Protein AF-0000000082974893 (afdb_homodimer)

Radius of gyration: 24.15 Å; Cα contacts (8 Å, |Δi|>4): 1216; chains: 2; bounding box: 50×74×49 Å

pLDDT: mean 97.21, std 4.59, range [51.81, 99.0]

Secondary structure (DSSP, 8-state):
------SEEEESS-SSHHHHHHHHHHHTSSS--SEEEEEES-TTSGGGHHHHHHHHH-TTEEEEE--TT-HHHHHHHHHHHHHHHTT----EEEE------TT--TTT--HHHHHHHHIIIIIHHHHHHHHHHHHHHHHHHH----S--TTT-EEEEE--GGG-STTGGGGTTS--HHHHHHHHHHHHHHHHHHHHHGGGT-EEEEEE--SBSSTTT-TT-SB-HHHHHHHHHHHHHH--GGGTT-EEETTS-B---/------SEEEESS-SSHHHHHHHHHHHTSSS--SEEEEEES-TTSGGGHHHHHHHHH-TTEEEEE--TT-HHHHHHHHHHHHHHHTT----EEEE------TT--TTT--HHHHHHHHIIIIIHHHHHHHHHHHHHHHHHHH----S--TTT-EEEEE--GGG-STTGGGGTTS--HHHHHHHHHHHHHHHHHHHHHGGGT-EEEEEE--SBSSTTT-TT-SB-HHHHHHHHHHHHHH--GGGTT-EEETTS-B---

Nearest PDB structures (foldseek):
  3wxb-assembly1_A  TM=9.703E-01  e=7.082E-37  Gallus gallus
  1yo6-assembly2_D  TM=9.487E-01  e=5.572E-21  Caenorhabditis elegans
  1yo6-assembly1_A  TM=9.545E-01  e=9.168E-21  Caenorhabditis elegans
  1yo6-assembly3_E  TM=9.460E-01  e=1.418E-20  Caenorhabditis elegans
  1yo6-assembly1_B  TM=9.560E-01  e=2.811E-20  Caenorhabditis elegans

Solvent-accessible surface area (backbone atoms only — not comparable to full-atom values): 24898 Å² total; per-residue (Å²): 109,84,48,53,68,24,46,24,37,38,36,33,38,21,47,48,57,62,32,28,48,45,53,52,51,44,67,65,23,81,54,43,42,66,33,36,38,41,16,22,72,48,62,87,39,82,70,13,48,68,48,50,55,48,34,76,75,31,88,42,40,42,82,39,61,33,44,66,68,35,69,68,37,48,56,52,41,47,53,54,50,51,61,73,45,67,84,54,40,37,8,27,40,36,39,49,45,65,67,78,55,80,75,22,30,82,89,64,53,48,65,66,55,36,48,54,31,26,38,34,41,27,44,9,51,52,52,52,50,55,71,45,38,67,35,27,42,43,16,23,68,69,38,86,68,80,73,33,24,36,52,31,3,24,41,37,39,58,49,45,66,64,24,12,55,70,50,36,82,82,56,48,94,58,58,21,42,36,41,27,22,17,30,19,15,27,53,34,46,31,35,53,45,16,69,62,37,40,81,56,32,30,29,16,30,29,34,13,56,66,54,28,45,29,89,89,47,32,84,83,30,86,30,50,47,67,59,25,42,54,29,40,48,52,37,50,64,67,44,34,67,90,46,45,41,38,40,24,36,22,82,57,48,78,49,70,62,109,85,48,52,69,24,46,23,37,38,35,32,37,23,45,48,58,64,32,29,48,45,52,52,51,43,66,65,24,81,54,43,43,68,32,36,37,38,16,22,70,49,61,87,39,81,68,13,47,68,48,49,54,49,34,75,75,31,88,42,41,43,83,40,60,34,44,67,68,35,71,68,38,48,55,52,41,47,51,54,50,52,60,72,45,67,84,56,39,37,9,28,41,37,39,50,44,65,66,79,54,82,73,21,31,83,88,64,53,48,68,66,57,37,48,55,31,25,36,34,40,26,44,10,51,50,50,51,50,53,71,44,36,67,35,28,41,43,17,22,66,70,37,86,68,81,73,33,24,38,51,30,2,22,41,36,39,58,50,45,67,64,24,12,54,71,51,35,81,81,54,48,94,59,59,21,43,36,43,28,23,17,30,19,16,29,53,33,46,30,34,52,44,16,70,61,37,40,79,55,33,29,28,17,31,28,34,14,54,66,54,28,45,28,91,88,46,30,84,82,31,87,31,50,47,68,58,25,43,54,28,39,49,52,34,51,63,67,44,32,66,92,46,45,41,39,40,24,36,22,83,56,45,78,48,70,62

Structure (mmCIF, N/CA/C/O backbone):
data_AF-0000000082974893-model_v1
#
loop_
_entity.id
_entity.type
_entity.pdbx_description
1 polymer C-factor-like
#
loop_
_atom_site.group_PDB
_atom_site.id
_atom_site.type_symbol
_atom_site.label_atom_id
_atom_site.label_alt_id
_atom_site.label_comp_id
_atom_site.label_asym_id
_atom_site.label_entity_id
_atom_site.label_seq_id
_atom_site.pdbx_PDB_ins_code
_atom_site.Cartn_x
_atom_site.Cartn_y
_atom_site.Cartn_z
_atom_site.occupancy
_atom_site.B_iso_or_equiv
_atom_site.auth_seq_id
_atom_site.auth_comp_id
_atom_site.auth_asym_id
_atom_site.auth_atom_id
_atom_site.pdbx_PDB_model_num
ATOM 1 N N . MET A 1 1 ? -9.859 24.359 22.297 1 51.94 1 MET A N 1
ATOM 2 C CA . MET A 1 1 ? -9.695 23.125 21.531 1 51.94 1 MET A CA 1
ATOM 3 C C . MET A 1 1 ? -8.227 22.891 21.188 1 51.94 1 MET A C 1
ATOM 5 O O . MET A 1 1 ? -7.453 23.828 21.078 1 51.94 1 MET A O 1
ATOM 9 N N . ALA A 1 2 ? -7.848 21.641 21.281 1 57.81 2 ALA A N 1
ATOM 10 C CA . ALA A 1 2 ? -6.445 21.312 21.031 1 57.81 2 ALA A CA 1
ATOM 11 C C . ALA A 1 2 ? -5.969 21.891 19.703 1 57.81 2 ALA A C 1
ATOM 13 O O . ALA A 1 2 ? -6.723 21.938 18.734 1 57.81 2 ALA A O 1
ATOM 14 N N . ALA A 1 3 ? -4.852 22.766 19.719 1 75.31 3 ALA A N 1
ATOM 15 C CA . ALA A 1 3 ? -4.363 23.469 18.531 1 75.31 3 ALA A CA 1
ATOM 16 C C . ALA A 1 3 ? -3.094 22.812 18 1 75.31 3 ALA A C 1
ATOM 18 O O . ALA A 1 3 ? -2.102 22.672 18.719 1 75.31 3 ALA A O 1
ATOM 19 N N . VAL A 1 4 ? -3.316 22.219 16.766 1 80.62 4 VAL A N 1
ATOM 20 C CA . VAL A 1 4 ? -2.113 21.766 16.078 1 80.62 4 VAL A CA 1
ATOM 21 C C . VAL A 1 4 ? -1.11 22.906 15.969 1 80.62 4 VAL A C 1
ATOM 23 O O . VAL A 1 4 ? -1.487 24.047 15.695 1 80.62 4 VAL A O 1
ATOM 26 N N . ARG A 1 5 ? 0.124 22.859 16.359 1 87.5 5 ARG A N 1
ATOM 27 C CA . ARG A 1 5 ? 1.107 23.938 16.438 1 87.5 5 ARG A CA 1
ATOM 28 C C . ARG A 1 5 ? 1.844 24.078 15.102 1 87.5 5 ARG A C 1
ATOM 30 O O . ARG A 1 5 ? 2.816 24.828 15.008 1 87.5 5 ARG A O 1
ATOM 37 N N . ALA A 1 6 ? 1.36 23.422 14.086 1 95.44 6 ALA A N 1
ATOM 38 C CA . ALA A 1 6 ? 1.935 23.594 12.758 1 95.44 6 ALA A CA 1
ATOM 39 C C . ALA A 1 6 ? 1.509 24.938 12.148 1 95.44 6 ALA A C 1
ATOM 41 O O . ALA A 1 6 ? 0.315 25.203 11.992 1 95.44 6 ALA A O 1
ATOM 42 N N . ARG A 1 7 ? 2.404 25.75 11.758 1 96.88 7 ARG A N 1
ATOM 43 C CA . ARG A 1 7 ? 2.131 27.078 11.234 1 96.88 7 ARG A CA 1
ATOM 44 C C . ARG A 1 7 ? 1.592 27.016 9.812 1 96.88 7 ARG A C 1
ATOM 46 O O . ARG A 1 7 ? 0.768 27.844 9.414 1 96.88 7 ARG A O 1
ATOM 53 N N . THR A 1 8 ? 2.096 26.109 9.047 1 98.56 8 THR A N 1
ATOM 54 C CA . THR A 1 8 ? 1.694 25.938 7.648 1 98.56 8 THR A CA 1
ATOM 55 C C . THR A 1 8 ? 1.271 24.5 7.375 1 98.56 8 THR A C 1
ATOM 57 O O . THR A 1 8 ? 1.98 23.562 7.734 1 98.56 8 THR A O 1
ATOM 60 N N . VAL A 1 9 ? 0.034 24.328 6.816 1 98.81 9 VAL A N 1
ATOM 61 C CA . VAL A 1 9 ? -0.568 23.016 6.613 1 98.81 9 VAL A CA 1
ATOM 62 C C . VAL A 1 9 ? -1.068 22.891 5.176 1 98.81 9 VAL A C 1
ATOM 64 O O . VAL A 1 9 ? -1.682 23.812 4.645 1 98.81 9 VAL A O 1
ATOM 67 N N . LEU A 1 10 ? -0.714 21.859 4.48 1 98.94 10 LEU A N 1
ATOM 68 C CA . LEU A 1 10 ? -1.28 21.5 3.186 1 98.94 10 LEU A CA 1
ATOM 69 C C . LEU A 1 10 ? -2.059 20.188 3.281 1 98.94 10 LEU A C 1
ATOM 71 O O . LEU A 1 10 ? -1.549 19.203 3.809 1 98.94 10 LEU A O 1
ATOM 75 N N . LEU A 1 11 ? -3.299 20.203 2.855 1 98.69 11 LEU A N 1
ATOM 76 C CA . LEU A 1 11 ? -4.188 19.047 2.91 1 98.69 11 LEU A CA 1
ATOM 77 C C . LEU A 1 11 ? -4.691 18.672 1.517 1 98.69 11 LEU A C 1
ATOM 79 O O . LEU A 1 11 ? -5.09 19.547 0.748 1 98.69 11 LEU A O 1
ATOM 83 N N . THR A 1 12 ? -4.645 17.375 1.202 1 98.94 12 THR A N 1
ATOM 84 C CA . THR A 1 12 ? -5.227 16.922 -0.057 1 98.94 12 THR A CA 1
ATOM 85 C C . THR A 1 12 ? -6.629 16.359 0.166 1 98.94 12 THR A C 1
ATOM 87 O O . THR A 1 12 ? -6.906 15.773 1.21 1 98.94 12 THR A O 1
ATOM 90 N N . GLY A 1 13 ? -7.504 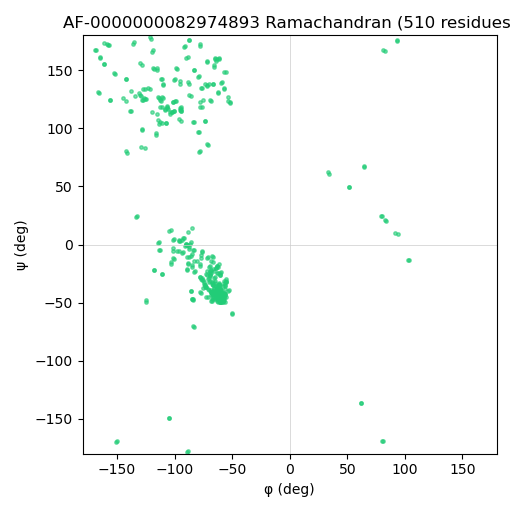16.469 -0.863 1 98.44 13 GLY A N 1
ATOM 91 C CA . GLY A 1 13 ? -8.859 15.977 -0.732 1 98.44 13 GLY A CA 1
ATOM 92 C C . GLY A 1 13 ? -9.672 16.719 0.313 1 98.44 13 GLY A C 1
ATOM 93 O O . GLY A 1 13 ? -10.172 16.109 1.265 1 98.44 13 GLY A O 1
ATOM 94 N N . SER A 1 14 ? -9.992 18.047 0.069 1 98.5 14 SER A N 1
ATOM 95 C CA . SER A 1 14 ? -10.477 18.891 1.149 1 98.5 14 SER A CA 1
ATOM 96 C C . SER A 1 14 ? -11.914 19.328 0.907 1 98.5 14 SER A C 1
ATOM 98 O O . SER A 1 14 ? -12.484 20.078 1.705 1 98.5 14 SER A O 1
ATOM 100 N N . ASN A 1 15 ? -12.508 18.906 -0.149 1 97.25 15 ASN A N 1
ATOM 101 C CA . ASN A 1 15 ? -13.766 19.516 -0.55 1 97.25 15 ASN A CA 1
ATOM 102 C C . ASN A 1 15 ? -14.961 18.844 0.123 1 97.25 15 ASN A C 1
ATOM 104 O O . ASN A 1 15 ? -16.078 19.359 0.057 1 97.25 15 ASN A O 1
ATOM 108 N N . ARG A 1 16 ? -14.789 17.719 0.776 1 96.19 16 ARG A N 1
ATOM 109 C CA . ARG A 1 16 ? -15.867 17.062 1.511 1 96.19 16 ARG A CA 1
ATOM 110 C C . ARG A 1 16 ? -15.297 16.125 2.582 1 96.19 16 ARG A C 1
ATOM 112 O O . ARG A 1 16 ? -14.078 15.977 2.699 1 96.19 16 ARG A O 1
ATOM 119 N N . GLY A 1 17 ? -16.188 15.641 3.387 1 97.44 17 GLY A N 1
ATOM 120 C CA . GLY A 1 17 ? -15.844 14.586 4.324 1 97.44 17 GLY A CA 1
ATOM 121 C C . GLY A 1 17 ? -14.781 15 5.332 1 97.44 17 GLY A C 1
ATOM 122 O O . GLY A 1 17 ? -14.875 16.062 5.934 1 97.44 17 GLY A O 1
ATOM 123 N N . ILE A 1 18 ? -13.867 14.117 5.535 1 98.5 18 ILE A N 1
ATOM 124 C CA . ILE A 1 18 ? -12.836 14.266 6.551 1 98.5 18 ILE A CA 1
ATOM 125 C C . ILE A 1 18 ? -11.953 15.469 6.219 1 98.5 18 ILE A C 1
ATOM 127 O O . ILE A 1 18 ? -11.633 16.281 7.098 1 98.5 18 ILE A O 1
ATOM 131 N N . GLY A 1 19 ? -11.594 15.625 4.922 1 98.69 19 GLY A N 1
ATOM 132 C CA . GLY A 1 19 ? -10.75 16.734 4.512 1 98.69 19 GLY A CA 1
ATOM 133 C C . GLY A 1 19 ? -11.359 18.094 4.801 1 98.69 19 GLY A C 1
ATOM 134 O O . GLY A 1 19 ? -10.695 18.984 5.328 1 98.69 19 GLY A O 1
ATOM 135 N N . LEU A 1 20 ? -12.594 18.203 4.43 1 98.69 20 LEU A N 1
ATOM 136 C CA . LEU A 1 20 ? -13.297 19.469 4.676 1 98.69 20 LEU A CA 1
ATOM 137 C C . LEU A 1 20 ? -13.391 19.75 6.172 1 98.69 20 LEU A C 1
ATOM 139 O O . LEU A 1 20 ? -13.172 20.875 6.609 1 98.69 20 LEU A O 1
ATOM 143 N N . GLU A 1 21 ? -13.695 18.75 6.926 1 98.62 21 GLU A N 1
ATOM 144 C CA . GLU A 1 21 ? -13.812 18.922 8.367 1 98.62 21 GLU A CA 1
ATOM 145 C C . GLU A 1 21 ? -12.469 19.266 9 1 98.62 21 GLU A C 1
ATOM 147 O O . GLU A 1 21 ? -12.406 20.062 9.945 1 98.62 21 GLU A O 1
ATOM 152 N N . LEU A 1 22 ? -11.344 18.672 8.539 1 98.56 22 LEU A N 1
ATOM 153 C CA . LEU A 1 22 ? -10.008 19.062 8.992 1 98.56 22 LEU A CA 1
ATOM 154 C C . LEU A 1 22 ? -9.773 20.547 8.781 1 98.56 22 LEU A C 1
ATOM 156 O O . LEU A 1 22 ? -9.297 21.234 9.688 1 98.56 22 LEU A O 1
ATOM 160 N N . VAL A 1 23 ? -10.148 21.047 7.594 1 98.62 23 VAL A N 1
ATOM 161 C CA . VAL A 1 23 ? -10 22.469 7.293 1 98.62 23 VAL A CA 1
ATOM 162 C C . VAL A 1 23 ? -10.797 23.297 8.305 1 98.62 23 VAL A C 1
ATOM 164 O O . VAL A 1 23 ? -10.266 24.234 8.898 1 98.62 23 VAL A O 1
ATOM 167 N N . LYS A 1 24 ? -12.031 22.906 8.555 1 98.38 24 LYS A N 1
ATOM 168 C CA . LYS A 1 24 ? -12.914 23.641 9.453 1 98.38 24 LYS A CA 1
ATOM 169 C C . LYS A 1 24 ? -12.328 23.703 10.859 1 98.38 24 LYS A C 1
ATOM 171 O O . LYS A 1 24 ? -12.273 24.781 11.461 1 98.38 24 LYS A O 1
ATOM 176 N N . GLN A 1 25 ? -11.906 22.609 11.289 1 97.81 25 GLN A N 1
ATOM 177 C CA . GLN A 1 25 ? -11.438 22.578 12.672 1 97.81 25 GLN A CA 1
ATOM 178 C C . GLN A 1 25 ? -10.078 23.25 12.812 1 97.81 25 GLN A C 1
ATOM 180 O O . GLN A 1 25 ? -9.773 23.844 13.844 1 97.81 25 GLN A O 1
ATOM 185 N N . LEU A 1 26 ? -9.219 23.172 11.844 1 97.88 26 LEU A N 1
ATOM 186 C CA . LEU A 1 26 ? -7.961 23.906 11.859 1 97.88 26 LEU A CA 1
ATOM 187 C C . LEU A 1 26 ? -8.219 25.406 11.906 1 97.88 26 LEU A C 1
ATOM 189 O O . LEU A 1 26 ? -7.559 26.141 12.664 1 97.88 26 LEU A O 1
ATOM 193 N N . LEU A 1 27 ? -9.188 25.906 11.094 1 97.62 27 LEU A N 1
ATOM 194 C CA . LEU A 1 27 ? -9.539 27.312 11.062 1 97.62 27 LEU A CA 1
ATOM 195 C C . LEU A 1 27 ? -10.125 27.766 12.391 1 97.62 27 LEU A C 1
ATOM 197 O O . LEU A 1 27 ? -9.93 28.906 12.812 1 97.62 27 LEU A O 1
ATOM 201 N N . GLY A 1 28 ? -10.812 26.797 13.039 1 96 28 GLY A N 1
ATOM 202 C CA . GLY A 1 28 ? -11.516 27.125 14.266 1 96 28 GLY A CA 1
ATOM 203 C C . GLY A 1 28 ? -10.672 26.938 15.508 1 96 28 GLY A C 1
ATOM 204 O O . GLY A 1 28 ? -11.141 27.172 16.625 1 96 28 GLY A O 1
ATOM 205 N N . ALA A 1 29 ? -9.484 26.531 15.344 1 95.06 29 ALA A N 1
ATOM 206 C CA . ALA A 1 29 ? -8.594 26.312 16.484 1 95.06 29 ALA A CA 1
ATOM 207 C C . ALA A 1 29 ? -8.289 27.641 17.203 1 95.06 29 ALA A C 1
ATOM 209 O O . ALA A 1 29 ? -8.438 28.703 16.609 1 95.06 29 ALA A O 1
ATOM 210 N N . SER A 1 30 ? -7.848 27.562 18.469 1 92.25 30 SER A N 1
ATOM 211 C CA . SER A 1 30 ? -7.504 28.75 19.25 1 92.25 30 SER A CA 1
ATOM 212 C C . SER A 1 30 ? -6.324 29.484 18.625 1 92.25 30 SER A C 1
ATOM 214 O O . SER A 1 30 ? -6.242 30.719 18.719 1 92.25 30 SER A O 1
ATOM 216 N N . ARG A 1 31 ? -5.434 28.781 18.094 1 92.94 31 ARG A N 1
ATOM 217 C CA . ARG A 1 31 ? -4.316 29.312 17.328 1 92.94 31 ARG A CA 1
ATOM 218 C C . ARG A 1 31 ? -4.234 28.672 15.945 1 92.94 31 ARG A C 1
ATOM 220 O O . ARG A 1 31 ? -3.473 27.719 15.742 1 92.94 31 ARG A O 1
ATOM 227 N N . PRO A 1 32 ? -4.984 29.172 15.031 1 95.69 32 PRO A N 1
ATOM 228 C CA . PRO A 1 32 ? -5.008 28.547 13.703 1 95.69 32 PRO A CA 1
ATOM 229 C C . PRO A 1 32 ? -3.672 28.672 12.977 1 95.69 32 PRO A C 1
ATOM 231 O O . PRO A 1 32 ? -2.889 29.578 13.258 1 95.69 32 PRO A O 1
ATOM 234 N N . PRO A 1 33 ? -3.383 27.734 12.086 1 97.5 33 PRO A N 1
ATOM 235 C CA . PRO A 1 33 ? -2.186 27.875 11.258 1 97.5 33 PRO A CA 1
ATOM 236 C C . PRO A 1 33 ? -2.156 29.203 10.484 1 97.5 33 PRO A C 1
ATOM 238 O O . PRO A 1 33 ? -3.209 29.719 10.109 1 97.5 33 PRO A O 1
ATOM 241 N N . ALA A 1 34 ? -0.95 29.672 10.289 1 97.56 34 ALA A N 1
ATOM 242 C CA . ALA A 1 34 ? -0.776 30.906 9.516 1 97.56 34 ALA A CA 1
ATOM 243 C C . ALA A 1 34 ? -1.265 30.719 8.078 1 97.56 34 ALA A C 1
ATOM 245 O O . ALA A 1 34 ? -1.816 31.641 7.484 1 97.56 34 ALA A O 1
ATOM 246 N N . TRP A 1 35 ? -1.031 29.562 7.496 1 98.5 35 TRP A N 1
ATOM 247 C CA . TRP A 1 35 ? -1.513 29.203 6.164 1 98.5 35 TRP A CA 1
ATOM 248 C C . TRP A 1 35 ? -2.109 27.797 6.152 1 98.5 35 TRP A C 1
ATOM 250 O O . TRP A 1 35 ? -1.533 26.875 6.723 1 98.5 35 TRP A O 1
ATOM 260 N N . ILE A 1 36 ? -3.289 27.656 5.668 1 98.75 36 ILE A N 1
ATOM 261 C CA . ILE A 1 36 ? -3.908 26.375 5.348 1 98.75 36 ILE A CA 1
ATOM 262 C C . ILE A 1 36 ? -4.137 26.281 3.842 1 98.75 36 ILE A C 1
ATOM 264 O O . ILE A 1 36 ? -4.871 27.078 3.262 1 98.75 36 ILE A O 1
ATOM 268 N N . PHE A 1 37 ? -3.408 25.375 3.178 1 98.94 37 PHE A N 1
ATOM 269 C CA . PHE A 1 37 ? -3.623 25.078 1.768 1 98.94 37 PHE A CA 1
ATOM 270 C C . PHE A 1 37 ? -4.555 23.891 1.605 1 98.94 37 PHE A C 1
ATOM 272 O O . PHE A 1 37 ? -4.184 22.75 1.919 1 98.94 37 PHE A O 1
ATOM 279 N N . ALA A 1 38 ? -5.762 24.156 1.199 1 98.88 38 ALA A N 1
ATOM 280 C CA . ALA A 1 38 ? -6.766 23.125 0.956 1 98.88 38 ALA A CA 1
ATOM 281 C C . ALA A 1 38 ? -6.855 22.781 -0.529 1 98.88 38 ALA A C 1
ATOM 283 O O . ALA A 1 38 ? -7.082 23.656 -1.362 1 98.88 38 ALA A O 1
ATOM 284 N N . THR A 1 39 ? -6.672 21.5 -0.863 1 98.88 39 THR A N 1
ATOM 285 C CA . THR A 1 39 ? -6.648 21.141 -2.279 1 98.88 39 THR A CA 1
ATOM 286 C C . THR A 1 39 ? -7.812 20.234 -2.633 1 98.88 39 THR A C 1
ATOM 288 O O . THR A 1 39 ? -8.336 19.516 -1.771 1 98.88 39 THR A O 1
ATOM 291 N N . CYS A 1 40 ? -8.234 20.266 -3.787 1 98.38 40 CYS A N 1
ATOM 292 C CA . CYS A 1 40 ? -9.18 19.328 -4.383 1 98.38 40 CYS A CA 1
ATOM 293 C C . CYS A 1 40 ? -9.117 19.391 -5.906 1 98.38 40 CYS A C 1
ATOM 295 O O . CYS A 1 40 ? -8.469 20.266 -6.473 1 98.38 40 CYS A O 1
ATOM 297 N N . ARG A 1 41 ? -9.805 18.531 -6.578 1 97.94 41 ARG A N 1
ATOM 298 C CA . ARG A 1 41 ? -9.68 18.391 -8.023 1 97.94 41 ARG A CA 1
ATOM 299 C C . ARG A 1 41 ? -10.398 19.516 -8.758 1 97.94 41 ARG A C 1
ATOM 301 O O . ARG A 1 41 ? -9.969 19.922 -9.836 1 97.94 41 ARG A O 1
ATOM 308 N N . ASP A 1 42 ? -11.367 19.984 -8.148 1 97.81 42 ASP A N 1
ATOM 309 C CA . ASP A 1 42 ? -12.195 21 -8.789 1 97.81 42 ASP A CA 1
ATOM 310 C C . ASP A 1 42 ? -12.656 22.047 -7.785 1 97.81 42 ASP A C 1
ATOM 312 O O . ASP A 1 42 ? -13.82 22.062 -7.379 1 97.81 42 ASP A O 1
ATOM 316 N N . PRO A 1 43 ? -11.852 22.984 -7.457 1 97.69 43 PRO A N 1
ATOM 317 C CA . PRO A 1 43 ? -12.203 23.969 -6.441 1 97.69 43 PRO A CA 1
ATOM 318 C C . PRO A 1 43 ? -13.352 24.875 -6.879 1 97.69 43 PRO A C 1
ATOM 320 O O . PRO A 1 43 ? -13.984 25.531 -6.039 1 97.69 43 PRO A O 1
ATOM 323 N N . GLU A 1 44 ? -13.586 24.984 -8.164 1 97 44 GLU A N 1
ATOM 324 C CA . GLU A 1 44 ? -14.641 25.859 -8.664 1 97 44 GLU A CA 1
ATOM 325 C C . GLU A 1 44 ? -15.953 25.094 -8.828 1 97 44 GLU A C 1
ATOM 327 O O . GLU A 1 44 ? -17 25.703 -9.125 1 97 44 GLU A O 1
ATOM 332 N N . GLY A 1 45 ? -15.969 23.797 -8.656 1 96.69 45 GLY A N 1
ATOM 333 C CA . GLY A 1 45 ? -17.141 22.969 -8.867 1 96.69 45 GLY A CA 1
ATOM 334 C C . GLY A 1 45 ? -18.141 23.031 -7.723 1 96.69 45 GLY A C 1
ATOM 335 O O . GLY A 1 45 ? -17.828 23.562 -6.656 1 96.69 45 GLY A O 1
ATOM 336 N N . PRO A 1 46 ? -19.281 22.438 -7.895 1 96.31 46 PRO A N 1
ATOM 337 C CA . PRO A 1 46 ? -20.344 22.516 -6.895 1 96.31 46 PRO A CA 1
ATOM 338 C C . PRO A 1 46 ? -19.984 21.828 -5.586 1 96.31 46 PRO A C 1
ATOM 340 O O . PRO A 1 46 ? -20.406 22.25 -4.512 1 96.31 46 PRO A O 1
ATOM 343 N N . ARG A 1 47 ? -19.188 20.875 -5.629 1 95 47 ARG A N 1
ATOM 344 C CA . ARG A 1 47 ? -18.859 20.125 -4.43 1 95 47 ARG A CA 1
ATOM 345 C C . ARG A 1 47 ? -17.875 20.891 -3.549 1 95 47 ARG A C 1
ATOM 347 O O . ARG A 1 47 ? -17.656 20.531 -2.396 1 95 47 ARG A O 1
ATOM 354 N N . ALA A 1 48 ? -17.344 21.969 -4.062 1 97.94 48 ALA A N 1
ATOM 355 C CA . ALA A 1 48 ? -16.359 22.734 -3.314 1 97.94 48 ALA A CA 1
ATOM 356 C C . ALA A 1 48 ? -16.953 24.016 -2.762 1 97.94 48 ALA A C 1
ATOM 358 O O . ALA A 1 48 ? -16.234 24.906 -2.291 1 97.94 48 ALA A O 1
ATOM 359 N N . GLN A 1 49 ? -18.25 24.156 -2.801 1 98.25 49 GLN A N 1
ATOM 360 C CA . GLN A 1 49 ? -18.906 25.391 -2.404 1 98.25 49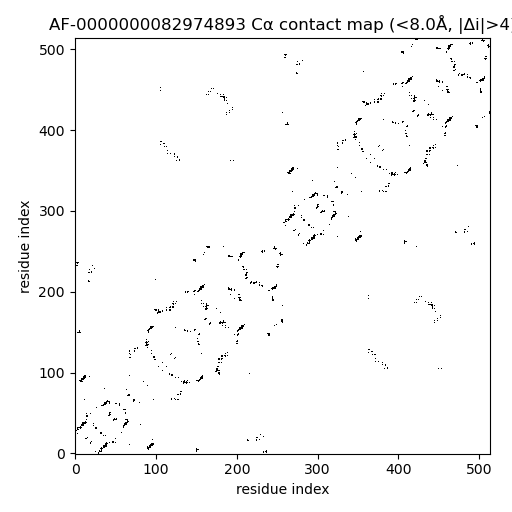 GLN A CA 1
ATOM 361 C C . GLN A 1 49 ? -18.594 25.75 -0.952 1 98.25 49 GLN A C 1
ATOM 363 O O . GLN A 1 49 ? -18.266 26.891 -0.641 1 98.25 49 GLN A O 1
ATOM 368 N N . GLU A 1 50 ? -18.734 24.766 -0.103 1 97.94 50 GLU A N 1
ATOM 369 C CA . GLU A 1 50 ? -18.484 25.031 1.308 1 97.94 50 GLU A CA 1
ATOM 370 C C . GLU A 1 50 ? -17.031 25.469 1.53 1 97.94 50 GLU A C 1
ATOM 372 O O . GLU A 1 50 ? -16.766 26.344 2.361 1 97.94 50 GLU A O 1
ATOM 377 N N . LEU A 1 51 ? -16.188 24.875 0.861 1 98.19 51 LEU A N 1
ATOM 378 C CA . LEU A 1 51 ? -14.766 25.219 0.952 1 98.19 51 LEU A CA 1
ATOM 379 C C . LEU A 1 51 ? -14.539 26.656 0.476 1 98.19 51 LEU A C 1
ATOM 381 O O . LEU A 1 51 ? -13.789 27.406 1.102 1 98.19 51 LEU A O 1
ATOM 385 N N . ARG A 1 52 ? -15.148 27.062 -0.631 1 98.31 52 ARG A N 1
ATOM 386 C CA . ARG A 1 52 ? -15.047 28.422 -1.127 1 98.31 52 ARG A CA 1
ATOM 387 C C . ARG A 1 52 ? -15.625 29.422 -0.12 1 98.31 52 ARG A C 1
ATOM 389 O O . ARG A 1 52 ? -15.07 30.5 0.073 1 98.31 52 ARG A O 1
ATOM 396 N N . ASP A 1 53 ? -16.719 29.047 0.535 1 98.44 53 ASP A N 1
ATOM 397 C CA . ASP A 1 53 ? -17.312 29.891 1.557 1 98.44 53 ASP A CA 1
ATOM 398 C C . ASP A 1 53 ? -16.344 30.125 2.715 1 98.44 53 ASP A C 1
ATOM 400 O O . ASP A 1 53 ? -16.219 31.25 3.213 1 98.44 53 ASP A O 1
ATOM 404 N N . LEU A 1 54 ? -15.727 29.078 3.086 1 98.62 54 LEU A N 1
ATOM 405 C CA . LEU A 1 54 ? -14.734 29.203 4.148 1 98.62 54 LEU A CA 1
ATOM 406 C C . LEU A 1 54 ? -13.594 30.125 3.727 1 98.62 54 LEU A C 1
ATOM 408 O O . LEU A 1 54 ? -13.156 30.969 4.5 1 98.62 54 LEU A O 1
ATOM 412 N N . ALA A 1 55 ? -13.094 29.938 2.52 1 98.31 55 ALA A N 1
ATOM 413 C CA . ALA A 1 55 ? -11.969 30.719 2.023 1 98.31 55 ALA A CA 1
ATOM 414 C C . ALA A 1 55 ? -12.32 32.219 1.975 1 98.31 55 ALA A C 1
ATOM 416 O O . ALA A 1 55 ? -11.461 33.062 2.182 1 98.31 55 ALA A O 1
ATOM 417 N N . SER A 1 56 ? -13.57 32.5 1.694 1 98.19 56 SER A N 1
ATOM 418 C CA . SER A 1 56 ? -14.016 33.906 1.624 1 98.19 56 SER A CA 1
ATOM 419 C C . SER A 1 56 ? -13.992 34.562 3 1 98.19 56 SER A C 1
ATOM 421 O O . SER A 1 56 ? -13.852 35.781 3.109 1 98.19 56 SER A O 1
ATOM 423 N N . LYS A 1 57 ? -14.039 33.75 4.047 1 98.12 57 LYS A N 1
ATOM 424 C CA . LYS A 1 57 ? -14.125 34.25 5.406 1 98.12 57 LYS A CA 1
ATOM 425 C C . LYS A 1 57 ? -12.781 34.156 6.121 1 98.12 57 LYS A C 1
ATOM 427 O O . LYS A 1 57 ? -12.586 34.75 7.188 1 98.12 57 LYS A O 1
ATOM 432 N N . HIS A 1 58 ? -11.93 33.406 5.602 1 98.38 58 HIS A N 1
ATOM 433 C CA . HIS A 1 58 ? -10.641 33.156 6.227 1 98.38 58 HIS A CA 1
ATOM 434 C C . HIS A 1 58 ? -9.5 33.406 5.258 1 98.38 58 HIS A C 1
ATOM 436 O O . HIS A 1 58 ? -9.125 32.531 4.477 1 98.38 58 HIS A O 1
ATOM 442 N N . PRO A 1 59 ? -8.836 34.531 5.297 1 97.25 59 PRO A N 1
ATOM 443 C CA . PRO A 1 59 ? -7.805 34.906 4.332 1 97.25 59 PRO A CA 1
ATOM 444 C C . PRO A 1 59 ? -6.602 33.969 4.359 1 97.25 59 PRO A C 1
ATOM 446 O O . PRO A 1 59 ? -5.82 33.938 3.406 1 97.25 59 PRO A O 1
ATOM 449 N N . ASN A 1 60 ? -6.477 33.219 5.465 1 97.62 60 ASN A N 1
ATOM 450 C CA . ASN A 1 60 ? -5.336 32.344 5.57 1 97.62 60 ASN A CA 1
ATOM 451 C C . ASN A 1 60 ? -5.645 30.969 4.961 1 97.62 60 ASN A C 1
ATOM 453 O O . ASN A 1 60 ? -4.805 30.062 5.004 1 97.62 60 ASN A O 1
ATOM 457 N N . LEU A 1 61 ? -6.816 30.75 4.457 1 98.75 61 LEU A N 1
ATOM 458 C CA . LEU A 1 61 ? -7.18 29.531 3.73 1 98.75 61 LEU A CA 1
ATOM 459 C C . LEU A 1 61 ? -7.012 29.734 2.227 1 98.75 61 LEU A C 1
ATOM 461 O O . LEU A 1 61 ? -7.668 30.594 1.631 1 98.75 61 LEU A O 1
ATOM 465 N N . VAL A 1 62 ? -6.152 28.969 1.614 1 98.69 62 VAL A N 1
ATOM 466 C CA . V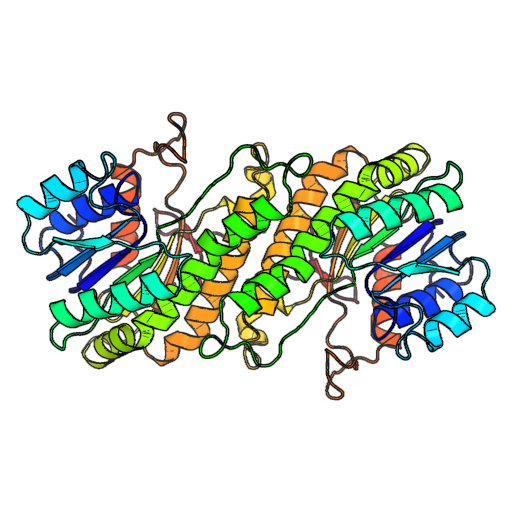AL A 1 62 ? -5.875 29.047 0.183 1 98.69 62 VAL A CA 1
ATOM 467 C C . VAL A 1 62 ? -6.359 27.781 -0.509 1 98.69 62 VAL A C 1
ATOM 469 O O . VAL A 1 62 ? -5.988 26.672 -0.116 1 98.69 62 VAL A O 1
ATOM 472 N N . LEU A 1 63 ? -7.211 27.938 -1.513 1 98.62 63 LEU A N 1
ATOM 473 C CA . LEU A 1 63 ? -7.672 26.797 -2.309 1 98.62 63 LEU A CA 1
ATOM 474 C C . LEU A 1 63 ? -6.719 26.531 -3.467 1 98.62 63 LEU A C 1
ATOM 476 O O . LEU A 1 63 ? -6.328 27.453 -4.188 1 98.62 63 LEU A O 1
ATOM 480 N N . VAL A 1 64 ? -6.301 25.281 -3.576 1 98.75 64 VAL A N 1
ATOM 481 C CA . VAL A 1 64 ? -5.359 24.891 -4.617 1 98.75 64 VAL A CA 1
ATOM 482 C C . VAL A 1 64 ? -5.938 23.734 -5.426 1 98.75 64 VAL A C 1
ATOM 484 O O . VAL A 1 64 ? -6.348 22.719 -4.859 1 98.75 64 VAL A O 1
ATOM 487 N N . LYS A 1 65 ? -6.027 23.875 -6.766 1 98.69 65 LYS A N 1
ATOM 488 C CA . LYS A 1 65 ? -6.453 22.781 -7.641 1 98.69 65 LYS A CA 1
ATOM 489 C C . LYS A 1 65 ? -5.398 21.688 -7.695 1 98.69 65 LYS A C 1
ATOM 491 O O . LYS A 1 65 ? -4.234 21.938 -8 1 98.69 65 LYS A O 1
ATOM 496 N N . LEU A 1 66 ? -5.891 20.438 -7.34 1 98.75 66 LEU A N 1
ATOM 497 C CA . LEU A 1 66 ? -4.898 19.375 -7.312 1 98.75 66 LEU A CA 1
ATOM 498 C C . LEU A 1 66 ? -5.559 18.016 -7.492 1 98.75 66 LEU A C 1
ATOM 500 O O . LEU A 1 66 ? -6.527 17.688 -6.797 1 98.75 66 LEU A O 1
ATOM 504 N N . ASP A 1 67 ? -5.086 17.297 -8.5 1 98.44 67 ASP A N 1
ATOM 505 C CA . ASP A 1 67 ? -5.23 15.844 -8.586 1 98.44 67 ASP A CA 1
ATOM 506 C C . ASP A 1 67 ? -3.932 15.141 -8.211 1 98.44 67 ASP A C 1
ATOM 508 O O . ASP A 1 67 ? -2.939 15.219 -8.938 1 98.44 67 ASP A O 1
ATOM 512 N N . VAL A 1 68 ? -3.959 14.406 -7.105 1 98.56 68 VAL A N 1
ATOM 513 C CA . VAL A 1 68 ? -2.73 13.859 -6.543 1 98.56 68 VAL A CA 1
ATOM 514 C C . VAL A 1 68 ? -2.166 12.789 -7.477 1 98.56 68 VAL A C 1
ATOM 516 O O . VAL A 1 68 ? -1.012 12.383 -7.336 1 98.56 68 VAL A O 1
ATOM 519 N N . ALA A 1 69 ? -2.936 12.297 -8.445 1 97.44 69 ALA A N 1
ATOM 520 C CA . ALA A 1 69 ? -2.482 11.289 -9.391 1 97.44 69 ALA A CA 1
ATOM 521 C C . ALA A 1 69 ? -1.86 11.93 -10.625 1 97.44 69 ALA A C 1
ATOM 523 O O . ALA A 1 69 ? -1.442 11.234 -11.555 1 97.44 69 ALA A O 1
ATOM 524 N N . ASN A 1 70 ? -1.805 13.242 -10.711 1 97.56 70 ASN A N 1
ATOM 525 C CA . ASN A 1 70 ? -1.292 13.984 -11.859 1 97.56 70 ASN A CA 1
ATOM 526 C C . ASN A 1 70 ? -0.018 14.742 -11.516 1 97.56 70 ASN A C 1
ATOM 528 O O . ASN A 1 70 ? -0.08 15.828 -10.93 1 97.56 70 ASN A O 1
ATOM 532 N N . PRO A 1 71 ? 1.105 14.234 -11.945 1 96.75 71 PRO A N 1
ATOM 533 C CA . PRO A 1 71 ? 2.381 14.859 -11.586 1 96.75 71 PRO A CA 1
ATOM 534 C C . PRO A 1 71 ? 2.453 16.328 -11.984 1 96.75 71 PRO A C 1
ATOM 536 O O . PRO A 1 71 ? 3.023 17.141 -11.25 1 96.75 71 PRO A O 1
ATOM 539 N N . SER A 1 72 ? 1.917 16.688 -13.102 1 97.25 72 SER A N 1
ATOM 540 C CA . SER A 1 72 ? 1.955 18.078 -13.539 1 97.25 72 SER A CA 1
ATOM 541 C C . SER A 1 72 ? 1.142 18.969 -12.602 1 97.25 72 SER A C 1
ATOM 543 O O . SER A 1 72 ? 1.546 20.094 -12.305 1 97.25 72 SER A O 1
ATOM 545 N N . ALA A 1 73 ? -0.044 18.5 -12.156 1 98.19 73 ALA A N 1
ATOM 546 C CA . ALA A 1 73 ? -0.859 19.25 -11.195 1 98.19 73 ALA A CA 1
ATOM 547 C C . ALA A 1 73 ? -0.113 19.453 -9.883 1 98.19 73 ALA A C 1
ATOM 549 O O . ALA A 1 73 ? -0.24 20.5 -9.242 1 98.19 73 ALA A O 1
ATOM 550 N N . ILE A 1 74 ? 0.688 18.469 -9.5 1 98.69 74 ILE A N 1
ATOM 551 C CA . ILE A 1 74 ? 1.459 18.547 -8.266 1 98.69 74 ILE A CA 1
ATOM 552 C C . ILE A 1 74 ? 2.533 19.625 -8.391 1 98.69 74 ILE A C 1
ATOM 554 O O . ILE A 1 74 ? 2.723 20.438 -7.48 1 98.69 74 ILE A O 1
ATOM 558 N N . THR A 1 75 ? 3.176 19.656 -9.523 1 98.06 75 THR A N 1
ATOM 559 C CA . THR A 1 75 ? 4.191 20.672 -9.773 1 98.06 75 THR A CA 1
ATOM 560 C C . THR A 1 75 ? 3.588 22.078 -9.695 1 98.06 75 THR A C 1
ATOM 562 O O . THR A 1 75 ? 4.18 22.984 -9.102 1 98.06 75 THR A O 1
ATOM 565 N N . ASP A 1 76 ? 2.439 22.234 -10.25 1 98.44 76 ASP A N 1
ATOM 566 C CA . ASP A 1 76 ? 1.745 23.516 -10.211 1 98.44 76 ASP A CA 1
ATOM 567 C C . ASP A 1 76 ? 1.37 23.891 -8.773 1 98.44 76 ASP A C 1
ATOM 569 O O . ASP A 1 76 ? 1.479 25.062 -8.383 1 98.44 76 ASP A O 1
ATOM 573 N N . ALA A 1 77 ? 0.884 22.922 -8.039 1 98.75 77 ALA A N 1
ATOM 574 C CA . ALA A 1 77 ? 0.509 23.172 -6.648 1 98.75 77 ALA A CA 1
ATOM 575 C C . ALA A 1 77 ? 1.712 23.625 -5.828 1 98.75 77 ALA A C 1
ATOM 577 O O . ALA A 1 77 ? 1.588 24.5 -4.969 1 98.75 77 ALA A O 1
ATOM 578 N N . VAL A 1 78 ? 2.91 23.047 -6.07 1 98.81 78 VAL A N 1
ATOM 579 C CA . VAL A 1 78 ? 4.125 23.422 -5.355 1 98.81 78 VAL A CA 1
ATOM 580 C C . VAL A 1 78 ? 4.418 24.906 -5.586 1 98.81 78 VAL A C 1
ATOM 582 O O . VAL A 1 78 ? 4.738 25.641 -4.645 1 98.81 78 VAL A O 1
ATOM 585 N N . LYS A 1 79 ? 4.258 25.344 -6.82 1 98.5 79 LYS A N 1
ATOM 586 C CA . LYS A 1 79 ? 4.523 26.734 -7.152 1 98.5 79 LYS A CA 1
ATOM 587 C C . LYS A 1 79 ? 3.59 27.672 -6.387 1 98.5 79 LYS A C 1
ATOM 589 O O . LYS A 1 79 ? 4.027 28.688 -5.836 1 98.5 79 LYS A O 1
ATOM 594 N N . ILE A 1 80 ? 2.342 27.344 -6.332 1 98.56 80 ILE A N 1
ATOM 595 C CA . ILE A 1 80 ? 1.346 28.172 -5.648 1 98.56 80 ILE A CA 1
ATOM 596 C C . ILE A 1 80 ? 1.68 28.25 -4.16 1 98.56 80 ILE A C 1
ATOM 598 O O . ILE A 1 80 ? 1.709 29.328 -3.582 1 98.56 80 ILE A O 1
ATOM 602 N N . VAL A 1 81 ? 1.97 27.109 -3.561 1 98.81 81 VAL A N 1
ATOM 603 C CA . VAL A 1 81 ? 2.227 27.031 -2.127 1 98.81 81 VAL A CA 1
ATOM 604 C C . VAL A 1 81 ? 3.523 27.766 -1.791 1 98.81 81 VAL A C 1
ATOM 606 O O . VAL A 1 81 ? 3.566 28.562 -0.851 1 98.81 81 VAL A O 1
ATOM 609 N N . GLU A 1 82 ? 4.523 27.469 -2.594 1 98.5 82 GLU A N 1
ATOM 610 C CA . GLU A 1 82 ? 5.812 28.125 -2.381 1 98.5 82 GLU A CA 1
ATOM 611 C C . GLU A 1 82 ? 5.68 29.641 -2.465 1 98.5 82 GLU A C 1
ATOM 613 O O . GLU A 1 82 ? 6.254 30.375 -1.65 1 98.5 82 GLU A O 1
ATOM 618 N N . GLY A 1 83 ? 4.938 30.094 -3.457 1 98.19 83 GLY A N 1
ATOM 619 C CA . GLY A 1 83 ? 4.711 31.531 -3.604 1 98.19 83 GLY A CA 1
ATOM 620 C C . GLY A 1 83 ? 4.039 32.156 -2.396 1 98.19 83 GLY A C 1
ATOM 621 O O . GLY A 1 83 ? 4.441 33.219 -1.941 1 98.19 83 GLY A O 1
ATOM 622 N N . LYS A 1 84 ? 3.045 31.531 -1.83 1 98 84 LYS A N 1
ATOM 623 C CA . LYS A 1 84 ? 2.297 32.062 -0.688 1 98 84 LYS A CA 1
ATOM 624 C C . LYS A 1 84 ? 3.137 32 0.585 1 98 84 LYS A C 1
ATOM 626 O O . LYS A 1 84 ? 3.031 32.906 1.436 1 98 84 LYS A O 1
ATOM 631 N N . LEU A 1 85 ? 3.918 30.969 0.714 1 98 85 LEU A N 1
ATOM 632 C CA . LEU A 1 85 ? 4.73 30.797 1.914 1 98 85 LEU A CA 1
ATOM 633 C C . LEU A 1 85 ? 5.836 31.859 1.971 1 98 85 LEU A C 1
ATOM 635 O O . LEU A 1 85 ? 6.336 32.188 3.051 1 98 85 LEU A O 1
ATOM 639 N N . ASN A 1 86 ? 6.281 32.375 0.831 1 96.75 86 ASN A N 1
ATOM 640 C CA . ASN A 1 86 ? 7.195 33.5 0.72 1 96.75 86 ASN A CA 1
ATOM 641 C C . ASN A 1 86 ? 8.438 33.312 1.583 1 96.75 86 ASN A C 1
ATOM 643 O O . ASN A 1 86 ? 8.758 34.156 2.418 1 96.75 86 ASN A O 1
ATOM 647 N N . GLY A 1 87 ? 9.055 32.125 1.439 1 96.75 87 GLY A N 1
ATOM 648 C CA . GLY A 1 87 ? 10.336 31.875 2.066 1 96.75 87 GLY A CA 1
ATOM 649 C C . GLY A 1 87 ? 10.234 31.016 3.312 1 96.75 87 GLY A C 1
ATOM 650 O O . GLY A 1 87 ? 11.25 30.547 3.83 1 96.75 87 GLY A O 1
ATOM 651 N N . THR A 1 88 ? 9.062 30.828 3.836 1 97.19 88 THR A N 1
ATOM 652 C CA . THR A 1 88 ? 8.898 29.922 4.969 1 97.19 88 THR A CA 1
ATOM 653 C C . THR A 1 88 ? 8.648 28.5 4.492 1 97.19 88 THR A C 1
ATOM 655 O O . THR A 1 88 ? 8.25 28.281 3.342 1 97.19 88 THR A O 1
ATOM 658 N N . GLY A 1 89 ? 8.867 27.547 5.375 1 98.5 89 GLY A N 1
ATOM 659 C CA . GLY A 1 89 ? 8.672 26.156 5.027 1 98.5 89 GLY A CA 1
ATOM 660 C C . GLY A 1 89 ? 7.246 25.688 5.25 1 98.5 89 GLY A C 1
ATOM 661 O O . GLY A 1 89 ? 6.387 26.453 5.68 1 98.5 89 GLY A O 1
ATOM 662 N N . LEU A 1 90 ? 7.043 24.438 4.852 1 98.88 90 LEU A N 1
ATOM 663 C CA . LEU A 1 90 ? 5.789 23.734 5.094 1 98.88 90 LEU A CA 1
ATOM 664 C C . LEU A 1 90 ? 5.918 22.781 6.277 1 98.88 90 LEU A C 1
ATOM 666 O O . LEU A 1 90 ? 6.754 21.875 6.258 1 98.88 90 LEU A O 1
ATOM 670 N N . ASN A 1 91 ? 5.09 22.938 7.281 1 98.75 91 ASN A N 1
ATOM 671 C CA . ASN A 1 91 ? 5.234 22.141 8.492 1 98.75 91 ASN A CA 1
ATOM 672 C C . ASN A 1 91 ? 4.512 20.797 8.375 1 98.75 91 ASN A C 1
ATOM 674 O O . ASN A 1 91 ? 5.008 19.781 8.852 1 98.75 91 ASN A O 1
ATOM 678 N N . LEU A 1 92 ? 3.357 20.812 7.781 1 98.81 92 LEU A N 1
ATOM 679 C CA . LEU A 1 92 ? 2.512 19.625 7.859 1 98.81 92 LEU A CA 1
ATOM 680 C C . LEU A 1 92 ? 1.854 19.344 6.516 1 98.81 92 LEU A C 1
ATOM 682 O O . LEU A 1 92 ? 1.118 20.172 5.988 1 98.81 92 LEU A O 1
ATOM 686 N N . LEU A 1 93 ? 2.176 18.266 5.895 1 98.94 93 LEU A N 1
ATOM 687 C CA . LEU A 1 93 ? 1.506 17.703 4.727 1 98.94 93 LEU A CA 1
ATOM 688 C C . LEU A 1 93 ? 0.572 16.562 5.129 1 98.94 93 LEU A C 1
ATOM 690 O O . LEU A 1 93 ? 1.019 15.555 5.676 1 98.94 93 LEU A O 1
ATOM 694 N N . ILE A 1 94 ? -0.715 16.734 4.941 1 98.94 94 ILE A N 1
ATOM 695 C CA . ILE A 1 94 ? -1.698 15.688 5.219 1 98.94 94 ILE A CA 1
ATOM 696 C C . ILE A 1 94 ? -2.23 15.117 3.906 1 98.94 94 ILE A C 1
ATOM 698 O O . ILE A 1 94 ? -3.008 15.773 3.207 1 98.94 94 ILE A O 1
ATOM 702 N N . ASN A 1 95 ? -1.784 13.969 3.566 1 98.94 95 ASN A N 1
ATOM 703 C CA . ASN A 1 95 ? -2.318 13.227 2.428 1 98.94 95 ASN A CA 1
ATOM 704 C C . ASN A 1 95 ? -3.633 12.539 2.777 1 98.94 95 ASN A C 1
ATOM 706 O O . ASN A 1 95 ? -3.631 11.406 3.277 1 98.94 95 ASN A O 1
ATOM 710 N N . ASN A 1 96 ? -4.715 13.164 2.438 1 98.88 96 ASN A N 1
ATOM 711 C CA . ASN A 1 96 ? -6.043 12.695 2.811 1 98.88 96 ASN A CA 1
ATOM 712 C C . ASN A 1 96 ? -6.824 12.203 1.595 1 98.88 96 ASN A C 1
ATOM 714 O O . ASN A 1 96 ? -7.727 11.375 1.727 1 98.88 96 ASN A O 1
ATOM 718 N N . ALA A 1 97 ? -6.434 12.758 0.406 1 98.69 97 ALA A N 1
ATOM 719 C CA . ALA A 1 97 ? -7.125 12.344 -0.81 1 98.69 97 ALA A CA 1
ATOM 720 C C . ALA A 1 97 ? -7.043 10.828 -0.998 1 98.69 97 ALA A C 1
ATOM 722 O O . ALA A 1 97 ? -5.992 10.227 -0.772 1 98.69 97 ALA A O 1
ATOM 723 N N . GLY A 1 98 ? -8.102 10.211 -1.304 1 98.12 98 GLY A N 1
ATOM 724 C CA . GLY A 1 98 ? -8.18 8.781 -1.562 1 98.12 98 GLY A CA 1
ATOM 725 C C . GLY A 1 98 ? -9.461 8.367 -2.256 1 98.12 98 GLY A C 1
ATOM 726 O O . GLY A 1 98 ? -10.43 9.125 -2.279 1 98.12 98 GLY A O 1
ATOM 727 N N . ILE A 1 99 ? -9.445 7.23 -2.855 1 98 99 ILE A N 1
ATOM 728 C CA . ILE A 1 99 ? -10.648 6.707 -3.496 1 98 99 ILE A CA 1
ATOM 729 C C . ILE A 1 99 ? -10.906 5.277 -3.016 1 98 99 ILE A C 1
ATOM 731 O O . ILE A 1 99 ? -10 4.617 -2.502 1 98 99 ILE A O 1
ATOM 735 N N . TYR A 1 100 ? -12.102 4.906 -3.068 1 95.75 100 TYR A N 1
ATOM 736 C CA . TYR A 1 100 ? -12.688 3.678 -2.535 1 95.75 100 TYR A CA 1
ATOM 737 C C . TYR A 1 100 ? -13.758 3.133 -3.467 1 95.75 100 TYR A C 1
ATOM 739 O O . TYR A 1 100 ? -14.641 3.873 -3.908 1 95.75 100 TYR A O 1
ATOM 747 N N . THR A 1 101 ? -13.656 1.884 -3.932 1 96.06 101 THR A N 1
ATOM 748 C CA . THR A 1 101 ? -14.688 1.201 -4.699 1 96.06 101 THR A CA 1
ATOM 749 C C . THR A 1 101 ? -15.305 0.063 -3.891 1 96.06 101 THR A C 1
ATOM 751 O O . THR A 1 101 ? -14.711 -1.01 -3.77 1 96.06 101 THR A O 1
ATOM 754 N N . PRO A 1 102 ? -16.547 0.24 -3.357 1 93.5 102 PRO A N 1
ATOM 755 C CA . PRO A 1 102 ? -17.141 -0.731 -2.439 1 93.5 102 PRO A CA 1
ATOM 756 C C . PRO A 1 102 ? -17.391 -2.092 -3.094 1 93.5 102 PRO A C 1
ATOM 758 O O . PRO A 1 102 ? -17.438 -3.111 -2.402 1 93.5 102 PRO A O 1
ATOM 761 N N . THR A 1 103 ? -17.453 -2.146 -4.453 1 93.81 103 THR A N 1
ATOM 762 C CA . THR A 1 103 ? -17.844 -3.371 -5.137 1 93.81 103 THR A CA 1
ATOM 763 C C . THR A 1 103 ? -16.625 -4.172 -5.566 1 93.81 103 THR A C 1
ATOM 765 O O . THR A 1 103 ? -16.75 -5.234 -6.176 1 93.81 103 THR A O 1
ATOM 768 N N . ALA A 1 104 ? -15.438 -3.703 -5.207 1 96.75 104 ALA A N 1
ATOM 769 C CA . ALA A 1 104 ? -14.219 -4.344 -5.684 1 96.75 104 ALA A CA 1
ATOM 770 C C . ALA A 1 104 ? -13.922 -5.617 -4.898 1 96.75 104 ALA A C 1
ATOM 772 O O . ALA A 1 104 ? -13.055 -5.629 -4.02 1 96.75 104 ALA A O 1
ATOM 773 N N . SER A 1 105 ? -14.602 -6.715 -5.25 1 97.94 105 SER A N 1
ATOM 774 C CA . SER A 1 105 ? -14.344 -8.047 -4.723 1 97.94 105 SER A CA 1
ATOM 775 C C . SER A 1 105 ? -13.359 -8.812 -5.602 1 97.94 105 SER A C 1
ATOM 777 O O . SER A 1 105 ? -13.016 -8.359 -6.695 1 97.94 105 SER A O 1
ATOM 779 N N . LEU A 1 106 ? -12.883 -9.977 -5.102 1 97.88 106 LEU A N 1
ATOM 780 C CA . LEU A 1 106 ? -11.977 -10.781 -5.918 1 97.88 106 LEU A CA 1
ATOM 781 C C . LEU A 1 106 ? -12.672 -11.242 -7.195 1 97.88 106 LEU A C 1
ATOM 783 O O . LEU A 1 106 ? -12.008 -11.516 -8.203 1 97.88 106 LEU A O 1
ATOM 787 N N . GLU A 1 107 ? -13.977 -11.32 -7.18 1 96.75 107 GLU A N 1
ATOM 788 C CA . GLU A 1 107 ? -14.742 -11.758 -8.344 1 96.75 107 GLU A CA 1
ATOM 789 C C . GLU A 1 107 ? -14.844 -10.648 -9.383 1 96.75 107 GLU A C 1
ATOM 791 O O . GLU A 1 107 ? -14.82 -10.914 -10.586 1 96.75 107 GLU A O 1
ATOM 796 N N . THR A 1 108 ? -14.836 -9.375 -8.938 1 96.5 108 THR A N 1
ATOM 797 C CA . THR A 1 108 ? -15.281 -8.328 -9.852 1 96.5 108 THR A CA 1
ATOM 798 C C . THR A 1 108 ? -14.148 -7.34 -10.125 1 96.5 108 THR A C 1
ATOM 800 O O . THR A 1 108 ? -14.195 -6.586 -11.102 1 96.5 108 THR A O 1
ATOM 803 N N . VAL A 1 109 ? -13.18 -7.246 -9.273 1 98.12 109 VAL A N 1
ATOM 804 C CA . VAL A 1 109 ? -12.133 -6.238 -9.422 1 98.12 109 VAL A CA 1
ATOM 805 C C . VAL A 1 109 ? -11.305 -6.531 -10.672 1 98.12 109 VAL A C 1
ATOM 807 O O . VAL A 1 109 ? -11.023 -7.691 -10.984 1 98.12 109 VAL A O 1
ATOM 810 N N . ASP A 1 110 ? -10.945 -5.531 -11.461 1 97.62 110 ASP A N 1
ATOM 811 C CA . ASP A 1 110 ? -10.094 -5.719 -12.633 1 97.62 110 ASP A CA 1
ATOM 812 C C . ASP A 1 110 ? -8.82 -4.887 -12.531 1 97.62 110 ASP A C 1
ATOM 814 O O . ASP A 1 110 ? -8.617 -4.18 -11.539 1 97.62 110 ASP A O 1
ATOM 818 N N . ALA A 1 111 ? -8.008 -4.996 -13.484 1 98.44 111 ALA A N 1
ATOM 819 C CA . ALA A 1 111 ? -6.703 -4.336 -13.477 1 98.44 111 ALA A CA 1
ATOM 820 C C . ALA A 1 111 ? -6.855 -2.82 -13.43 1 98.44 111 ALA A C 1
ATOM 822 O O . ALA A 1 111 ? -6.109 -2.137 -12.719 1 98.44 111 ALA A O 1
ATOM 823 N N . GLU A 1 112 ? -7.727 -2.352 -14.18 1 98.19 112 GLU A N 1
ATOM 824 C CA . GLU A 1 112 ? -7.934 -0.907 -14.25 1 98.19 112 GLU A CA 1
ATOM 825 C C . GLU A 1 112 ? -8.297 -0.337 -12.875 1 98.19 112 GLU A C 1
ATOM 827 O O . GLU A 1 112 ? -7.73 0.673 -12.453 1 98.19 112 GLU A O 1
ATOM 832 N N . GLU A 1 113 ? -9.227 -0.977 -12.203 1 98.5 113 GLU A N 1
ATOM 833 C CA . GLU A 1 113 ? -9.633 -0.538 -10.875 1 98.5 113 GLU A CA 1
ATOM 834 C C . GLU A 1 113 ? -8.477 -0.628 -9.883 1 98.5 113 GLU A C 1
ATOM 836 O O . GLU A 1 113 ? -8.266 0.283 -9.078 1 98.5 113 GLU A O 1
ATOM 841 N N . MET A 1 114 ? -7.719 -1.721 -9.93 1 98.88 114 MET A N 1
ATOM 842 C CA . MET A 1 114 ? -6.555 -1.873 -9.062 1 98.88 114 MET A CA 1
ATOM 843 C C . MET A 1 114 ? -5.57 -0.729 -9.273 1 98.88 114 MET A C 1
ATOM 845 O O . MET A 1 114 ? -5.109 -0.117 -8.305 1 98.88 114 MET A O 1
ATOM 849 N N . ILE A 1 115 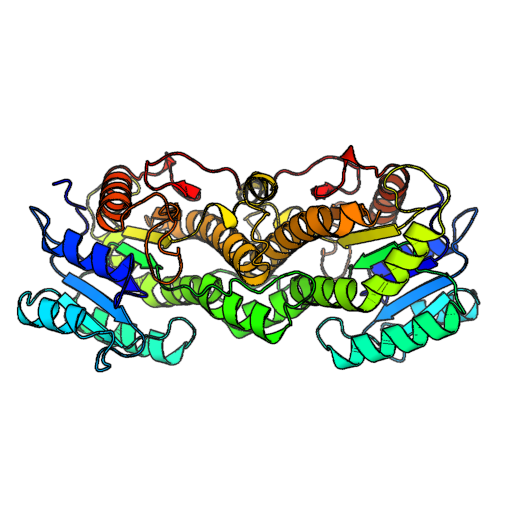? -5.309 -0.422 -10.516 1 98.81 115 ILE A N 1
ATOM 850 C CA . ILE A 1 115 ? -4.285 0.562 -10.852 1 98.81 115 ILE A CA 1
ATOM 851 C C . ILE A 1 115 ? -4.777 1.963 -10.5 1 98.81 115 ILE A C 1
ATOM 853 O O . ILE A 1 115 ? -4.035 2.764 -9.93 1 98.81 115 ILE A O 1
ATOM 857 N N . ARG A 1 116 ? -5.977 2.238 -10.844 1 98.5 116 ARG A N 1
ATOM 858 C CA . ARG A 1 116 ? -6.543 3.549 -10.539 1 98.5 116 ARG A CA 1
ATOM 859 C C . ARG A 1 116 ? -6.496 3.834 -9.047 1 98.5 116 ARG A C 1
ATOM 861 O O . ARG A 1 116 ? -6.086 4.922 -8.625 1 98.5 116 ARG A O 1
ATOM 868 N N . THR A 1 117 ? -6.902 2.922 -8.242 1 98.88 117 THR A N 1
ATOM 869 C CA . THR A 1 117 ? -6.93 3.084 -6.789 1 98.88 117 THR A CA 1
ATOM 870 C C . THR A 1 117 ? -5.512 3.219 -6.234 1 98.88 117 THR A C 1
ATOM 872 O O . THR A 1 117 ? -5.25 4.074 -5.387 1 98.88 117 THR A O 1
ATOM 875 N N . TYR A 1 118 ? -4.594 2.402 -6.723 1 98.94 118 TYR A N 1
ATOM 876 C CA . TYR A 1 118 ? -3.199 2.449 -6.301 1 98.94 118 TYR A CA 1
ATOM 877 C C . TYR A 1 118 ? -2.57 3.795 -6.645 1 98.94 118 TYR A C 1
ATOM 879 O O . TYR A 1 118 ? -1.833 4.367 -5.836 1 98.94 118 TYR A O 1
ATOM 887 N N . LYS A 1 119 ? -2.84 4.281 -7.82 1 98.88 119 LYS A N 1
ATOM 888 C CA . LYS A 1 119 ? -2.287 5.547 -8.305 1 98.88 119 LYS A CA 1
ATOM 889 C C . LYS A 1 119 ? -2.691 6.703 -7.391 1 98.88 119 LYS A C 1
ATOM 891 O O . LYS A 1 119 ? -1.866 7.559 -7.066 1 98.88 119 LYS A O 1
ATOM 896 N N . THR A 1 120 ? -3.852 6.672 -6.945 1 98.81 120 THR A N 1
ATOM 897 C CA . THR A 1 120 ? -4.352 7.754 -6.105 1 98.81 120 THR A CA 1
ATOM 898 C C . THR A 1 120 ? -3.939 7.547 -4.652 1 98.81 120 THR A C 1
ATOM 900 O O . THR A 1 120 ? -3.379 8.445 -4.023 1 98.81 120 THR A O 1
ATOM 903 N N . ASN A 1 121 ? -4.133 6.355 -4.121 1 98.94 121 ASN A N 1
ATOM 904 C CA . ASN A 1 121 ? -4.066 6.109 -2.684 1 98.94 121 ASN A CA 1
ATOM 905 C C . ASN A 1 121 ? -2.625 5.922 -2.215 1 98.94 121 ASN A C 1
ATOM 907 O O . ASN A 1 121 ? -2.334 6.059 -1.025 1 98.94 121 ASN A O 1
ATOM 911 N N . ALA A 1 122 ? -1.726 5.547 -3.107 1 98.94 122 ALA A N 1
ATOM 912 C CA . ALA A 1 122 ? -0.36 5.246 -2.686 1 98.94 122 ALA A CA 1
ATOM 913 C C . ALA A 1 122 ? 0.651 6.078 -3.469 1 98.94 122 ALA A C 1
ATOM 915 O O . ALA A 1 122 ? 1.48 6.777 -2.879 1 98.94 122 ALA A O 1
ATOM 916 N N . VAL A 1 123 ? 0.505 6.066 -4.781 1 98.94 123 VAL A N 1
ATOM 917 C CA . VAL A 1 123 ? 1.447 6.82 -5.598 1 98.94 123 VAL A CA 1
ATOM 918 C C . VAL A 1 123 ? 1.273 8.312 -5.34 1 98.94 123 VAL A C 1
ATOM 920 O O . VAL A 1 123 ? 2.254 9.062 -5.285 1 98.94 123 VAL A O 1
ATOM 923 N N . GLY A 1 124 ? 0.029 8.766 -5.203 1 98.88 124 GLY A N 1
ATOM 924 C CA . GLY A 1 124 ? -0.253 10.156 -4.902 1 98.88 124 GLY A CA 1
ATOM 925 C C . GLY A 1 124 ? 0.534 10.688 -3.719 1 98.88 124 GLY A C 1
ATOM 926 O O . GLY A 1 124 ? 1.337 11.609 -3.861 1 98.88 124 GLY A O 1
ATOM 927 N N . PRO A 1 125 ? 0.348 10.055 -2.547 1 98.94 125 PRO A N 1
ATOM 928 C CA . PRO A 1 125 ? 1.091 10.477 -1.356 1 98.94 125 PRO A CA 1
ATOM 929 C C . PRO A 1 125 ? 2.604 10.445 -1.562 1 98.94 125 PRO A C 1
ATOM 931 O O . PRO A 1 125 ? 3.326 11.266 -0.992 1 98.94 125 PRO A O 1
ATOM 934 N N . MET A 1 126 ? 3.127 9.492 -2.314 1 98.94 126 MET A N 1
ATOM 935 C CA . MET A 1 126 ? 4.555 9.438 -2.619 1 98.94 126 MET A CA 1
ATOM 936 C C . MET A 1 126 ? 4.996 10.664 -3.4 1 98.94 126 MET A C 1
ATOM 938 O O . MET A 1 126 ? 5.965 11.336 -3.023 1 98.94 126 MET A O 1
ATOM 942 N N . LEU A 1 127 ? 4.258 10.969 -4.453 1 98.88 127 LEU A N 1
ATOM 943 C CA . LEU A 1 127 ? 4.586 12.109 -5.301 1 98.88 127 LEU A CA 1
ATOM 944 C C . LEU A 1 127 ? 4.473 13.414 -4.527 1 98.88 127 LEU A C 1
ATOM 946 O O . LEU A 1 127 ? 5.312 14.305 -4.676 1 98.88 127 LEU A O 1
ATOM 950 N N . MET A 1 128 ? 3.434 13.539 -3.699 1 98.88 128 MET A N 1
ATOM 951 C CA . MET A 1 128 ? 3.248 14.734 -2.879 1 98.88 128 MET A CA 1
ATOM 952 C C . MET A 1 128 ? 4.445 14.953 -1.958 1 98.88 128 MET A C 1
ATOM 954 O O . MET A 1 128 ? 4.98 16.062 -1.881 1 98.88 128 MET A O 1
ATOM 958 N N . ALA A 1 129 ? 4.824 13.883 -1.264 1 98.81 129 ALA A N 1
ATOM 959 C CA . ALA A 1 129 ? 5.957 13.984 -0.349 1 98.81 129 ALA A CA 1
ATOM 960 C C . ALA A 1 129 ? 7.23 14.383 -1.095 1 98.81 129 ALA A C 1
ATOM 962 O O . ALA A 1 129 ? 7.988 15.242 -0.629 1 98.81 129 ALA A O 1
ATOM 963 N N . GLN A 1 130 ? 7.469 13.789 -2.273 1 98.44 130 GLN A N 1
ATOM 964 C CA . GLN A 1 130 ? 8.641 14.117 -3.078 1 98.44 130 GLN A CA 1
ATOM 965 C C . GLN A 1 130 ? 8.641 15.586 -3.473 1 98.44 130 GLN A C 1
ATOM 967 O O . GLN A 1 130 ? 9.648 16.281 -3.318 1 98.44 130 GLN A O 1
ATOM 972 N N . ALA A 1 131 ? 7.523 16.031 -3.992 1 98.69 131 ALA A N 1
ATOM 973 C CA . ALA A 1 131 ? 7.43 17.375 -4.551 1 98.69 131 ALA A CA 1
ATOM 974 C C . ALA A 1 131 ? 7.566 18.438 -3.461 1 98.69 131 ALA A C 1
ATOM 976 O O . ALA A 1 131 ? 8.148 19.5 -3.688 1 98.69 131 ALA A O 1
ATOM 977 N N . PHE A 1 132 ? 7.09 18.156 -2.268 1 98.88 132 PHE A N 1
ATOM 978 C CA . PHE A 1 132 ? 7.055 19.172 -1.219 1 98.88 132 PHE A CA 1
ATOM 979 C C . PHE A 1 132 ? 8.203 18.984 -0.237 1 98.88 132 PHE A C 1
ATOM 981 O O . PHE A 1 132 ? 8.305 19.703 0.756 1 98.88 132 PHE A O 1
ATOM 988 N N . LEU A 1 133 ? 9.07 18.016 -0.511 1 98.75 133 LEU A N 1
ATOM 989 C CA . LEU A 1 133 ? 10.164 17.672 0.391 1 98.75 133 LEU A CA 1
ATOM 990 C C . LEU A 1 133 ? 11.039 18.875 0.673 1 98.75 133 LEU A C 1
ATOM 992 O O . LEU A 1 133 ? 11.414 19.125 1.82 1 98.75 133 LEU A O 1
ATOM 996 N N . PRO A 1 134 ? 11.375 19.734 -0.332 1 98.56 134 PRO A N 1
ATOM 997 C CA . PRO A 1 134 ? 12.211 20.906 -0.035 1 98.56 134 PRO A CA 1
ATOM 998 C C . PRO A 1 134 ? 11.562 21.844 0.978 1 98.56 134 PRO A C 1
ATOM 1000 O O . PRO A 1 134 ? 12.25 22.375 1.861 1 98.56 134 PRO A O 1
ATOM 1003 N N . LEU A 1 135 ? 10.297 22.047 0.896 1 98.88 135 LEU A N 1
ATOM 1004 C CA . LEU A 1 135 ? 9.602 22.938 1.819 1 98.88 135 LEU A CA 1
ATOM 1005 C C . LEU A 1 135 ? 9.492 22.297 3.203 1 98.88 135 LEU A C 1
ATOM 1007 O O . LEU A 1 135 ? 9.547 23 4.215 1 98.88 135 LEU A O 1
ATOM 1011 N N . LEU A 1 136 ? 9.289 21.016 3.264 1 98.94 136 LEU A N 1
ATOM 1012 C CA . LEU A 1 136 ? 9.258 20.297 4.535 1 98.94 136 LEU A CA 1
ATOM 1013 C C . LEU A 1 136 ? 10.625 20.344 5.219 1 98.94 136 LEU A C 1
ATOM 1015 O O . LEU A 1 136 ? 10.711 20.594 6.422 1 98.94 136 LEU A O 1
ATOM 1019 N N . LYS A 1 137 ? 11.664 20.109 4.434 1 98.75 137 LYS A N 1
ATOM 1020 C CA . LYS A 1 137 ? 13.016 20.203 4.973 1 98.75 137 LYS A CA 1
ATOM 1021 C C . LYS A 1 137 ? 13.297 21.609 5.504 1 98.75 137 LYS A C 1
ATOM 1023 O O . LYS A 1 137 ? 13.961 21.766 6.531 1 98.75 137 LYS A O 1
ATOM 1028 N N . LYS A 1 138 ? 12.867 22.594 4.781 1 98.69 138 LYS A N 1
ATOM 1029 C CA . LYS A 1 138 ? 13.055 23.969 5.215 1 98.69 138 LYS A CA 1
ATOM 1030 C C . LYS A 1 138 ? 12.398 24.219 6.57 1 98.69 138 LYS A C 1
ATOM 1032 O O . LYS A 1 138 ? 13.008 24.781 7.473 1 98.69 138 LYS A O 1
ATOM 1037 N N . ALA A 1 139 ? 11.141 23.766 6.711 1 98.75 139 ALA A N 1
ATOM 1038 C CA . ALA A 1 139 ? 10.461 23.906 7.996 1 98.75 139 ALA A CA 1
ATOM 1039 C C . ALA A 1 139 ? 11.234 23.188 9.102 1 98.75 139 ALA A C 1
ATOM 1041 O O . ALA A 1 139 ? 11.367 23.719 10.211 1 98.75 139 ALA A O 1
ATOM 1042 N N . ALA A 1 140 ? 11.656 22.031 8.812 1 98.56 140 ALA A N 1
ATOM 1043 C CA . ALA A 1 140 ? 12.414 21.25 9.789 1 98.56 140 ALA A CA 1
ATOM 1044 C C . ALA A 1 140 ? 13.672 22 10.227 1 98.56 140 ALA A C 1
ATOM 1046 O O . ALA A 1 140 ? 13.992 22.031 11.414 1 98.56 140 ALA A O 1
ATOM 1047 N N . ARG A 1 141 ? 14.359 22.578 9.266 1 97.56 141 ARG A N 1
ATOM 1048 C CA . ARG A 1 141 ? 15.617 23.266 9.531 1 97.56 141 ARG A CA 1
ATOM 1049 C C . ARG A 1 141 ? 15.367 24.547 10.32 1 97.56 141 ARG A C 1
ATOM 1051 O O . ARG A 1 141 ? 16.203 24.953 11.141 1 97.56 141 ARG A O 1
ATOM 1058 N N . GLU A 1 142 ? 14.273 25.125 10.094 1 96.56 142 GLU A N 1
ATOM 1059 C CA . GLU A 1 142 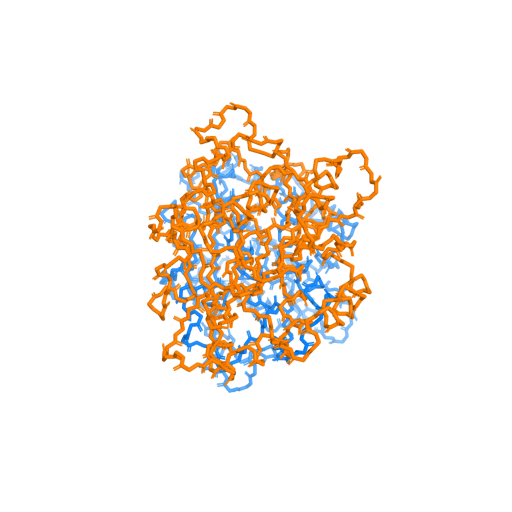? 13.969 26.422 10.703 1 96.56 142 GLU A CA 1
ATOM 1060 C C . GLU A 1 142 ? 13.438 26.25 12.125 1 96.56 142 GLU A C 1
ATOM 1062 O O . GLU A 1 142 ? 13.383 27.203 12.891 1 96.56 142 GLU A O 1
ATOM 1067 N N . SER A 1 143 ? 13.094 25.094 12.422 1 96.19 143 SER A N 1
ATOM 1068 C CA . SER A 1 143 ? 12.5 24.844 13.734 1 96.19 143 SER A CA 1
ATOM 1069 C C . SER A 1 143 ? 13.57 24.766 14.812 1 96.19 143 SER A C 1
ATOM 1071 O O . SER A 1 143 ? 14.648 24.219 14.594 1 96.19 143 SER A O 1
ATOM 1073 N N . THR A 1 144 ? 13.242 25.25 15.984 1 93.44 144 THR A N 1
ATOM 1074 C CA . THR A 1 144 ? 14.141 25.172 17.125 1 93.44 144 THR A CA 1
ATOM 1075 C C . THR A 1 144 ? 13.773 23.984 18.016 1 93.44 144 THR A C 1
ATOM 1077 O O . THR A 1 144 ? 14.461 23.688 18.984 1 93.44 144 THR A O 1
ATOM 1080 N N . GLU A 1 145 ? 12.711 23.344 17.688 1 91.81 145 GLU A N 1
ATOM 1081 C CA . GLU A 1 145 ? 12.258 22.203 18.469 1 91.81 145 GLU A CA 1
ATOM 1082 C C . GLU A 1 145 ? 13.148 20.984 18.234 1 91.81 145 GLU A C 1
ATOM 1084 O O . GLU A 1 145 ? 13.57 20.734 17.109 1 91.81 145 GLU A O 1
ATOM 1089 N N . LYS A 1 146 ? 13.406 20.344 19.391 1 93.19 146 LYS A N 1
ATOM 1090 C CA . LYS A 1 146 ? 14.148 19.094 19.281 1 93.19 146 LYS A CA 1
ATOM 1091 C C . LYS A 1 146 ? 13.219 17.938 18.953 1 93.19 146 LYS A C 1
ATOM 1093 O O . LYS A 1 146 ? 12.047 17.953 19.344 1 93.19 146 LYS A O 1
ATOM 1098 N N . GLY A 1 147 ? 13.703 16.922 18.25 1 95.81 147 GLY A N 1
ATOM 1099 C CA . GLY A 1 147 ? 12.938 15.711 17.953 1 95.81 147 GLY A CA 1
ATOM 1100 C C . GLY A 1 147 ? 11.984 15.891 16.781 1 95.81 147 GLY A C 1
ATOM 1101 O O . GLY A 1 147 ? 12.164 16.781 15.953 1 95.81 147 GLY A O 1
ATOM 1102 N N . LEU A 1 148 ? 11.117 14.938 16.594 1 98.31 148 LEU A N 1
ATOM 1103 C CA . LEU A 1 148 ? 10.141 14.953 15.516 1 98.31 148 LEU A CA 1
ATOM 1104 C C . LEU A 1 148 ? 8.773 15.398 16.031 1 98.31 148 LEU A C 1
ATOM 1106 O O . LEU A 1 148 ? 8.367 15.023 17.141 1 98.31 148 LEU A O 1
ATOM 1110 N N . SER A 1 149 ? 8.062 16.172 15.25 1 97.94 149 SER A N 1
ATOM 1111 C CA . SER A 1 149 ? 6.715 16.609 15.586 1 97.94 149 SER A CA 1
ATOM 1112 C C . SER A 1 149 ? 6.027 17.25 14.391 1 97.94 149 SER A C 1
ATOM 1114 O O . SER A 1 149 ? 6.688 17.625 13.422 1 97.94 149 SER A O 1
ATOM 1116 N N . CYS A 1 150 ? 4.715 17.438 14.516 1 97.25 150 CYS A N 1
ATOM 1117 C CA . CYS A 1 150 ? 3.951 18.109 13.469 1 97.25 150 CYS A CA 1
ATOM 1118 C C . CYS A 1 150 ? 4.246 19.594 13.438 1 97.25 150 CYS A C 1
ATOM 1120 O O . CYS A 1 150 ? 4.051 20.25 12.414 1 97.25 150 CYS A O 1
ATOM 1122 N N . SER A 1 151 ? 4.668 20.156 14.586 1 95.81 151 SER A N 1
ATOM 1123 C CA . SER A 1 151 ? 4.992 21.578 14.641 1 95.81 151 SER A CA 1
ATOM 1124 C C . SER A 1 151 ? 6.277 21.891 13.875 1 95.81 151 SER A C 1
ATOM 1126 O O . SER A 1 151 ? 6.449 23 13.367 1 95.81 151 SER A O 1
ATOM 1128 N N . LYS A 1 152 ? 7.191 20.938 13.812 1 97.5 152 LYS A N 1
ATOM 1129 C CA . LYS A 1 152 ? 8.445 21.078 13.086 1 97.5 152 LYS A CA 1
ATOM 1130 C C . LYS A 1 152 ? 8.258 20.781 11.602 1 97.5 152 LYS A C 1
ATOM 1132 O O . LYS A 1 152 ? 8.227 21.688 10.773 1 97.5 152 LYS A O 1
ATOM 1137 N N . ALA A 1 153 ? 8.031 19.5 11.234 1 98.75 153 ALA A N 1
ATOM 1138 C CA . ALA A 1 153 ? 7.734 19.031 9.883 1 98.75 153 ALA A CA 1
ATOM 1139 C C . ALA A 1 153 ? 7.195 17.594 9.914 1 98.75 153 ALA A C 1
ATOM 1141 O O . ALA A 1 153 ? 7.746 16.734 10.602 1 98.75 153 ALA A O 1
ATOM 1142 N N . ALA A 1 154 ? 6.082 17.375 9.234 1 98.94 154 ALA A N 1
ATOM 1143 C CA . ALA A 1 154 ? 5.484 16.047 9.281 1 98.94 154 ALA A CA 1
ATOM 1144 C C . ALA A 1 154 ? 4.695 15.758 8.008 1 98.94 154 ALA A C 1
ATOM 1146 O O . ALA A 1 154 ? 4.156 16.672 7.379 1 98.94 154 ALA A O 1
ATOM 1147 N N . ILE A 1 155 ? 4.707 14.539 7.625 1 98.94 155 ILE A N 1
ATOM 1148 C CA . ILE A 1 155 ? 3.824 13.961 6.617 1 98.94 155 ILE A CA 1
ATOM 1149 C C . ILE A 1 155 ? 2.852 12.984 7.281 1 98.94 155 ILE A C 1
ATOM 1151 O O . ILE A 1 155 ? 3.271 12.016 7.922 1 98.94 155 ILE A O 1
ATOM 1155 N N . ILE A 1 156 ? 1.591 13.281 7.176 1 98.94 156 ILE A N 1
ATOM 1156 C CA . ILE A 1 156 ? 0.534 12.398 7.664 1 98.94 156 ILE A CA 1
ATOM 1157 C C . ILE A 1 156 ? -0.199 11.766 6.484 1 98.94 156 ILE A C 1
ATOM 1159 O O . ILE A 1 156 ? -0.764 12.477 5.645 1 98.94 156 ILE A O 1
ATOM 1163 N N . ASN A 1 157 ? -0.093 10.492 6.395 1 99 157 ASN A N 1
ATOM 1164 C CA . ASN A 1 157 ? -0.874 9.75 5.414 1 99 157 ASN A CA 1
ATOM 1165 C C . ASN A 1 157 ? -2.166 9.211 6.02 1 99 157 ASN A C 1
ATOM 1167 O O . ASN A 1 157 ? -2.131 8.391 6.941 1 99 157 ASN A O 1
ATOM 1171 N N . ILE A 1 158 ? -3.32 9.656 5.539 1 98.94 158 ILE A N 1
ATOM 1172 C CA . ILE A 1 158 ? -4.578 9.086 6.012 1 98.94 158 ILE A CA 1
ATOM 1173 C C . ILE A 1 158 ? -4.77 7.691 5.414 1 98.94 158 ILE A C 1
ATOM 1175 O O . ILE A 1 158 ? -5.008 7.555 4.215 1 98.94 158 ILE A O 1
ATOM 1179 N N . SER A 1 159 ? -4.586 6.75 6.219 1 98.81 159 SER A N 1
ATOM 1180 C CA . SER A 1 159 ? -4.793 5.348 5.867 1 98.81 159 SER A CA 1
ATOM 1181 C C . SER A 1 159 ? -6.082 4.809 6.477 1 98.81 159 SER A C 1
ATOM 1183 O O . SER A 1 159 ? -7.094 5.512 6.523 1 98.81 159 SER A O 1
ATOM 1185 N N . THR A 1 160 ? -6.176 3.6 6.801 1 98.62 160 THR A N 1
ATOM 1186 C CA . THR A 1 160 ? -7.359 2.912 7.305 1 98.62 160 THR A CA 1
ATOM 1187 C C . THR A 1 160 ? -6.973 1.615 8.008 1 98.62 160 THR A C 1
ATOM 1189 O O . THR A 1 160 ? -5.922 1.037 7.723 1 98.62 160 THR A O 1
ATOM 1192 N N . ILE A 1 161 ? -7.801 1.164 8.898 1 98.44 161 ILE A N 1
ATOM 1193 C CA . ILE A 1 161 ? -7.637 -0.163 9.484 1 98.44 161 ILE A CA 1
ATOM 1194 C C . ILE A 1 161 ? -7.711 -1.222 8.383 1 98.44 161 ILE A C 1
ATOM 1196 O O . ILE A 1 161 ? -7.117 -2.295 8.508 1 98.44 161 ILE A O 1
ATOM 1200 N N . MET A 1 162 ? -8.367 -0.966 7.305 1 98.44 162 MET A N 1
ATOM 1201 C CA . MET A 1 162 ? -8.508 -1.909 6.199 1 98.44 162 MET A CA 1
ATOM 1202 C C . MET A 1 162 ? -7.195 -2.07 5.449 1 98.44 162 MET A C 1
ATOM 1204 O O . MET A 1 162 ? -7.051 -2.977 4.625 1 98.44 162 MET A O 1
ATOM 1208 N N . GLY A 1 163 ? -6.188 -1.2 5.699 1 98.75 163 GLY A N 1
ATOM 1209 C CA . GLY A 1 163 ? -4.848 -1.367 5.164 1 98.75 163 GLY A CA 1
ATOM 1210 C C . GLY A 1 163 ? -3.975 -2.273 6.012 1 98.75 163 GLY A C 1
ATOM 1211 O O . GLY A 1 163 ? -2.84 -2.578 5.641 1 98.75 163 GLY A O 1
ATOM 1212 N N . SER A 1 164 ? -4.477 -2.662 7.238 1 98.88 164 SER A N 1
ATOM 1213 C CA . SER A 1 164 ? -3.811 -3.637 8.094 1 98.88 164 SER A CA 1
ATOM 1214 C C . SER A 1 164 ? -4.055 -5.062 7.609 1 98.88 164 SER A C 1
ATOM 1216 O O . SER A 1 164 ? -5.199 -5.52 7.566 1 98.88 164 SER A O 1
ATOM 1218 N N . ILE A 1 165 ? -3.01 -5.707 7.262 1 98.88 165 ILE A N 1
ATOM 1219 C CA . ILE A 1 165 ? -3.154 -7.086 6.812 1 98.88 165 ILE A CA 1
ATOM 1220 C C . ILE A 1 165 ? -3.582 -7.969 7.984 1 98.88 165 ILE A C 1
ATOM 1222 O O . ILE A 1 165 ? -4.473 -8.812 7.844 1 98.88 165 ILE A O 1
ATOM 1226 N N . GLU A 1 166 ? -3.021 -7.699 9.133 1 98.69 166 GLU A N 1
ATOM 1227 C CA . GLU A 1 166 ? -3.312 -8.477 10.328 1 98.69 166 GLU A CA 1
ATOM 1228 C C . GLU A 1 166 ? -4.785 -8.375 10.711 1 98.69 166 GLU A C 1
ATOM 1230 O O . GLU A 1 166 ? -5.387 -9.352 11.172 1 98.69 166 GLU A O 1
ATOM 1235 N N . LYS A 1 167 ? -5.406 -7.266 10.5 1 98.56 167 LYS A N 1
ATOM 1236 C CA . LYS A 1 167 ? -6.766 -7.031 10.984 1 98.56 167 LYS A CA 1
ATOM 1237 C C . LYS A 1 167 ? -7.793 -7.328 9.898 1 98.56 167 LYS A C 1
ATOM 1239 O O . LYS A 1 167 ? -9 -7.188 10.117 1 98.56 167 LYS A O 1
ATOM 1244 N N . THR A 1 168 ? -7.371 -7.781 8.766 1 98.62 168 THR A N 1
ATOM 1245 C CA . THR A 1 168 ? -8.25 -7.984 7.621 1 98.62 168 THR A CA 1
ATOM 1246 C C . THR A 1 168 ? -9.406 -8.906 7.984 1 98.62 168 THR A C 1
ATOM 1248 O O . THR A 1 168 ? -10.562 -8.625 7.637 1 98.62 168 THR A O 1
ATOM 1251 N N . PRO A 1 169 ? -9.227 -10.039 8.727 1 97.94 169 PRO A N 1
ATOM 1252 C CA . PRO A 1 169 ? -10.344 -10.945 8.992 1 97.94 169 PRO A CA 1
ATOM 1253 C C . PRO A 1 169 ? -11.492 -10.258 9.734 1 97.94 169 PRO A C 1
ATOM 1255 O O . PRO A 1 169 ? -12.648 -10.641 9.57 1 97.94 169 PRO A O 1
ATOM 1258 N N . GLU A 1 170 ? -11.203 -9.164 10.469 1 96.38 170 GLU A N 1
ATOM 1259 C CA . GLU A 1 170 ? -12.195 -8.523 11.328 1 96.38 170 GLU A CA 1
ATOM 1260 C C . GLU A 1 170 ? -13.156 -7.66 10.508 1 96.38 170 GLU A C 1
ATOM 1262 O O . GLU A 1 170 ? -14.234 -7.305 10.977 1 96.38 170 GLU A O 1
ATOM 1267 N N . SER A 1 171 ? -12.781 -7.355 9.312 1 93.31 171 SER A N 1
ATOM 1268 C CA . SER A 1 171 ? -13.586 -6.41 8.547 1 93.31 171 SER A CA 1
ATOM 1269 C C . SER A 1 171 ? -13.828 -6.906 7.125 1 93.31 171 SER A C 1
ATOM 1271 O O . SER A 1 171 ? -14.133 -6.121 6.23 1 93.31 171 SER A O 1
ATOM 1273 N N . PHE A 1 172 ? -13.742 -8.211 6.891 1 96.31 172 PHE A N 1
ATOM 1274 C CA . PHE A 1 172 ? -13.695 -8.719 5.527 1 96.31 172 PHE A CA 1
ATOM 1275 C C . PHE A 1 172 ? -15.102 -8.906 4.969 1 96.31 172 PHE A C 1
ATOM 1277 O O . PHE A 1 172 ? -15.266 -9.312 3.818 1 96.31 172 PHE A O 1
ATOM 1284 N N . PHE A 1 173 ? -16.188 -8.594 5.637 1 91.12 173 PHE A N 1
ATOM 1285 C CA . PHE A 1 173 ? -17.547 -8.617 5.094 1 91.12 173 PHE A CA 1
ATOM 1286 C C . PHE A 1 173 ? -17.688 -7.609 3.957 1 91.12 173 PHE A C 1
ATOM 1288 O O . PHE A 1 173 ? -18.609 -7.699 3.148 1 91.12 173 PHE A O 1
ATOM 1295 N N . LYS A 1 174 ? -16.797 -6.645 3.846 1 90.62 174 LYS A N 1
ATOM 1296 C CA . LYS A 1 174 ? -16.562 -5.758 2.713 1 90.62 174 LYS A CA 1
ATOM 1297 C C . LYS A 1 174 ? -15.164 -5.988 2.125 1 90.62 174 LYS A C 1
ATOM 1299 O O . LYS A 1 174 ? -14.195 -5.379 2.568 1 90.62 174 LYS A O 1
ATOM 1304 N N . PRO A 1 175 ? -14.992 -6.793 1.082 1 93.94 175 PRO A N 1
ATOM 1305 C CA . PRO A 1 175 ? -13.656 -7.215 0.652 1 93.94 175 PRO A CA 1
ATOM 1306 C C . PRO A 1 175 ? -12.828 -6.062 0.095 1 93.94 175 PRO A C 1
ATOM 1308 O O . PRO A 1 175 ? -11.625 -5.973 0.372 1 93.94 175 PRO A O 1
ATOM 1311 N N . VAL A 1 176 ? -13.453 -5.137 -0.713 1 97.75 176 VAL A N 1
ATOM 1312 C CA . VAL A 1 176 ? -12.906 -3.906 -1.271 1 97.75 176 VAL A CA 1
ATOM 1313 C C . VAL A 1 176 ? -11.422 -4.098 -1.581 1 97.75 176 VAL A C 1
ATOM 1315 O O . VAL A 1 176 ? -10.578 -3.326 -1.118 1 97.75 176 VAL A O 1
ATOM 1318 N N . ILE A 1 177 ? -11.07 -5.02 -2.447 1 98.81 177 ILE A N 1
ATOM 1319 C CA . ILE A 1 177 ? -9.742 -5.574 -2.695 1 98.81 177 ILE A CA 1
ATOM 1320 C C . ILE A 1 177 ? -8.789 -4.457 -3.111 1 98.81 177 ILE A C 1
ATOM 1322 O O . ILE A 1 177 ? -7.695 -4.332 -2.561 1 98.81 177 ILE A O 1
ATOM 1326 N N . SER A 1 178 ? -9.211 -3.623 -4.105 1 98.88 178 SER A N 1
ATOM 1327 C CA . SER A 1 178 ? -8.328 -2.576 -4.617 1 98.88 178 SER A CA 1
ATOM 1328 C C . SER A 1 178 ? -7.961 -1.58 -3.525 1 98.88 178 SER A C 1
ATOM 1330 O O . SER A 1 178 ? -6.809 -1.145 -3.439 1 98.88 178 SER A O 1
ATOM 1332 N N . TYR A 1 179 ? -8.914 -1.275 -2.656 1 98.81 179 TYR A N 1
ATOM 1333 C CA . TYR A 1 179 ? -8.695 -0.332 -1.566 1 98.81 179 TYR A CA 1
ATOM 1334 C C . TYR A 1 179 ? -7.727 -0.908 -0.537 1 98.81 179 TYR A C 1
ATOM 1336 O O . TYR A 1 179 ? -6.738 -0.263 -0.174 1 98.81 179 TYR A O 1
ATOM 1344 N N . ARG A 1 180 ? -7.957 -2.168 -0.085 1 98.88 180 ARG A N 1
ATOM 1345 C CA . ARG A 1 180 ? -7.102 -2.814 0.907 1 98.88 180 ARG A CA 1
ATOM 1346 C C . ARG A 1 180 ? -5.664 -2.924 0.406 1 98.88 180 ARG A C 1
ATOM 1348 O O . ARG A 1 180 ? -4.723 -2.584 1.126 1 98.88 180 ARG A O 1
ATOM 1355 N N . CYS A 1 181 ? -5.5 -3.361 -0.822 1 98.94 181 CYS A N 1
ATOM 1356 C CA . CYS A 1 181 ? -4.156 -3.51 -1.377 1 98.94 181 CYS A CA 1
ATOM 1357 C C . CYS A 1 181 ? -3.463 -2.158 -1.489 1 98.94 181 CYS A C 1
ATOM 1359 O O . CYS A 1 181 ? -2.287 -2.029 -1.144 1 98.94 181 CYS A O 1
ATOM 1361 N N . SER A 1 182 ? -4.148 -1.136 -1.956 1 98.94 182 SER A N 1
ATOM 1362 C CA . SER A 1 182 ? -3.553 0.188 -2.105 1 98.94 182 SER A CA 1
ATOM 1363 C C . SER A 1 182 ? -3.143 0.766 -0.754 1 98.94 182 SER A C 1
ATOM 1365 O O . SER A 1 182 ? -2.094 1.4 -0.637 1 98.94 182 SER A O 1
ATOM 1367 N N . LYS A 1 183 ? -3.977 0.545 0.24 1 98.94 183 LYS A N 1
ATOM 1368 C CA . LYS A 1 183 ? -3.701 1.13 1.549 1 98.94 183 LYS A CA 1
ATOM 1369 C C . LYS A 1 183 ? -2.631 0.334 2.293 1 98.94 183 LYS A C 1
ATOM 1371 O O . LYS A 1 183 ? -1.866 0.897 3.078 1 98.94 183 LYS A O 1
ATOM 1376 N N . ALA A 1 184 ? -2.516 -0.977 2.018 1 98.94 184 ALA A N 1
ATOM 1377 C CA . ALA A 1 184 ? -1.345 -1.708 2.494 1 98.94 184 ALA A CA 1
ATOM 1378 C C . ALA A 1 184 ? -0.062 -1.145 1.89 1 98.94 184 ALA A C 1
ATOM 1380 O O . ALA A 1 184 ? 0.952 -1.015 2.578 1 98.94 184 ALA A O 1
ATOM 1381 N N . ALA A 1 185 ? -0.107 -0.845 0.628 1 99 185 ALA A N 1
ATOM 1382 C CA . ALA A 1 185 ? 1.035 -0.215 -0.028 1 99 185 ALA A CA 1
ATOM 1383 C C . ALA A 1 185 ? 1.335 1.15 0.584 1 99 185 ALA A C 1
ATOM 1385 O O . ALA A 1 185 ? 2.498 1.506 0.784 1 99 185 ALA A O 1
ATOM 1386 N N . LEU A 1 186 ? 0.316 1.91 0.865 1 99 186 LEU A N 1
ATOM 1387 C CA . LEU A 1 186 ? 0.493 3.203 1.517 1 99 186 LEU A CA 1
ATOM 1388 C C . LEU A 1 186 ? 1.163 3.039 2.877 1 99 186 LEU A C 1
ATOM 1390 O O . LEU A 1 186 ? 2.018 3.846 3.254 1 99 186 LEU A O 1
ATOM 1394 N N . ASN A 1 187 ? 0.711 2.035 3.643 1 99 187 ASN A N 1
ATOM 1395 C CA . ASN A 1 187 ? 1.331 1.757 4.934 1 99 187 ASN A CA 1
ATOM 1396 C C . ASN A 1 187 ? 2.82 1.455 4.789 1 99 187 ASN A C 1
ATOM 1398 O O . ASN A 1 187 ? 3.635 1.944 5.57 1 99 187 ASN A O 1
ATOM 1402 N N . MET A 1 188 ? 3.162 0.68 3.783 1 98.94 188 MET A N 1
ATOM 1403 C CA . MET A 1 188 ? 4.57 0.419 3.508 1 98.94 188 MET A CA 1
ATOM 1404 C C . MET A 1 188 ? 5.305 1.708 3.148 1 98.94 188 MET A C 1
ATOM 1406 O O . MET A 1 188 ? 6.398 1.965 3.648 1 98.94 188 MET A O 1
ATOM 1410 N N . LEU A 1 189 ? 4.695 2.492 2.301 1 98.94 189 LEU A N 1
ATOM 1411 C CA . LEU A 1 189 ? 5.285 3.773 1.925 1 98.94 189 LEU A CA 1
ATOM 1412 C C . LEU A 1 189 ? 5.547 4.633 3.156 1 98.94 189 LEU A C 1
ATOM 1414 O O . LEU A 1 189 ? 6.598 5.266 3.268 1 98.94 189 LEU A O 1
ATOM 1418 N N . THR A 1 190 ? 4.617 4.648 4.047 1 98.94 190 THR A N 1
ATOM 1419 C CA . THR A 1 190 ? 4.738 5.434 5.27 1 98.94 190 THR A CA 1
ATOM 1420 C C . THR A 1 190 ? 5.977 5.016 6.059 1 98.94 190 THR A C 1
ATOM 1422 O O . THR A 1 190 ? 6.742 5.863 6.52 1 98.94 190 THR A O 1
ATOM 1425 N N . LYS A 1 191 ? 6.125 3.717 6.234 1 98.94 191 LYS A N 1
ATOM 1426 C CA . LYS A 1 191 ? 7.301 3.197 6.926 1 98.94 191 LYS A CA 1
ATOM 1427 C C . LYS A 1 191 ? 8.586 3.623 6.219 1 98.94 191 LYS A C 1
ATOM 1429 O O . LYS A 1 191 ? 9.523 4.09 6.863 1 98.94 191 LYS A O 1
ATOM 1434 N N . CYS A 1 192 ? 8.648 3.52 4.914 1 98.88 192 CYS A N 1
ATOM 1435 C CA . CYS A 1 192 ? 9.82 3.895 4.133 1 98.88 192 CYS A CA 1
ATOM 1436 C C . CYS A 1 192 ? 10.102 5.387 4.25 1 98.88 192 CYS A C 1
ATOM 1438 O O . CYS A 1 192 ? 11.25 5.801 4.371 1 98.88 192 CYS A O 1
ATOM 1440 N N . GLN A 1 193 ? 9.039 6.168 4.184 1 98.88 193 GLN A N 1
ATOM 1441 C CA . GLN A 1 193 ? 9.188 7.609 4.348 1 98.88 193 GLN A CA 1
ATOM 1442 C C . GLN A 1 193 ? 9.758 7.953 5.723 1 98.88 193 GLN A C 1
ATOM 1444 O O . GLN A 1 193 ? 10.656 8.789 5.832 1 98.88 193 GLN A O 1
ATOM 1449 N N . ALA A 1 194 ? 9.203 7.328 6.707 1 98.88 194 ALA A N 1
ATOM 1450 C CA . ALA A 1 194 ? 9.68 7.586 8.062 1 98.88 194 ALA A CA 1
ATOM 1451 C C . ALA A 1 194 ? 11.172 7.301 8.188 1 98.88 194 ALA A C 1
ATOM 1453 O O . ALA A 1 194 ? 11.922 8.094 8.758 1 98.88 194 ALA A O 1
ATOM 1454 N N . LEU A 1 195 ? 11.609 6.203 7.664 1 98.56 195 LEU A N 1
ATOM 1455 C CA . LEU A 1 195 ? 13.008 5.797 7.75 1 98.56 195 LEU A CA 1
ATOM 1456 C C . LEU A 1 195 ? 13.898 6.742 6.953 1 98.56 195 LEU A C 1
ATOM 1458 O O . LEU A 1 195 ? 15.031 7.02 7.355 1 98.56 195 LEU A O 1
ATOM 1462 N N . THR A 1 196 ? 13.422 7.242 5.855 1 98.5 196 THR A N 1
ATOM 1463 C CA . THR A 1 196 ? 14.227 8.062 4.961 1 98.5 196 THR A CA 1
ATOM 1464 C C . THR A 1 196 ? 14.227 9.523 5.414 1 98.5 196 THR A C 1
ATOM 1466 O O . THR A 1 196 ? 15.281 10.148 5.52 1 98.5 196 THR A O 1
ATOM 1469 N N . TYR A 1 197 ? 13.07 10.031 5.723 1 98.56 197 TYR A N 1
ATOM 1470 C CA . TYR A 1 197 ? 12.914 11.461 5.965 1 98.56 197 TYR A CA 1
ATOM 1471 C C . TYR A 1 197 ? 13.18 11.797 7.426 1 98.56 197 TYR A C 1
ATOM 1473 O O . TYR A 1 197 ? 13.383 12.961 7.777 1 98.56 197 TYR A O 1
ATOM 1481 N N . GLY A 1 198 ? 13.156 10.758 8.281 1 97.81 198 GLY A N 1
ATOM 1482 C CA . GLY A 1 198 ? 13.414 10.992 9.695 1 97.81 198 GLY A CA 1
ATOM 1483 C C . GLY A 1 198 ? 14.727 11.695 9.961 1 97.81 198 GLY A C 1
ATOM 1484 O O . GLY A 1 198 ? 14.828 12.523 10.875 1 97.81 198 GLY A O 1
ATOM 1485 N N . GLU A 1 199 ? 15.695 11.406 9.094 1 93 199 GLU A N 1
ATOM 1486 C CA . GLU A 1 199 ? 17.016 12.016 9.25 1 93 199 GLU A CA 1
ATOM 1487 C C . GLU A 1 199 ? 16.969 13.516 8.977 1 93 199 GLU A C 1
ATOM 1489 O O . GLU A 1 199 ? 17.766 14.273 9.531 1 93 199 GLU A O 1
ATOM 1494 N N . ALA A 1 200 ? 16.047 13.938 8.234 1 97.19 200 ALA A N 1
ATOM 1495 C CA . ALA A 1 200 ? 15.898 15.344 7.883 1 97.19 200 ALA A CA 1
ATOM 1496 C C . ALA A 1 200 ? 14.953 16.062 8.852 1 97.19 200 ALA A C 1
ATOM 1498 O O . ALA A 1 200 ? 14.57 17.203 8.625 1 97.19 200 ALA A O 1
ATOM 1499 N N . GLY A 1 201 ? 14.516 15.328 9.914 1 98.31 201 GLY A N 1
ATOM 1500 C CA . GLY A 1 201 ? 13.664 15.938 10.914 1 98.31 201 GLY A CA 1
ATOM 1501 C C . GLY A 1 201 ? 12.195 15.945 10.523 1 98.31 201 GLY A C 1
ATOM 1502 O O . GLY A 1 201 ? 11.414 16.766 11.023 1 98.31 201 GLY A O 1
ATOM 1503 N N . ILE A 1 202 ? 11.805 15.102 9.625 1 98.88 202 ILE A N 1
ATOM 1504 C CA . ILE A 1 202 ? 10.422 15.047 9.156 1 98.88 202 ILE A CA 1
ATOM 1505 C C . ILE A 1 202 ? 9.734 13.797 9.719 1 98.88 202 ILE A C 1
ATOM 1507 O O . ILE A 1 202 ? 10.188 12.68 9.484 1 98.88 202 ILE A O 1
ATOM 1511 N N . LEU A 1 203 ? 8.703 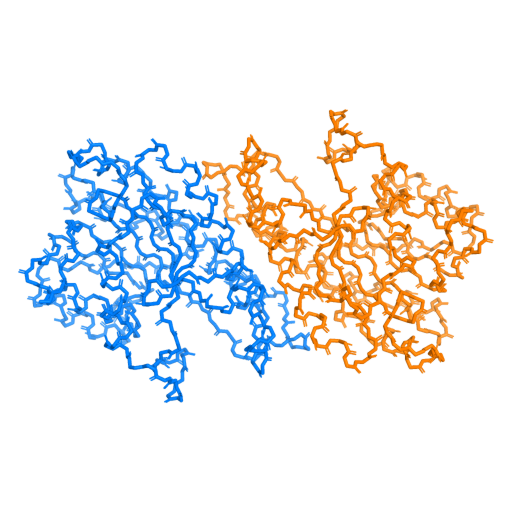13.984 10.5 1 98.88 203 LEU A N 1
ATOM 1512 C CA . LEU A 1 203 ? 7.883 12.914 11.062 1 98.88 203 LEU A CA 1
ATOM 1513 C C . LEU A 1 203 ? 6.945 12.336 10.008 1 98.88 203 LEU A C 1
ATOM 1515 O O . LEU A 1 203 ? 6.352 13.086 9.227 1 98.88 203 LEU A O 1
ATOM 1519 N N . CYS A 1 204 ? 6.816 11.023 9.898 1 98.94 204 CYS A N 1
ATOM 1520 C CA . CYS A 1 204 ? 5.871 10.375 8.992 1 98.94 204 CYS A CA 1
ATOM 1521 C C . CYS A 1 204 ? 5.02 9.352 9.734 1 98.94 204 CYS A C 1
ATOM 1523 O O . CYS A 1 204 ? 5.547 8.453 10.398 1 98.94 204 CYS A O 1
ATOM 1525 N N . VAL A 1 205 ? 3.689 9.492 9.664 1 98.94 205 VAL A N 1
ATOM 1526 C CA . VAL A 1 205 ? 2.762 8.609 10.367 1 98.94 205 VAL A CA 1
ATOM 1527 C C . VAL A 1 205 ? 1.533 8.352 9.5 1 98.94 205 VAL A C 1
ATOM 1529 O O . VAL A 1 205 ? 1.103 9.234 8.742 1 98.94 205 VAL A O 1
ATOM 1532 N N . ALA A 1 206 ? 1.026 7.141 9.547 1 98.94 206 ALA A N 1
ATOM 1533 C CA . ALA A 1 206 ? -0.275 6.824 8.961 1 98.94 206 ALA A CA 1
ATOM 1534 C C . ALA A 1 206 ? -1.379 6.895 10.016 1 98.94 206 ALA A C 1
ATOM 1536 O O . ALA A 1 206 ? -1.191 6.449 11.148 1 98.94 206 ALA A O 1
ATOM 1537 N N . LEU A 1 207 ? -2.551 7.422 9.656 1 98.94 207 LEU A N 1
ATOM 1538 C CA . LEU A 1 207 ? -3.662 7.547 10.594 1 98.94 207 LEU A CA 1
ATOM 1539 C C . LEU A 1 207 ? -4.93 6.926 10.023 1 98.94 207 LEU A C 1
ATOM 1541 O O . LEU A 1 207 ? -5.246 7.121 8.852 1 98.94 207 LEU A O 1
ATOM 1545 N N . HIS A 1 208 ? -5.582 6.176 10.789 1 98.94 208 HIS A N 1
ATOM 1546 C CA . HIS A 1 208 ? -6.926 5.668 10.531 1 98.94 208 HIS A CA 1
ATOM 1547 C C . HIS A 1 208 ? -7.984 6.551 11.18 1 98.94 208 HIS A C 1
ATOM 1549 O O . HIS A 1 208 ? -8.055 6.645 12.406 1 98.94 208 HIS A O 1
ATOM 1555 N N . PRO A 1 209 ? -8.781 7.172 10.406 1 98.75 209 PRO A N 1
ATOM 1556 C CA . PRO A 1 209 ? -9.719 8.148 10.977 1 98.75 209 PRO A CA 1
ATOM 1557 C C . PRO A 1 209 ? -10.906 7.484 11.672 1 98.75 209 PRO A C 1
ATOM 1559 O O . PRO A 1 209 ? -11.695 8.164 12.328 1 98.75 209 PRO A O 1
ATOM 1562 N N . GLY A 1 210 ? -11.008 6.145 11.562 1 98.25 210 GLY A N 1
ATOM 1563 C CA . GLY A 1 210 ? -12.219 5.449 11.977 1 98.25 210 GLY A CA 1
ATOM 1564 C C . GLY A 1 210 ? -13.203 5.246 10.836 1 98.25 210 GLY A C 1
ATOM 1565 O O . GLY A 1 210 ? -12.914 5.582 9.688 1 98.25 210 GLY A O 1
ATOM 1566 N N . TRP A 1 211 ? -14.273 4.535 11.133 1 97.31 211 TRP A N 1
ATOM 1567 C CA . TRP A 1 211 ? -15.391 4.449 10.195 1 97.31 211 TRP A CA 1
ATOM 1568 C C . TRP A 1 211 ? -16.312 5.648 10.344 1 97.31 211 TRP A C 1
ATOM 1570 O O . TRP A 1 211 ? -17.125 5.703 11.273 1 97.31 211 TRP A O 1
ATOM 1580 N N . VAL A 1 212 ? -16.25 6.59 9.375 1 98.38 212 VAL A N 1
ATOM 1581 C CA . VAL A 1 212 ? -16.797 7.934 9.539 1 98.38 212 VAL A CA 1
ATOM 1582 C C . VAL A 1 212 ? -18 8.117 8.617 1 98.38 212 VAL A C 1
ATOM 1584 O O . VAL A 1 212 ? -17.984 7.652 7.473 1 98.38 212 VAL A O 1
ATOM 1587 N N . LYS A 1 213 ? -19.016 8.82 9.094 1 97 213 LYS A N 1
ATOM 1588 C CA . LYS A 1 213 ? -20.219 9.125 8.305 1 97 213 LYS A CA 1
ATOM 1589 C C . LYS A 1 213 ? -19.906 10.141 7.207 1 97 213 LYS A C 1
ATOM 1591 O O . LYS A 1 213 ? -20.125 11.336 7.391 1 97 213 LYS A O 1
ATOM 1596 N N . THR A 1 214 ? -19.438 9.664 6.078 1 95.69 214 THR A N 1
ATOM 1597 C CA . THR A 1 214 ? -19.156 10.398 4.855 1 95.69 214 THR A CA 1
ATOM 1598 C C . THR A 1 214 ? -19.688 9.656 3.635 1 95.69 214 THR A C 1
ATOM 1600 O O . THR A 1 214 ? -20.25 8.57 3.762 1 95.69 214 THR A O 1
ATOM 1603 N N . ASP A 1 215 ? -19.609 10.258 2.486 1 90.88 215 ASP A N 1
ATOM 1604 C CA . ASP A 1 215 ? -19.969 9.57 1.251 1 90.88 215 ASP A CA 1
ATOM 1605 C C . ASP A 1 215 ? -19.203 8.25 1.111 1 90.88 215 ASP A C 1
ATOM 1607 O O . ASP A 1 215 ? -19.766 7.234 0.72 1 90.88 215 ASP A O 1
ATOM 1611 N N . MET A 1 216 ? -17.969 8.219 1.468 1 89.44 216 MET A N 1
ATOM 1612 C CA . MET A 1 216 ? -17.109 7.039 1.364 1 89.44 216 MET A CA 1
ATOM 1613 C C . MET A 1 216 ? -17.422 6.043 2.479 1 89.44 216 MET A C 1
ATOM 1615 O O . MET A 1 216 ? -17.469 4.836 2.244 1 89.44 216 MET A O 1
ATOM 1619 N N . GLY A 1 217 ? -17.656 6.488 3.746 1 91.94 217 GLY A N 1
ATOM 1620 C CA . GLY A 1 217 ? -17.828 5.645 4.914 1 91.94 217 GLY A CA 1
ATOM 1621 C C . GLY A 1 217 ? -19.25 5.152 5.09 1 91.94 217 GLY A C 1
ATOM 1622 O O . GLY A 1 217 ? -19.516 4.273 5.914 1 91.94 217 GLY A O 1
ATOM 1623 N N . SER A 1 218 ? -20.219 5.75 4.457 1 88.81 218 SER A N 1
ATOM 1624 C CA . SER A 1 218 ? -21.656 5.473 4.547 1 88.81 218 SER A CA 1
ATOM 1625 C C . SER A 1 218 ? -22.266 6.125 5.781 1 88.81 218 SER A C 1
ATOM 1627 O O . SER A 1 218 ? -21.547 6.523 6.699 1 88.81 218 SER A O 1
ATOM 1629 N N . GLN A 1 219 ? -23.547 6.152 5.809 1 91.5 219 GLN A N 1
ATOM 1630 C CA . GLN A 1 219 ? -24.266 6.738 6.938 1 91.5 219 GLN A CA 1
ATOM 1631 C C . GLN A 1 219 ? -24.422 5.734 8.07 1 91.5 219 GLN A C 1
ATOM 1633 O O . GLN A 1 219 ? -24.797 6.102 9.188 1 91.5 219 GLN A O 1
ATOM 1638 N N . GLU A 1 220 ? -24 4.52 7.863 1 92 220 GLU A N 1
ATOM 1639 C CA . GLU A 1 220 ? -24.062 3.48 8.891 1 92 220 GLU A CA 1
ATOM 1640 C C . GLU A 1 220 ? -22.828 3.492 9.766 1 92 220 GLU A C 1
ATOM 1642 O O . GLU A 1 220 ? -22.75 2.76 10.758 1 92 220 GLU A O 1
ATOM 1647 N N . ALA A 1 221 ? -21.922 4.383 9.43 1 94.5 221 ALA A N 1
ATOM 1648 C CA . ALA A 1 221 ? -20.656 4.449 10.164 1 94.5 221 ALA A CA 1
ATOM 1649 C C . ALA A 1 221 ? -20.891 4.844 11.617 1 94.5 221 ALA A C 1
ATOM 1651 O O . ALA A 1 221 ? -21.891 5.488 11.938 1 94.5 221 ALA A O 1
ATOM 1652 N N . ASP A 1 222 ? -19.969 4.535 12.484 1 95.19 222 ASP A N 1
ATOM 1653 C CA . ASP A 1 222 ? -20.156 4.734 13.914 1 95.19 222 ASP A CA 1
ATOM 1654 C C . ASP A 1 222 ? -19.703 6.137 14.336 1 95.19 222 ASP A C 1
ATOM 1656 O O . ASP A 1 222 ? -20.141 6.641 15.375 1 95.19 222 ASP A O 1
ATOM 1660 N N . LEU A 1 223 ? -18.844 6.789 13.539 1 98 223 LEU A N 1
ATOM 1661 C CA . LEU A 1 223 ? -18.297 8.078 13.953 1 98 223 LEU A CA 1
ATOM 1662 C C . LEU A 1 223 ? -18.859 9.203 13.094 1 98 223 LEU A C 1
ATOM 1664 O O . LEU A 1 223 ? -19.016 9.055 11.875 1 98 223 LEU A O 1
ATOM 1668 N N . THR A 1 224 ? -19.188 10.312 13.797 1 98.25 224 THR A N 1
ATOM 1669 C CA . THR A 1 224 ? -19.406 11.539 13.031 1 98.25 224 THR A CA 1
ATOM 1670 C C . THR A 1 224 ? -18.094 12.094 12.5 1 98.25 224 THR A C 1
ATOM 1672 O O . THR A 1 224 ? -17.016 11.797 13.039 1 98.25 224 THR A O 1
ATOM 1675 N N . VAL A 1 225 ? -18.203 12.867 11.477 1 98.44 225 VAL A N 1
ATOM 1676 C CA . VAL A 1 225 ? -17.016 13.477 10.891 1 98.44 225 VAL A CA 1
ATOM 1677 C C . VAL A 1 225 ? -16.328 14.375 11.914 1 98.44 225 VAL A C 1
ATOM 1679 O O . VAL A 1 225 ? -15.109 14.367 12.039 1 98.44 225 VAL A O 1
ATOM 1682 N N . ASP A 1 226 ? -17.078 15.141 12.695 1 97.88 226 ASP A N 1
ATOM 1683 C CA . ASP A 1 226 ? -16.578 16.047 13.719 1 97.88 226 ASP A CA 1
ATOM 1684 C C . ASP A 1 226 ? -15.773 15.281 14.773 1 97.88 226 ASP A C 1
ATOM 1686 O O . ASP A 1 226 ? -14.656 15.68 15.109 1 97.88 226 ASP A O 1
ATOM 1690 N N . THR A 1 227 ? -16.312 14.172 15.25 1 98.31 227 THR A N 1
ATOM 1691 C CA . THR A 1 227 ? -15.672 13.375 16.281 1 98.31 227 THR A CA 1
ATOM 1692 C C . THR A 1 227 ? -14.367 12.773 15.766 1 98.31 227 THR A C 1
ATOM 1694 O O . THR A 1 227 ? -13.344 12.828 16.453 1 98.31 227 THR A O 1
ATOM 1697 N N . SER A 1 228 ? -14.406 12.203 14.602 1 98.56 228 SER A N 1
ATOM 1698 C CA . SER A 1 228 ? -13.219 11.617 13.984 1 98.56 228 SER A CA 1
ATOM 1699 C C . SER A 1 228 ? -12.094 12.641 13.859 1 98.56 228 SER A C 1
ATOM 1701 O O . SER A 1 228 ? -10.969 12.398 14.297 1 98.56 228 SER A O 1
ATOM 1703 N N . VAL A 1 229 ? -12.406 13.805 13.328 1 98.31 229 VAL A N 1
ATOM 1704 C CA . VAL A 1 229 ? -11.398 14.812 13.023 1 98.31 229 VAL A CA 1
ATOM 1705 C C . VAL A 1 229 ? -10.859 15.414 14.32 1 98.31 229 VAL A C 1
ATOM 1707 O O . VAL A 1 229 ? -9.664 15.68 14.445 1 98.31 229 VAL A O 1
ATOM 1710 N N . ARG A 1 230 ? -11.703 15.633 15.336 1 97.75 230 ARG A N 1
ATOM 1711 C CA . ARG A 1 230 ? -11.219 16.078 16.641 1 97.75 230 ARG A CA 1
ATOM 1712 C C . ARG A 1 230 ? -10.203 15.094 17.203 1 97.75 230 ARG A C 1
ATOM 1714 O O . ARG A 1 230 ? -9.18 15.5 17.766 1 97.75 230 ARG A O 1
ATOM 1721 N N . GLY A 1 231 ? -10.562 13.797 17.062 1 98.19 231 GLY A N 1
ATOM 1722 C CA . GLY A 1 231 ? -9.625 12.766 17.484 1 98.19 231 GLY A CA 1
ATOM 1723 C C . GLY A 1 231 ? -8.312 12.82 16.734 1 98.19 231 GLY A C 1
ATOM 1724 O O . GLY A 1 231 ? -7.238 12.773 17.344 1 98.19 231 GLY A O 1
ATOM 1725 N N . LEU A 1 232 ? -8.375 12.945 15.391 1 98.38 232 LEU A N 1
ATOM 1726 C CA . LEU A 1 232 ? -7.176 13.023 14.57 1 98.38 232 LEU A CA 1
ATOM 1727 C C . LEU A 1 232 ? -6.305 14.203 14.984 1 98.38 232 LEU A C 1
ATOM 1729 O O . LEU A 1 232 ? -5.09 14.055 15.141 1 98.38 232 LEU A O 1
ATOM 1733 N N . LEU A 1 233 ? -6.895 15.383 15.156 1 98 233 LEU A N 1
ATOM 1734 C CA . LEU A 1 233 ? -6.141 16.578 15.523 1 98 233 LEU A CA 1
ATOM 1735 C C . LEU A 1 233 ? -5.508 16.422 16.906 1 98 233 LEU A C 1
ATOM 1737 O O . LEU A 1 233 ? -4.395 16.906 17.141 1 98 233 LEU A O 1
ATOM 1741 N N . SER A 1 234 ? -6.246 15.781 17.828 1 97.5 234 SER A N 1
ATOM 1742 C CA . SER A 1 234 ? -5.668 15.5 19.141 1 97.5 234 SER A CA 1
ATOM 1743 C C . SER A 1 234 ? -4.457 14.586 19.016 1 97.5 234 SER A C 1
ATOM 1745 O O . SER A 1 234 ? -3.475 14.75 19.75 1 97.5 234 SER A O 1
ATOM 1747 N N . VAL A 1 235 ? -4.508 13.594 18.172 1 98.19 235 VAL A N 1
ATOM 1748 C CA . VAL A 1 235 ? -3.393 12.68 17.953 1 98.19 235 VAL A CA 1
ATOM 1749 C C . VAL A 1 235 ? -2.203 13.445 17.375 1 98.19 235 VAL A C 1
ATOM 1751 O O . VAL A 1 235 ? -1.062 13.242 17.797 1 98.19 235 VAL A O 1
ATOM 1754 N N . LEU A 1 236 ? -2.424 14.375 16.375 1 98 236 LEU A N 1
ATOM 1755 C CA . LEU A 1 236 ? -1.348 15.156 15.766 1 98 236 LEU A CA 1
ATOM 1756 C C . LEU A 1 236 ? -0.551 15.906 16.828 1 98 236 LEU A C 1
ATOM 1758 O O . LEU A 1 236 ? 0.662 16.078 16.688 1 98 236 LEU A O 1
ATOM 1762 N N . LEU A 1 237 ? -1.16 16.281 17.938 1 95.88 237 LEU A N 1
ATOM 1763 C CA . LEU A 1 237 ? -0.552 17.109 18.984 1 95.88 237 LEU A CA 1
ATOM 1764 C C . LEU A 1 237 ? 0.496 16.312 19.75 1 95.88 237 LEU A C 1
ATOM 1766 O O . LEU A 1 237 ? 1.434 16.875 20.312 1 95.88 237 LEU A O 1
ATOM 1770 N N . ILE A 1 238 ? 0.347 15.023 19.703 1 95.44 238 ILE A N 1
ATOM 1771 C CA . ILE A 1 238 ? 1.191 14.258 20.625 1 95.44 238 ILE A CA 1
ATOM 1772 C C . ILE A 1 238 ? 2.193 13.43 19.828 1 95.44 238 ILE A C 1
ATOM 1774 O O . ILE A 1 238 ? 3.014 12.711 20.391 1 95.44 238 ILE A O 1
ATOM 1778 N N . LEU A 1 239 ? 2.135 13.414 18.547 1 98 239 LEU A N 1
ATOM 1779 C CA . LEU A 1 239 ? 3.035 12.617 17.719 1 98 239 LEU A CA 1
ATOM 1780 C C . LEU A 1 239 ? 4.488 13.008 17.969 1 98 239 LEU A C 1
ATOM 1782 O O . LEU A 1 239 ? 4.801 14.195 18.094 1 98 239 LEU A O 1
ATOM 1786 N N . SER A 1 240 ? 5.328 12.07 18.016 1 97.75 240 SER A N 1
ATOM 1787 C CA . SER A 1 240 ? 6.762 12.203 18.266 1 97.75 240 SER A CA 1
ATOM 1788 C C . SER A 1 240 ? 7.547 11.086 17.578 1 97.75 240 SER A C 1
ATOM 1790 O O . SER A 1 240 ? 7 10.336 16.766 1 97.75 240 SER A O 1
ATOM 1792 N N . GLU A 1 241 ? 8.82 10.969 17.891 1 97.69 241 GLU A N 1
ATOM 1793 C CA . GLU A 1 241 ? 9.695 9.953 17.312 1 97.69 241 GLU A CA 1
ATOM 1794 C C . GLU A 1 241 ? 9.148 8.547 17.562 1 97.69 241 GLU A C 1
ATOM 1796 O O . GLU A 1 241 ? 9.297 7.66 16.719 1 97.69 241 GLU A O 1
ATOM 1801 N N . LYS A 1 242 ? 8.469 8.383 18.688 1 97.56 242 LYS A N 1
ATOM 1802 C CA . LYS A 1 242 ? 7.988 7.062 19.062 1 97.56 242 LYS A CA 1
ATOM 1803 C C . LYS A 1 242 ? 6.863 6.598 18.141 1 97.56 242 LYS A C 1
ATOM 1805 O O . LYS A 1 242 ? 6.551 5.406 18.078 1 97.56 242 LYS A O 1
ATOM 1810 N N . HIS A 1 243 ? 6.242 7.52 17.438 1 98.56 243 HIS A N 1
ATOM 1811 C CA . HIS A 1 243 ? 5.09 7.219 16.594 1 98.56 243 HIS A CA 1
ATOM 1812 C C . HIS A 1 243 ? 5.488 7.133 15.125 1 98.56 243 HIS A C 1
ATOM 1814 O O . HIS A 1 243 ? 4.688 6.719 14.281 1 98.56 243 HIS A O 1
ATOM 1820 N N . SER A 1 244 ? 6.738 7.574 14.789 1 98.69 244 SER A N 1
ATOM 1821 C CA . SER A 1 244 ? 7.152 7.66 13.391 1 98.69 244 SER A CA 1
ATOM 1822 C C . SER A 1 244 ? 7.148 6.285 12.734 1 98.69 244 SER A C 1
ATOM 1824 O O . SER A 1 244 ? 7.648 5.316 13.305 1 98.69 244 SER A O 1
ATOM 1826 N N . GLY A 1 245 ? 6.543 6.191 11.609 1 98.75 245 GLY A N 1
ATOM 1827 C CA . GLY A 1 245 ? 6.52 4.957 10.836 1 98.75 245 GLY A CA 1
ATOM 1828 C C . GLY A 1 245 ? 5.5 3.957 11.344 1 98.75 245 GLY A C 1
ATOM 1829 O O . GLY A 1 245 ? 5.668 2.748 11.172 1 98.75 245 GLY A O 1
ATOM 1830 N N . THR A 1 246 ? 4.426 4.445 12.039 1 98.81 246 THR A N 1
ATOM 1831 C CA . THR A 1 246 ? 3.4 3.549 12.562 1 98.81 246 THR A CA 1
ATOM 1832 C C . THR A 1 246 ? 2.039 3.871 11.953 1 98.81 246 THR A C 1
ATOM 1834 O O . THR A 1 246 ? 1.889 4.875 11.258 1 98.81 246 THR A O 1
ATOM 1837 N N . LEU A 1 247 ? 1.145 3.002 12.141 1 98.94 247 LEU A N 1
ATOM 1838 C CA . LEU A 1 247 ? -0.273 3.213 11.867 1 98.94 247 LEU A CA 1
ATOM 1839 C C . LEU A 1 247 ? -1.055 3.377 13.172 1 98.94 247 LEU A C 1
ATOM 1841 O O . LEU A 1 247 ? -1.082 2.465 14 1 98.94 247 LEU A O 1
ATOM 1845 N N . LEU A 1 248 ? -1.643 4.527 13.328 1 98.94 248 LEU A N 1
ATOM 1846 C CA . LEU A 1 248 ? -2.445 4.809 14.516 1 98.94 248 LEU A CA 1
ATOM 1847 C C . LEU A 1 248 ? -3.893 5.098 14.133 1 98.94 248 LEU A C 1
ATOM 1849 O O . LEU A 1 248 ? -4.164 5.582 13.031 1 98.94 248 LEU A O 1
ATOM 1853 N N . ASN A 1 249 ? -4.812 4.801 15.039 1 98.81 249 ASN A N 1
ATOM 1854 C CA . ASN A 1 249 ? -6.188 5.215 14.789 1 98.81 249 ASN A CA 1
ATOM 1855 C C . ASN A 1 249 ? -6.461 6.613 15.336 1 98.81 249 ASN A C 1
ATOM 1857 O O . ASN A 1 249 ? -5.57 7.242 15.906 1 98.81 249 ASN A O 1
ATOM 1861 N N . TRP A 1 250 ? -7.676 7.113 15.219 1 98.62 250 TRP A N 1
ATOM 1862 C CA . TRP A 1 250 ? -8.078 8.484 15.531 1 98.62 250 TRP A CA 1
ATOM 1863 C C . TRP A 1 250 ? -7.965 8.75 17.031 1 98.62 250 TRP A C 1
ATOM 1865 O O . TRP A 1 250 ? -8 9.906 17.453 1 98.62 250 TRP A O 1
ATOM 1875 N N . GLU A 1 251 ? -7.762 7.688 17.797 1 98.44 251 GLU A N 1
ATOM 1876 C CA . GLU A 1 251 ? -7.582 7.84 19.234 1 98.44 251 GLU A CA 1
ATOM 1877 C C . GLU A 1 251 ? -6.109 7.742 19.625 1 98.44 251 GLU A C 1
ATOM 1879 O O . GLU A 1 251 ? -5.77 7.812 20.812 1 98.44 251 GLU A O 1
ATOM 1884 N N . GLY A 1 252 ? -5.273 7.488 18.688 1 98.44 252 GLY A N 1
ATOM 1885 C CA . GLY A 1 252 ? -3.85 7.406 18.969 1 98.44 252 GLY A CA 1
ATOM 1886 C C . GLY A 1 252 ? -3.389 6 19.312 1 98.44 252 GLY A C 1
ATOM 1887 O O . GLY A 1 252 ? -2.26 5.805 19.766 1 98.44 252 GLY A O 1
ATOM 1888 N N . LYS A 1 253 ? -4.27 5.039 19.109 1 98.62 253 LYS A N 1
ATOM 1889 C CA . LYS A 1 253 ? -3.912 3.65 19.375 1 98.62 253 LYS A CA 1
ATOM 1890 C C . LYS A 1 253 ? -3.26 3 18.172 1 98.62 253 LYS A C 1
ATOM 1892 O O . LYS A 1 253 ? -3.742 3.154 17.047 1 98.62 253 LYS A O 1
ATOM 1897 N N . ALA A 1 254 ? -2.229 2.244 18.422 1 98.62 254 ALA A N 1
ATOM 1898 C CA . ALA A 1 254 ? -1.482 1.598 17.344 1 98.62 254 ALA A CA 1
ATOM 1899 C C . ALA A 1 254 ? -2.301 0.48 16.703 1 98.62 254 ALA A C 1
ATOM 1901 O O . ALA A 1 254 ? -2.99 -0.269 17.406 1 98.62 254 ALA A O 1
ATOM 1902 N N . ILE A 1 255 ? -2.27 0.374 15.453 1 98.81 255 ILE A N 1
ATOM 1903 C CA . ILE A 1 255 ? -2.84 -0.714 14.664 1 98.81 255 ILE A CA 1
ATOM 1904 C C . ILE A 1 255 ? -1.719 -1.542 14.039 1 98.81 255 ILE A C 1
ATOM 1906 O O . ILE A 1 255 ? -0.794 -0.993 13.438 1 98.81 255 ILE A O 1
ATOM 1910 N N . PRO A 1 256 ? -1.736 -2.863 14.25 1 98.75 256 PRO A N 1
ATOM 1911 C CA . PRO A 1 256 ? -0.711 -3.68 13.594 1 98.75 256 PRO A CA 1
ATOM 1912 C C . PRO A 1 256 ? -0.786 -3.611 12.07 1 98.75 256 PRO A C 1
ATOM 1914 O O . PRO A 1 256 ? -1.813 -3.213 11.523 1 98.75 256 PRO A O 1
ATOM 1917 N N . TRP A 1 257 ? 0.287 -3.965 11.43 1 98.56 257 TRP A N 1
ATOM 1918 C CA . TRP A 1 257 ? 0.306 -3.9 9.969 1 98.56 257 TRP A CA 1
ATOM 1919 C C . TRP A 1 257 ? -0.555 -5.004 9.367 1 98.56 257 TRP A C 1
ATOM 1921 O O . TRP A 1 257 ? -0.548 -6.141 9.852 1 98.56 257 TRP A O 1
ATOM 1931 N N . MET B 1 1 ? 13.648 -37.219 -2.605 1 51.81 1 MET B N 1
ATOM 1932 C CA . MET B 1 1 ? 13.43 -35.781 -2.391 1 51.81 1 MET B CA 1
ATOM 1933 C C . MET B 1 1 ? 11.945 -35.5 -2.168 1 51.81 1 MET B C 1
ATOM 1935 O O . MET B 1 1 ? 11.086 -36.219 -2.645 1 51.81 1 MET B O 1
ATOM 1939 N N . ALA B 1 2 ? 11.727 -34.562 -1.23 1 57.19 2 ALA B N 1
ATOM 1940 C CA . ALA B 1 2 ? 10.336 -34.25 -0.888 1 57.19 2 ALA B CA 1
ATOM 1941 C C . ALA B 1 2 ? 9.523 -33.938 -2.137 1 57.19 2 ALA B C 1
ATOM 1943 O O . ALA B 1 2 ? 10.023 -33.281 -3.064 1 57.19 2 ALA B O 1
ATOM 1944 N N . ALA B 1 3 ? 8.383 -34.719 -2.418 1 75.19 3 ALA B N 1
ATOM 1945 C CA . ALA B 1 3 ? 7.574 -34.531 -3.627 1 75.19 3 ALA B CA 1
ATOM 1946 C C . ALA B 1 3 ? 6.277 -33.812 -3.326 1 75.19 3 ALA B C 1
ATOM 1948 O O . ALA B 1 3 ? 5.488 -34.219 -2.48 1 75.19 3 ALA B O 1
ATOM 1949 N N . VAL B 1 4 ? 6.258 -32.531 -3.951 1 80.38 4 VAL B N 1
ATOM 1950 C CA . VAL B 1 4 ? 4.969 -31.859 -3.906 1 80.38 4 VAL B CA 1
ATOM 1951 C C . VAL B 1 4 ? 3.879 -32.75 -4.469 1 80.38 4 VAL B C 1
ATOM 1953 O O . VAL B 1 4 ? 4.09 -33.438 -5.473 1 80.38 4 VAL B O 1
ATOM 1956 N N . ARG B 1 5 ? 2.781 -33.094 -3.816 1 87.62 5 ARG B N 1
ATOM 1957 C CA . ARG B 1 5 ? 1.753 -34.062 -4.211 1 87.62 5 ARG B CA 1
ATOM 1958 C C . ARG B 1 5 ? 0.716 -33.406 -5.117 1 87.62 5 ARG B C 1
ATOM 1960 O O . ARG B 1 5 ? -0.327 -34 -5.406 1 87.62 5 ARG B O 1
ATOM 1967 N N . ALA B 1 6 ? 1.05 -32.219 -5.633 1 95.5 6 ALA B N 1
ATOM 1968 C CA . ALA B 1 6 ? 0.169 -31.578 -6.602 1 95.5 6 ALA B CA 1
ATOM 1969 C C . ALA B 1 6 ? 0.321 -32.188 -7.984 1 95.5 6 ALA B C 1
ATOM 1971 O O . ALA B 1 6 ? 1.419 -32.219 -8.547 1 95.5 6 ALA B O 1
ATOM 1972 N N . ARG B 1 7 ? -0.763 -32.688 -8.57 1 96.94 7 ARG B N 1
ATOM 1973 C CA . ARG B 1 7 ? -0.734 -33.375 -9.852 1 96.94 7 ARG B CA 1
ATOM 1974 C C . ARG B 1 7 ? -0.53 -32.406 -11 1 96.94 7 ARG B C 1
ATOM 1976 O O . ARG B 1 7 ? 0.106 -32.75 -12 1 96.94 7 ARG B O 1
ATOM 1983 N N . THR B 1 8 ? -1.069 -31.25 -10.875 1 98.56 8 THR B N 1
ATOM 1984 C CA . THR B 1 8 ? -0.98 -30.219 -11.914 1 98.56 8 THR B CA 1
ATOM 1985 C C . THR B 1 8 ? -0.514 -28.891 -11.328 1 98.56 8 THR B C 1
ATOM 1987 O O . THR B 1 8 ? -1.044 -28.438 -10.312 1 98.56 8 THR B O 1
ATOM 1990 N N . VAL B 1 9 ? 0.539 -28.312 -11.945 1 98.81 9 VAL B N 1
ATOM 1991 C CA . VAL B 1 9 ? 1.185 -27.109 -11.422 1 98.81 9 VAL B CA 1
ATOM 1992 C C . VAL B 1 9 ? 1.344 -26.094 -12.539 1 98.81 9 VAL B C 1
ATOM 1994 O O . VAL B 1 9 ? 1.734 -26.438 -13.664 1 98.81 9 VAL B O 1
ATOM 1997 N N . LEU B 1 10 ? 0.944 -24.906 -12.312 1 98.94 10 LEU B N 1
ATOM 1998 C CA . LEU B 1 10 ? 1.227 -23.766 -13.188 1 98.94 10 LEU B CA 1
ATOM 1999 C C . LEU B 1 10 ? 2.111 -22.75 -12.484 1 98.94 10 LEU B C 1
ATOM 2001 O O . LEU B 1 10 ? 1.818 -22.344 -11.359 1 98.94 10 LEU B O 1
ATOM 2005 N N . LEU B 1 11 ? 3.197 -22.391 -13.125 1 98.69 11 LEU B N 1
ATOM 2006 C CA . LEU B 1 11 ? 4.168 -21.453 -12.57 1 98.69 11 LEU B CA 1
ATOM 2007 C C . LEU B 1 11 ? 4.375 -20.266 -13.5 1 98.69 11 LEU B C 1
ATOM 2009 O O . LEU B 1 11 ? 4.52 -20.438 -14.711 1 98.69 11 LEU B O 1
ATOM 2013 N N . THR B 1 12 ? 4.379 -19.062 -12.906 1 98.88 12 THR B N 1
ATOM 2014 C CA . THR B 1 12 ? 4.691 -17.891 -13.711 1 98.88 12 THR B CA 1
ATOM 2015 C C . THR B 1 12 ? 6.148 -17.484 -13.516 1 98.88 12 THR B C 1
ATOM 2017 O O . THR B 1 12 ? 6.707 -17.641 -12.43 1 98.88 12 THR B O 1
ATOM 2020 N N . GLY B 1 13 ? 6.754 -16.844 -14.562 1 98.44 13 GLY B N 1
ATOM 2021 C CA . GLY B 1 13 ? 8.141 -16.422 -14.469 1 98.44 13 GLY B CA 1
ATOM 2022 C C . GLY B 1 13 ? 9.109 -17.594 -14.336 1 98.44 13 GLY B C 1
ATOM 2023 O O . GLY B 1 13 ? 9.859 -17.672 -13.359 1 98.44 13 GLY B O 1
ATOM 2024 N N . SER B 1 14 ? 9.227 -18.453 -15.414 1 98.5 14 SER B N 1
ATOM 2025 C CA . SER B 1 14 ? 9.867 -19.75 -15.242 1 98.5 14 SER B CA 1
ATOM 2026 C C . SER B 1 14 ? 11.172 -19.828 -16.031 1 98.5 14 SER B C 1
ATOM 2028 O O . SER B 1 14 ? 11.844 -20.859 -16.031 1 98.5 14 SER B O 1
ATOM 2030 N N . ASN B 1 15 ? 11.555 -18.766 -16.688 1 97.19 15 ASN B N 1
ATOM 2031 C CA . ASN B 1 15 ? 12.633 -18.906 -17.672 1 97.19 15 ASN B CA 1
ATOM 2032 C C . ASN B 1 15 ? 14.008 -18.703 -17.031 1 97.19 15 ASN B C 1
ATOM 2034 O O . ASN B 1 15 ? 15.031 -18.984 -17.641 1 97.19 15 ASN B O 1
ATOM 2038 N N . ARG B 1 16 ? 14.07 -18.234 -15.797 1 96.19 16 ARG B N 1
ATOM 2039 C CA . ARG B 1 16 ? 15.336 -18.094 -15.086 1 96.19 16 ARG B CA 1
ATOM 2040 C C . ARG B 1 16 ? 15.117 -18.078 -13.578 1 96.19 16 ARG B C 1
ATOM 2042 O O . ARG B 1 16 ? 13.977 -18.125 -13.109 1 96.19 16 ARG B O 1
ATOM 2049 N N . GLY B 1 17 ? 16.203 -18.125 -12.867 1 97.44 17 GLY B N 1
ATOM 2050 C CA . GLY B 1 17 ? 16.172 -17.906 -11.43 1 97.44 17 GLY B CA 1
ATOM 2051 C C . GLY B 1 17 ? 15.344 -18.938 -10.688 1 97.44 17 GLY B C 1
ATOM 2052 O O . GLY B 1 17 ? 15.484 -20.141 -10.922 1 97.44 17 GLY B O 1
ATOM 2053 N N . ILE B 1 18 ? 14.586 -18.438 -9.781 1 98.5 18 ILE B N 1
ATOM 2054 C CA . ILE B 1 18 ? 13.797 -19.266 -8.875 1 98.5 18 ILE B CA 1
ATOM 2055 C C . ILE B 1 18 ? 12.766 -20.078 -9.664 1 98.5 18 ILE B C 1
ATOM 2057 O O . ILE B 1 18 ? 12.594 -21.266 -9.43 1 98.5 18 ILE B O 1
ATOM 2061 N N . GLY B 1 19 ? 12.102 -19.438 -10.664 1 98.69 19 GLY B N 1
ATOM 2062 C CA . GLY B 1 19 ? 11.094 -20.109 -11.469 1 98.69 19 GLY B CA 1
ATOM 2063 C C . GLY B 1 19 ? 11.648 -21.297 -12.234 1 98.69 19 GLY B C 1
ATOM 2064 O O . GLY B 1 19 ? 11.047 -22.37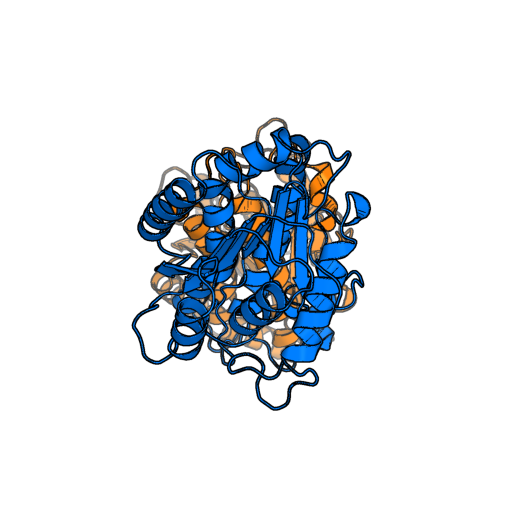5 -12.234 1 98.69 19 GLY B O 1
ATOM 2065 N N . LEU B 1 20 ? 12.75 -21.047 -12.852 1 98.69 20 LEU B N 1
ATOM 2066 C CA . LEU B 1 20 ? 13.383 -22.125 -13.609 1 98.69 20 LEU B CA 1
ATOM 2067 C C . LEU B 1 20 ? 13.797 -23.266 -12.68 1 98.69 20 LEU B C 1
ATOM 2069 O O . LEU B 1 20 ? 13.594 -24.438 -13.008 1 98.69 20 LEU B O 1
ATOM 2073 N N . GLU B 1 21 ? 14.344 -22.938 -11.555 1 98.62 21 GLU B N 1
ATOM 2074 C CA . GLU B 1 21 ? 14.773 -23.953 -10.602 1 98.62 21 GLU B CA 1
ATOM 2075 C C . GLU B 1 21 ? 13.586 -24.734 -10.039 1 98.62 21 GLU B C 1
ATOM 2077 O O . GLU B 1 21 ? 13.68 -25.938 -9.805 1 98.62 21 GLU B O 1
ATOM 2082 N N . LEU B 1 22 ? 12.43 -24.031 -9.797 1 98.56 22 LEU B N 1
ATOM 2083 C CA . LEU B 1 22 ? 11.211 -24.734 -9.391 1 98.56 22 LEU B CA 1
ATOM 2084 C C . LEU B 1 22 ? 10.805 -25.781 -10.414 1 98.56 22 LEU B C 1
ATOM 2086 O O . LEU B 1 22 ? 10.492 -26.922 -10.055 1 98.56 22 LEU B O 1
ATOM 2090 N N . VAL B 1 23 ? 10.859 -25.422 -11.648 1 98.62 23 VAL B N 1
ATOM 2091 C CA . VAL B 1 23 ? 10.531 -26.359 -12.727 1 98.62 23 VAL B CA 1
ATOM 2092 C C . VAL B 1 23 ? 11.469 -27.562 -12.664 1 98.62 23 VAL B C 1
ATOM 2094 O O . VAL B 1 23 ? 11.008 -28.719 -12.68 1 98.62 23 VAL B O 1
ATOM 2097 N N . LYS B 1 24 ? 12.758 -27.297 -12.547 1 98.44 24 LYS B N 1
ATOM 2098 C CA . LYS B 1 24 ? 13.758 -28.359 -12.531 1 98.44 24 LYS B CA 1
ATOM 2099 C C . LYS B 1 24 ? 13.508 -29.328 -11.383 1 98.44 24 LYS B C 1
ATOM 2101 O O . LYS B 1 24 ? 13.508 -30.547 -11.578 1 98.44 24 LYS B O 1
ATOM 2106 N N . GLN B 1 25 ? 13.289 -28.797 -10.25 1 97.88 25 GLN B N 1
ATOM 2107 C CA . GLN B 1 25 ? 13.156 -29.656 -9.086 1 97.88 25 GLN B CA 1
ATOM 2108 C C . GLN B 1 25 ? 11.812 -30.375 -9.086 1 97.88 25 GLN B C 1
ATOM 2110 O O . GLN B 1 25 ? 11.703 -31.516 -8.609 1 97.88 25 GLN B O 1
ATOM 2115 N N . LEU B 1 26 ? 10.766 -29.766 -9.617 1 97.88 26 LEU B N 1
ATOM 2116 C CA . LEU B 1 26 ? 9.484 -30.453 -9.773 1 97.88 26 LEU B CA 1
ATOM 2117 C C . LEU B 1 26 ? 9.617 -31.641 -10.734 1 97.88 26 LEU B C 1
ATOM 2119 O O . LEU B 1 26 ? 9.094 -32.719 -10.461 1 97.88 26 LEU B O 1
ATOM 2123 N N . LEU B 1 27 ? 10.328 -31.453 -11.805 1 97.62 27 LEU B N 1
ATOM 2124 C CA . LEU B 1 27 ? 10.539 -32.5 -12.789 1 97.62 27 LEU B CA 1
ATOM 2125 C C . LEU B 1 27 ? 11.383 -33.625 -12.211 1 97.62 27 LEU B C 1
ATOM 2127 O O . LEU B 1 27 ? 11.195 -34.781 -12.562 1 97.62 27 LEU B O 1
ATOM 2131 N N . GLY B 1 28 ? 12.273 -33.219 -11.312 1 96 28 GLY B N 1
ATOM 2132 C CA . GLY B 1 28 ? 13.219 -34.188 -10.766 1 96 28 GLY B CA 1
ATOM 2133 C C . GLY B 1 28 ? 12.703 -34.875 -9.523 1 96 28 GLY B C 1
ATOM 2134 O O . GLY B 1 28 ? 13.398 -35.719 -8.938 1 96 28 GLY B O 1
ATOM 2135 N N . ALA B 1 29 ? 11.555 -34.531 -9.133 1 95.12 29 ALA B N 1
ATOM 2136 C CA . ALA B 1 29 ? 10.977 -35.156 -7.941 1 95.12 29 ALA B CA 1
ATOM 2137 C C . ALA B 1 29 ? 10.727 -36.656 -8.156 1 95.12 29 ALA B C 1
ATOM 2139 O O . ALA B 1 29 ? 10.648 -37.125 -9.297 1 95.12 29 ALA B O 1
ATOM 2140 N N . SER B 1 30 ? 10.578 -37.438 -7 1 92.31 30 SER B N 1
ATOM 2141 C CA . SER B 1 30 ? 10.328 -38.875 -7.082 1 92.31 30 SER B CA 1
ATOM 2142 C C . SER B 1 30 ? 8.977 -39.156 -7.727 1 92.31 30 SER B C 1
ATOM 2144 O O . SER B 1 30 ? 8.82 -40.188 -8.406 1 92.31 30 SER B O 1
ATOM 2146 N N . ARG B 1 31 ? 8.07 -38.344 -7.52 1 92.88 31 ARG B N 1
ATOM 2147 C CA . ARG B 1 31 ? 6.762 -38.375 -8.164 1 92.88 31 ARG B CA 1
ATOM 2148 C C . ARG B 1 31 ? 6.418 -37 -8.773 1 92.88 31 ARG B C 1
ATOM 2150 O O . ARG B 1 31 ? 5.711 -36.219 -8.156 1 92.88 31 ARG B O 1
ATOM 2157 N N . PRO B 1 32 ? 6.883 -36.781 -9.906 1 95.62 32 PRO B N 1
ATOM 2158 C CA . PRO B 1 32 ? 6.648 -35.469 -10.523 1 95.62 32 PRO B CA 1
ATOM 2159 C C . PRO B 1 32 ? 5.172 -35.219 -10.836 1 95.62 32 PRO B C 1
ATOM 2161 O O . PRO B 1 32 ? 4.406 -36.156 -11.008 1 95.62 32 PRO B O 1
ATOM 2164 N N . PRO B 1 33 ? 4.789 -33.969 -10.891 1 97.44 33 PRO B N 1
ATOM 2165 C CA . PRO B 1 33 ? 3.426 -33.656 -11.328 1 97.44 33 PRO B CA 1
ATOM 2166 C C . PRO B 1 33 ? 3.115 -34.219 -12.719 1 97.44 33 PRO B C 1
ATOM 2168 O O . PRO B 1 33 ? 4.012 -34.312 -13.562 1 97.44 33 PRO B O 1
ATOM 2171 N N . ALA B 1 34 ? 1.832 -34.562 -12.898 1 97.56 34 ALA B N 1
ATOM 2172 C CA . ALA B 1 34 ? 1.386 -35.031 -14.195 1 97.56 34 ALA B CA 1
ATOM 2173 C C . ALA B 1 34 ? 1.547 -33.969 -15.273 1 97.56 34 ALA B C 1
ATOM 2175 O O . ALA B 1 34 ? 1.869 -34.281 -16.422 1 97.56 34 ALA B O 1
ATOM 2176 N N . TRP B 1 35 ? 1.339 -32.75 -14.875 1 98.5 35 TRP B N 1
ATOM 2177 C CA . TRP B 1 35 ? 1.533 -31.594 -15.773 1 98.5 35 TRP B CA 1
ATOM 2178 C C . TRP B 1 35 ? 2.223 -30.453 -15.047 1 98.5 35 TRP B C 1
ATOM 2180 O O . TRP B 1 35 ? 1.866 -30.125 -13.914 1 98.5 35 TRP B O 1
ATOM 2190 N N . ILE B 1 36 ? 3.188 -29.922 -15.648 1 98.75 36 ILE B N 1
ATOM 2191 C CA . ILE B 1 36 ? 3.818 -28.672 -15.234 1 98.75 36 ILE B CA 1
ATOM 2192 C C . ILE B 1 36 ? 3.701 -27.641 -16.344 1 98.75 36 ILE B C 1
ATOM 2194 O O . ILE B 1 36 ? 4.219 -27.844 -17.453 1 98.75 36 ILE B O 1
ATOM 2198 N N . PHE B 1 37 ? 2.979 -26.625 -16.094 1 98.94 37 PHE B N 1
ATOM 2199 C CA . PHE B 1 37 ? 2.887 -25.5 -17.016 1 98.94 37 PHE B CA 1
ATOM 2200 C C . PHE B 1 37 ? 3.852 -24.391 -16.609 1 98.94 37 PHE B C 1
ATOM 2202 O O . PHE B 1 37 ? 3.656 -23.734 -15.578 1 98.94 37 PHE B O 1
ATOM 2209 N N . ALA B 1 38 ? 4.887 -24.234 -17.375 1 98.88 38 ALA B N 1
ATOM 2210 C CA . ALA B 1 38 ? 5.891 -23.203 -17.156 1 98.88 38 ALA B CA 1
ATOM 2211 C C . ALA B 1 38 ? 5.664 -22 -18.078 1 98.88 38 ALA B C 1
ATOM 2213 O O . ALA B 1 38 ? 5.621 -22.156 -19.297 1 98.88 38 ALA B O 1
ATOM 2214 N N . THR B 1 39 ? 5.52 -20.828 -17.469 1 98.88 39 THR B N 1
ATOM 2215 C CA . THR B 1 39 ? 5.199 -19.672 -18.312 1 98.88 39 THR B CA 1
ATOM 2216 C C . THR B 1 39 ? 6.328 -18.641 -18.281 1 98.88 39 THR B C 1
ATOM 2218 O O . THR B 1 39 ? 7.086 -18.578 -17.312 1 98.88 39 THR B O 1
ATOM 2221 N N . CYS B 1 40 ? 6.492 -17.938 -19.281 1 98.38 40 CYS B N 1
ATOM 2222 C CA . CYS B 1 40 ? 7.344 -16.75 -19.375 1 98.38 40 CYS B CA 1
ATOM 2223 C C . CYS B 1 40 ? 6.93 -15.859 -20.531 1 98.38 40 CYS B C 1
ATOM 2225 O O . CYS B 1 40 ? 6.098 -16.25 -21.359 1 98.38 40 CYS B O 1
ATOM 2227 N N . ARG B 1 41 ? 7.469 -14.719 -20.672 1 97.94 41 ARG B N 1
ATOM 2228 C CA . ARG B 1 41 ? 7.023 -13.711 -21.625 1 97.94 41 ARG B CA 1
ATOM 2229 C C . ARG B 1 41 ? 7.457 -14.078 -23.047 1 97.94 41 ARG B C 1
ATOM 2231 O O . ARG B 1 41 ? 6.758 -13.766 -24.016 1 97.94 41 ARG B O 1
ATOM 2238 N N . ASP B 1 42 ? 8.562 -14.75 -23.109 1 97.81 42 ASP B N 1
ATOM 2239 C CA . ASP B 1 42 ? 9.133 -15.078 -24.406 1 97.81 42 ASP B CA 1
ATOM 2240 C C . ASP B 1 42 ? 9.727 -16.484 -24.422 1 97.81 42 ASP B C 1
ATOM 2242 O O . ASP B 1 42 ? 10.953 -16.641 -24.391 1 97.81 42 ASP B O 1
ATOM 2246 N N . PRO B 1 43 ? 8.867 -17.469 -24.547 1 97.69 43 PRO B N 1
ATOM 2247 C CA . PRO B 1 43 ? 9.367 -18.859 -24.484 1 97.69 43 PRO B CA 1
ATOM 2248 C C . PRO B 1 43 ? 10.305 -19.188 -25.641 1 97.69 43 PRO B C 1
ATOM 2250 O O . PRO B 1 43 ? 11.07 -20.156 -25.562 1 97.69 43 PRO B O 1
ATOM 2253 N N . GLU B 1 44 ? 10.273 -18.453 -26.734 1 97 44 GLU B N 1
ATOM 2254 C CA . GLU B 1 44 ? 11.109 -18.734 -27.906 1 97 44 GLU B CA 1
ATOM 2255 C C . GLU B 1 44 ? 12.414 -17.938 -27.859 1 97 44 GLU B C 1
ATOM 2257 O O . GLU B 1 44 ? 13.297 -18.125 -28.688 1 97 44 GLU B O 1
ATOM 2262 N N . GLY B 1 45 ? 12.539 -17.031 -26.891 1 96.75 45 GLY B N 1
ATOM 2263 C CA . GLY B 1 45 ? 13.695 -16.156 -26.797 1 96.75 45 GLY B CA 1
ATOM 2264 C C . GLY B 1 45 ? 14.914 -16.844 -26.219 1 96.75 45 GLY B C 1
ATOM 2265 O O . GLY B 1 45 ? 14.812 -17.953 -25.672 1 96.75 45 GLY B O 1
ATOM 2266 N N . PRO B 1 46 ? 16.047 -16.156 -26.281 1 96.31 46 PRO B N 1
ATOM 2267 C CA . PRO B 1 46 ? 17.297 -16.75 -25.828 1 96.31 46 PRO B CA 1
ATOM 2268 C C . PRO B 1 46 ? 17.312 -17.047 -24.344 1 96.31 46 PRO B C 1
ATOM 2270 O O . PRO B 1 46 ? 17.938 -18.031 -23.906 1 96.31 46 PRO B O 1
ATOM 2273 N N . ARG B 1 47 ? 16.609 -16.359 -23.562 1 95.06 47 ARG B N 1
ATOM 2274 C CA . ARG B 1 47 ? 16.625 -16.547 -22.125 1 95.06 47 ARG B CA 1
ATOM 2275 C C . ARG B 1 47 ? 15.812 -17.781 -21.719 1 95.06 47 ARG B C 1
ATOM 2277 O O . ARG B 1 47 ? 15.875 -18.219 -20.562 1 95.06 47 ARG B O 1
ATOM 2284 N N . ALA B 1 48 ? 15.07 -18.312 -22.656 1 97.94 48 ALA B N 1
ATOM 2285 C CA . ALA B 1 48 ? 14.219 -19.469 -22.344 1 97.94 48 ALA B CA 1
ATOM 2286 C C . ALA B 1 48 ? 14.828 -20.766 -22.875 1 97.94 48 ALA B C 1
ATOM 2288 O O . ALA B 1 48 ? 14.164 -21.797 -22.891 1 97.94 48 ALA B O 1
ATOM 2289 N N . GLN B 1 49 ? 16.078 -20.734 -23.281 1 98.25 49 GLN B N 1
ATOM 2290 C CA . GLN B 1 49 ? 16.703 -21.906 -23.906 1 98.25 49 GLN B CA 1
ATOM 2291 C C . GLN B 1 49 ? 16.703 -23.094 -22.953 1 98.25 49 GLN B C 1
ATOM 2293 O O . GLN B 1 49 ? 16.359 -24.203 -23.359 1 98.25 49 GLN B O 1
ATOM 2298 N N . GLU B 1 50 ? 17.109 -22.859 -21.734 1 98 50 GLU B N 1
ATOM 2299 C CA . GLU B 1 50 ? 17.156 -23.969 -20.781 1 98 50 GLU B CA 1
ATOM 2300 C C . GLU B 1 50 ? 15.773 -24.562 -20.547 1 98 50 GLU B C 1
ATOM 2302 O O . GLU B 1 50 ? 15.633 -25.781 -20.406 1 98 50 GLU B O 1
ATOM 2307 N N . LEU B 1 51 ? 14.844 -23.719 -20.516 1 98.25 51 LEU B N 1
ATOM 2308 C CA . LEU B 1 51 ? 13.469 -24.156 -20.328 1 98.25 51 LEU B CA 1
ATOM 2309 C C . LEU B 1 51 ? 13.008 -25 -21.516 1 98.25 51 LEU B C 1
ATOM 2311 O O . LEU B 1 51 ? 12.375 -26.047 -21.344 1 98.25 51 LEU B O 1
ATOM 2315 N N . ARG B 1 52 ? 13.32 -24.609 -22.719 1 98.31 52 ARG B N 1
ATOM 2316 C CA . ARG B 1 52 ? 13 -25.391 -23.906 1 98.31 52 ARG B CA 1
ATOM 2317 C C . ARG B 1 52 ? 13.711 -26.734 -23.906 1 98.31 52 ARG B C 1
ATOM 2319 O O . ARG B 1 52 ? 13.133 -27.75 -24.297 1 98.31 52 ARG B O 1
ATOM 2326 N N . ASP B 1 53 ? 14.93 -26.734 -23.453 1 98.44 53 ASP B N 1
ATOM 2327 C CA . ASP B 1 53 ? 15.68 -27.984 -23.359 1 98.44 53 ASP B CA 1
ATOM 2328 C C . ASP B 1 53 ? 14.992 -28.953 -22.406 1 98.44 53 ASP B C 1
ATOM 2330 O O . ASP B 1 53 ? 14.891 -30.141 -22.688 1 98.44 53 ASP B O 1
ATOM 2334 N N . LEU B 1 54 ? 14.57 -28.438 -21.312 1 98.56 54 LEU B N 1
ATOM 2335 C CA . LEU B 1 54 ? 13.844 -29.266 -20.359 1 98.56 54 LEU B CA 1
ATOM 2336 C C . LEU B 1 54 ? 12.562 -29.812 -20.984 1 98.56 54 LEU B C 1
ATOM 2338 O O . LEU B 1 54 ? 12.25 -31 -20.828 1 98.56 54 LEU B O 1
ATOM 2342 N N . ALA B 1 55 ? 11.828 -28.938 -21.672 1 98.31 55 ALA B N 1
ATOM 2343 C CA . ALA B 1 55 ? 10.555 -29.344 -22.281 1 98.31 55 ALA B CA 1
ATOM 2344 C C . ALA B 1 55 ? 10.766 -30.438 -23.312 1 98.31 55 ALA B C 1
ATOM 2346 O O . ALA B 1 55 ? 9.906 -31.312 -23.5 1 98.31 55 ALA B O 1
ATOM 2347 N N . SER B 1 56 ? 11.867 -30.422 -23.984 1 98.19 56 SER B N 1
ATOM 2348 C CA . SER B 1 56 ? 12.164 -31.422 -25 1 98.19 56 SER B CA 1
ATOM 2349 C C . SER B 1 56 ? 12.406 -32.781 -24.375 1 98.19 56 SER B C 1
ATOM 2351 O O . SER B 1 56 ? 12.195 -33.812 -25.016 1 98.19 56 SER B O 1
ATOM 2353 N N . LYS B 1 57 ? 12.789 -32.781 -23.078 1 98.06 57 LYS B N 1
ATOM 2354 C CA . LYS B 1 57 ? 13.141 -34.031 -22.406 1 98.06 57 LYS B CA 1
ATOM 2355 C C . LYS B 1 57 ? 12.008 -34.5 -21.5 1 98.06 57 LYS B C 1
ATOM 2357 O O . LYS B 1 57 ? 12.016 -35.625 -21.016 1 98.06 57 LYS B O 1
ATOM 2362 N N . HIS B 1 58 ? 11.109 -33.656 -21.234 1 98.38 58 HIS B N 1
ATOM 2363 C CA . HIS B 1 58 ? 10.023 -33.938 -20.312 1 98.38 58 HIS B CA 1
ATOM 2364 C C . HIS B 1 58 ? 8.672 -33.625 -20.938 1 98.38 58 HIS B C 1
ATOM 2366 O O . HIS B 1 58 ? 8.211 -32.5 -20.891 1 98.38 58 HIS B O 1
ATOM 2372 N N . PRO B 1 59 ? 7.957 -34.594 -21.453 1 97.12 59 PRO B N 1
ATOM 2373 C CA . PRO B 1 59 ? 6.703 -34.375 -22.172 1 97.12 59 PRO B CA 1
ATOM 2374 C C . PRO B 1 59 ? 5.621 -33.75 -21.297 1 97.12 59 PRO B C 1
ATOM 2376 O O . PRO B 1 59 ? 4.648 -33.188 -21.797 1 97.12 59 PRO B O 1
ATOM 2379 N N . ASN B 1 60 ? 5.809 -33.875 -19.969 1 97.56 60 ASN B N 1
ATOM 2380 C CA . ASN B 1 60 ? 4.801 -33.344 -19.078 1 97.56 60 ASN B CA 1
ATOM 2381 C C . ASN B 1 60 ? 5.07 -31.859 -18.75 1 97.56 60 ASN B C 1
ATOM 2383 O O . ASN B 1 60 ? 4.34 -31.25 -17.969 1 97.56 60 ASN B O 1
ATOM 2387 N N . LEU B 1 61 ? 6.109 -31.297 -19.281 1 98.75 61 LEU B N 1
ATOM 2388 C CA . LEU B 1 61 ? 6.391 -29.875 -19.156 1 98.75 61 LEU B CA 1
ATOM 2389 C C . LEU B 1 61 ? 5.867 -29.109 -20.359 1 98.75 61 LEU B C 1
ATOM 2391 O O . LEU B 1 61 ? 6.301 -29.344 -21.484 1 98.75 61 LEU B O 1
ATOM 2395 N N . VAL B 1 62 ? 4.949 -28.219 -20.141 1 98.69 62 VAL B N 1
ATOM 2396 C CA . VAL B 1 62 ? 4.348 -27.422 -21.203 1 98.69 62 VAL B CA 1
ATOM 2397 C C . VAL B 1 62 ? 4.762 -25.953 -21.047 1 98.69 62 VAL B C 1
ATOM 2399 O O . VAL B 1 62 ? 4.582 -25.359 -19.984 1 98.69 62 VAL B O 1
ATOM 2402 N N . LEU B 1 63 ? 5.363 -25.391 -22.094 1 98.62 63 LEU B N 1
ATOM 2403 C CA . LEU B 1 63 ? 5.723 -23.969 -22.094 1 98.62 63 LEU B CA 1
ATOM 2404 C C . LEU B 1 63 ? 4.555 -23.109 -22.562 1 98.62 63 LEU B C 1
ATOM 2406 O O . LEU B 1 63 ? 3.939 -23.406 -23.594 1 98.62 63 LEU B O 1
ATOM 2410 N N . VAL B 1 64 ? 4.223 -22.125 -21.781 1 98.75 64 VAL B N 1
ATOM 2411 C CA . VAL B 1 64 ? 3.104 -21.25 -22.109 1 98.75 64 VAL B CA 1
ATOM 2412 C C . VAL B 1 64 ? 3.576 -19.797 -22.125 1 98.75 64 VAL B C 1
ATOM 2414 O O . VAL B 1 64 ? 4.191 -19.328 -21.172 1 98.75 64 VAL B O 1
ATOM 2417 N N . LYS B 1 65 ? 3.355 -19.062 -23.25 1 98.62 65 LYS B N 1
ATOM 2418 C CA . LYS B 1 65 ? 3.658 -17.641 -23.328 1 98.62 65 LYS B CA 1
ATOM 2419 C C . LYS B 1 65 ? 2.713 -16.828 -22.438 1 98.62 65 LYS B C 1
ATOM 2421 O O . LYS B 1 65 ? 1.492 -16.938 -22.562 1 98.62 65 LYS B O 1
ATOM 2426 N N . LEU B 1 66 ? 3.359 -16.047 -21.516 1 98.75 66 LEU B N 1
ATOM 2427 C CA . LEU B 1 66 ? 2.49 -15.312 -20.609 1 98.75 66 LEU B CA 1
ATOM 2428 C C . LEU B 1 66 ? 3.201 -14.078 -20.062 1 98.75 66 LEU B C 1
ATOM 2430 O O . LEU B 1 66 ? 4.324 -14.18 -19.562 1 98.75 66 LEU B O 1
ATOM 2434 N N . ASP B 1 67 ? 2.594 -12.953 -20.25 1 98.44 67 ASP B N 1
ATOM 2435 C CA . ASP B 1 67 ? 2.836 -11.75 -19.453 1 98.44 67 ASP B CA 1
ATOM 2436 C C . ASP B 1 67 ? 1.72 -11.539 -18.438 1 98.44 67 ASP B C 1
ATOM 2438 O O . ASP B 1 67 ? 0.584 -11.227 -18.812 1 98.44 67 ASP B O 1
ATOM 2442 N N . VAL B 1 68 ? 2.051 -11.656 -17.156 1 98.56 68 VAL B N 1
ATOM 2443 C CA . VAL B 1 68 ? 1.036 -11.672 -16.094 1 98.56 68 VAL B CA 1
ATOM 2444 C C . VAL B 1 68 ? 0.361 -10.305 -16.016 1 98.56 68 VAL B C 1
ATOM 2446 O O . VAL B 1 68 ? -0.689 -10.164 -15.383 1 98.56 68 VAL B O 1
ATOM 2449 N N . ALA B 1 69 ? 0.924 -9.258 -16.625 1 97.44 69 ALA B N 1
ATOM 2450 C CA . ALA B 1 69 ? 0.347 -7.918 -16.594 1 97.44 69 ALA B CA 1
ATOM 2451 C C . ALA B 1 69 ? -0.595 -7.703 -17.781 1 97.44 69 ALA B C 1
ATOM 2453 O O . ALA B 1 69 ? -1.155 -6.617 -17.953 1 97.44 69 ALA B O 1
ATOM 2454 N N . ASN B 1 70 ? -0.744 -8.688 -18.641 1 97.56 70 ASN B N 1
ATOM 2455 C CA . ASN B 1 70 ? -1.569 -8.594 -19.844 1 97.56 70 ASN B CA 1
ATOM 2456 C C . ASN B 1 70 ? -2.789 -9.508 -19.75 1 97.56 70 ASN B C 1
ATOM 2458 O O . ASN B 1 70 ? -2.684 -10.711 -19.984 1 97.56 70 ASN B O 1
ATOM 2462 N N . PRO B 1 71 ? -3.982 -8.922 -19.516 1 96.75 71 PRO B N 1
ATOM 2463 C CA . PRO B 1 71 ? -5.188 -9.734 -19.328 1 96.75 71 PRO B CA 1
ATOM 2464 C C . PRO B 1 71 ? -5.477 -10.641 -20.516 1 96.75 71 PRO B C 1
ATOM 2466 O O . PRO B 1 71 ? -5.926 -11.773 -20.344 1 96.75 71 PRO B O 1
ATOM 2469 N N . SER B 1 72 ? -5.203 -10.203 -21.688 1 97.25 72 SER B N 1
ATOM 2470 C CA . SER B 1 72 ? -5.457 -11.023 -22.875 1 97.25 72 SER B CA 1
ATOM 2471 C C . SER B 1 72 ? -4.527 -12.227 -22.922 1 97.25 72 SER B C 1
ATOM 2473 O O . SER B 1 72 ? -4.945 -13.328 -23.297 1 97.25 72 SER B O 1
ATOM 2475 N N . ALA B 1 73 ? -3.262 -12.023 -22.562 1 98.19 73 ALA B N 1
ATOM 2476 C CA . ALA B 1 73 ? -2.311 -13.125 -22.484 1 98.19 73 ALA B CA 1
ATOM 2477 C C . ALA B 1 73 ? -2.742 -14.164 -21.453 1 98.19 73 ALA B C 1
ATOM 2479 O O . ALA B 1 73 ? -2.561 -15.367 -21.656 1 98.19 73 ALA B O 1
ATOM 2480 N N . ILE B 1 74 ? -3.338 -13.711 -20.406 1 98.69 74 ILE B N 1
ATOM 2481 C CA . ILE B 1 74 ? -3.805 -14.602 -19.344 1 98.69 74 ILE B CA 1
ATOM 2482 C C . ILE B 1 74 ? -4.969 -15.453 -19.859 1 98.69 74 ILE B C 1
ATOM 2484 O O . ILE B 1 74 ? -5.008 -16.656 -19.625 1 98.69 74 ILE B O 1
ATOM 2488 N N . THR B 1 75 ? -5.863 -14.828 -20.562 1 98.06 75 THR B N 1
ATOM 2489 C CA . THR B 1 75 ? -6.988 -15.547 -21.141 1 98.06 75 THR B CA 1
ATOM 2490 C C . THR B 1 75 ? -6.504 -16.641 -22.094 1 98.06 75 THR B C 1
ATOM 2492 O O . THR B 1 75 ? -7.016 -17.766 -22.078 1 98.06 75 THR B O 1
ATOM 2495 N N . ASP B 1 76 ? -5.52 -16.328 -22.891 1 98.44 76 ASP B N 1
ATOM 2496 C CA . ASP B 1 76 ? -4.941 -17.297 -23.812 1 98.44 76 ASP B CA 1
ATOM 2497 C C . ASP B 1 76 ? -4.277 -18.438 -23.062 1 98.44 76 ASP B C 1
ATOM 2499 O O . ASP B 1 76 ? -4.395 -19.609 -23.453 1 98.44 76 ASP B O 1
ATOM 2503 N N . ALA B 1 77 ? -3.574 -18.094 -22 1 98.75 77 ALA B N 1
ATOM 2504 C CA . ALA B 1 77 ? -2.91 -19.109 -21.203 1 98.75 77 ALA B CA 1
ATOM 2505 C C . ALA B 1 77 ? -3.924 -20.078 -20.578 1 98.75 77 ALA B C 1
ATOM 2507 O O . ALA B 1 77 ? -3.68 -21.281 -20.516 1 98.75 77 ALA B O 1
ATOM 2508 N N . VAL B 1 78 ? -5.086 -19.578 -20.156 1 98.81 78 VAL B N 1
ATOM 2509 C CA . VAL B 1 78 ? -6.129 -20.422 -19.578 1 98.81 78 VAL B CA 1
ATOM 2510 C C . VAL B 1 78 ? -6.594 -21.453 -20.594 1 98.81 78 VAL B C 1
ATOM 2512 O O . VAL B 1 78 ? -6.75 -22.625 -20.266 1 98.81 78 VAL B O 1
ATOM 2515 N N . LYS B 1 79 ? -6.746 -21.016 -21.797 1 98.5 79 LYS B N 1
ATOM 2516 C CA . LYS B 1 79 ? -7.195 -21.922 -22.859 1 98.5 79 LYS B CA 1
ATOM 2517 C C . LYS B 1 79 ? -6.191 -23.047 -23.078 1 98.5 79 LYS B C 1
ATOM 2519 O O . LYS B 1 79 ? -6.574 -24.219 -23.188 1 98.5 79 LYS B O 1
ATOM 2524 N N . ILE B 1 80 ? -4.957 -22.703 -23.125 1 98.5 80 ILE B N 1
ATOM 2525 C CA . ILE B 1 80 ? -3.898 -23.688 -23.344 1 98.5 80 ILE B CA 1
ATOM 2526 C C . ILE B 1 80 ? -3.887 -24.703 -22.203 1 98.5 80 ILE B C 1
ATOM 2528 O O . ILE B 1 80 ? -3.871 -25.906 -22.438 1 98.5 80 ILE B O 1
ATOM 2532 N N . VAL B 1 81 ? -3.934 -24.203 -21 1 98.81 81 VAL B N 1
ATOM 2533 C CA . VAL B 1 81 ? -3.848 -25.047 -19.812 1 98.81 81 VAL B CA 1
ATOM 2534 C C . VAL B 1 81 ? -5.09 -25.938 -19.719 1 98.81 81 VAL B C 1
ATOM 2536 O O . VAL B 1 81 ? -4.98 -27.141 -19.5 1 98.81 81 VAL B O 1
ATOM 2539 N N . GLU B 1 82 ? -6.215 -25.312 -19.906 1 98.5 82 GLU B N 1
ATOM 2540 C CA . GLU B 1 82 ? -7.469 -26.062 -19.859 1 98.5 82 GLU B CA 1
ATOM 2541 C C . GLU B 1 82 ? -7.484 -27.172 -20.891 1 98.5 82 GLU B C 1
ATOM 2543 O O . GLU B 1 82 ? -7.918 -28.297 -20.594 1 98.5 82 GLU B O 1
ATOM 2548 N N . GLY B 1 83 ? -7.023 -26.844 -22.094 1 98.12 83 GLY B N 1
ATOM 2549 C CA . GLY B 1 83 ? -6.953 -27.844 -23.141 1 98.12 83 GLY B CA 1
ATOM 2550 C C . GLY B 1 83 ? -6.074 -29.031 -22.781 1 98.12 83 GLY B C 1
ATOM 2551 O O . GLY B 1 83 ? -6.449 -30.188 -23.016 1 98.12 83 GLY B O 1
ATOM 2552 N N . LYS B 1 84 ? -4.945 -28.797 -22.172 1 98 84 LYS B N 1
ATOM 2553 C CA . LYS B 1 84 ? -4 -29.859 -21.812 1 98 84 LYS B CA 1
ATOM 2554 C C . LYS B 1 84 ? -4.52 -30.672 -20.641 1 98 84 LYS B C 1
ATOM 2556 O O . LYS B 1 84 ? -4.305 -31.891 -20.578 1 98 84 LYS B O 1
ATOM 2561 N N . LEU B 1 85 ? -5.156 -30.016 -19.734 1 98 85 LEU B N 1
ATOM 2562 C CA . LEU B 1 85 ? -5.652 -30.703 -18.531 1 98 85 LEU B CA 1
ATOM 2563 C C . LEU B 1 85 ? -6.801 -31.641 -18.891 1 98 85 LEU B C 1
ATOM 2565 O O . LEU B 1 85 ? -7.066 -32.594 -18.172 1 98 85 LEU B O 1
ATOM 2569 N N . ASN B 1 86 ? -7.539 -31.359 -19.969 1 96.69 86 ASN B N 1
ATOM 2570 C CA . ASN B 1 86 ? -8.547 -32.25 -20.547 1 96.69 86 ASN B CA 1
ATOM 2571 C C . ASN B 1 86 ? -9.531 -32.719 -19.484 1 96.69 86 ASN B C 1
ATOM 2573 O O . ASN B 1 86 ? -9.734 -33.938 -19.328 1 96.69 86 ASN B O 1
ATOM 2577 N N . GLY B 1 87 ? -10.062 -31.781 -18.719 1 96.69 87 GLY B N 1
ATOM 2578 C CA . GLY B 1 87 ? -11.141 -32.094 -17.797 1 96.69 87 GLY B CA 1
ATOM 2579 C C . GLY B 1 87 ? -10.688 -32.188 -16.344 1 96.69 87 GLY B C 1
ATOM 2580 O O . GLY B 1 87 ? -11.508 -32.219 -15.43 1 96.69 87 GLY B O 1
ATOM 2581 N N . THR B 1 88 ? -9.422 -32.25 -16.094 1 97.19 88 THR B N 1
ATOM 2582 C CA . THR B 1 88 ? -8.922 -32.25 -14.727 1 97.19 88 THR B CA 1
ATOM 2583 C C . THR B 1 88 ? -8.672 -30.812 -14.258 1 97.19 88 THR B C 1
ATOM 2585 O O . THR B 1 88 ? -8.547 -29.891 -15.078 1 97.19 88 THR B O 1
ATOM 2588 N N . GLY B 1 89 ? -8.602 -30.656 -12.953 1 98.5 89 GLY B N 1
ATOM 2589 C CA . GLY B 1 89 ? -8.367 -29.328 -12.391 1 98.5 89 GLY B CA 1
ATOM 2590 C C . GLY B 1 89 ? -6.898 -28.984 -12.266 1 98.5 89 GLY B C 1
ATOM 2591 O O . GLY B 1 89 ? -6.035 -29.781 -12.625 1 98.5 89 GLY B O 1
ATOM 2592 N N . LEU B 1 90 ? -6.688 -27.75 -11.836 1 98.88 90 LEU B N 1
ATOM 2593 C CA . LEU B 1 90 ? -5.355 -27.25 -11.516 1 98.88 90 LEU B CA 1
ATOM 2594 C C . LEU B 1 90 ? -5.129 -27.25 -10.008 1 98.88 90 LEU B C 1
ATOM 2596 O O . LEU B 1 90 ? -5.863 -26.594 -9.266 1 98.88 90 LEU B O 1
ATOM 2600 N N . ASN B 1 91 ? -4.129 -27.922 -9.539 1 98.75 91 ASN B N 1
ATOM 2601 C CA . ASN B 1 91 ? -3.922 -28.062 -8.102 1 98.75 91 ASN B CA 1
ATOM 2602 C C . ASN B 1 91 ? -3.139 -26.891 -7.527 1 98.75 91 ASN B C 1
ATOM 2604 O O . ASN B 1 91 ? -3.426 -26.438 -6.422 1 98.75 91 ASN B O 1
ATOM 2608 N N . LEU B 1 92 ? -2.145 -26.453 -8.258 1 98.81 92 LEU B N 1
ATOM 2609 C CA . LEU B 1 92 ? -1.207 -25.5 -7.664 1 98.81 92 LEU B CA 1
ATOM 2610 C C . LEU B 1 92 ? -0.855 -24.391 -8.648 1 98.81 92 LEU B C 1
ATOM 2612 O O . LEU B 1 92 ? -0.335 -24.656 -9.734 1 98.81 92 LEU B O 1
ATOM 2616 N N . LEU B 1 93 ? -1.225 -23.203 -8.352 1 98.94 93 LEU B N 1
ATOM 2617 C CA . LEU B 1 93 ? -0.795 -21.984 -9.039 1 98.94 93 LEU B CA 1
ATOM 2618 C C . LEU B 1 93 ? 0.296 -21.266 -8.242 1 98.94 93 LEU B C 1
ATOM 2620 O O . LEU B 1 93 ? 0.073 -20.859 -7.105 1 98.94 93 LEU B O 1
ATOM 2624 N N . ILE B 1 94 ? 1.483 -21.188 -8.805 1 98.94 94 ILE B N 1
ATOM 2625 C CA . ILE B 1 94 ? 2.584 -20.469 -8.18 1 98.94 94 ILE B CA 1
ATOM 2626 C C . ILE B 1 94 ? 2.842 -19.172 -8.938 1 98.94 94 ILE B C 1
ATOM 2628 O O . ILE B 1 94 ? 3.379 -19.172 -10.047 1 98.94 94 ILE B O 1
ATOM 2632 N N . ASN B 1 95 ? 2.432 -18.109 -8.359 1 98.94 95 ASN B N 1
ATOM 2633 C CA . ASN B 1 95 ? 2.748 -16.781 -8.875 1 98.94 95 ASN B CA 1
ATOM 2634 C C . ASN B 1 95 ? 4.16 -16.344 -8.484 1 98.94 95 ASN B C 1
ATOM 2636 O O . ASN B 1 95 ? 4.363 -15.773 -7.41 1 98.94 95 ASN B O 1
ATOM 2640 N N . ASN B 1 96 ? 5.07 -16.547 -9.406 1 98.88 96 ASN B N 1
ATOM 2641 C CA . ASN B 1 96 ? 6.484 -16.297 -9.133 1 98.88 96 ASN B CA 1
ATOM 2642 C C . ASN B 1 96 ? 7 -15.094 -9.922 1 98.88 96 ASN B C 1
ATOM 2644 O O . ASN B 1 96 ? 7.969 -14.445 -9.516 1 98.88 96 ASN B O 1
ATOM 2648 N N . ALA B 1 97 ? 6.309 -14.828 -11.062 1 98.69 97 ALA B N 1
ATOM 2649 C CA . ALA B 1 97 ? 6.742 -13.688 -11.875 1 98.69 97 ALA B CA 1
ATOM 2650 C C . ALA B 1 97 ? 6.742 -12.398 -11.062 1 98.69 97 ALA B C 1
ATOM 2652 O O . ALA B 1 97 ? 5.824 -12.156 -10.273 1 98.69 97 ALA B O 1
ATOM 2653 N N . GLY B 1 98 ? 7.742 -11.633 -11.156 1 98.12 98 GLY B N 1
ATOM 2654 C CA . GLY B 1 98 ? 7.871 -10.352 -10.477 1 98.12 98 GLY B CA 1
ATOM 2655 C C . GLY B 1 98 ? 8.992 -9.492 -11.039 1 98.12 98 GLY B C 1
ATOM 2656 O O . GLY B 1 98 ? 9.867 -9.992 -11.742 1 98.12 98 GLY B O 1
ATOM 2657 N N . ILE B 1 99 ? 8.945 -8.273 -10.766 1 98.06 99 ILE B N 1
ATOM 2658 C CA . ILE B 1 99 ? 10.008 -7.363 -11.195 1 98.06 99 ILE B CA 1
ATOM 2659 C C . ILE B 1 99 ? 10.484 -6.527 -10.016 1 98.06 99 ILE B C 1
ATOM 2661 O O . ILE B 1 99 ? 9.773 -6.391 -9.016 1 98.06 99 ILE B O 1
ATOM 2665 N N . TYR B 1 100 ? 11.656 -6.078 -10.117 1 95.75 100 TYR B N 1
ATOM 2666 C CA . TYR B 1 100 ? 12.438 -5.406 -9.086 1 95.75 100 TYR B CA 1
ATOM 2667 C C . TYR B 1 100 ? 13.312 -4.316 -9.688 1 95.75 100 TYR B C 1
ATOM 2669 O O . TYR B 1 100 ? 14.008 -4.547 -10.688 1 95.75 100 TYR B O 1
ATOM 2677 N N . THR B 1 101 ? 13.234 -3.088 -9.203 1 96.12 101 THR B N 1
ATOM 2678 C CA . THR B 1 101 ? 14.117 -1.994 -9.594 1 96.12 101 THR B CA 1
ATOM 2679 C C . THR B 1 101 ? 14.984 -1.555 -8.414 1 96.12 101 THR B C 1
ATOM 2681 O O . THR B 1 101 ? 14.523 -0.833 -7.531 1 96.12 101 THR B O 1
ATOM 2684 N N . PRO B 1 102 ? 16.281 -1.896 -8.461 1 93.75 102 PRO B N 1
ATOM 2685 C CA . PRO B 1 102 ? 17.141 -1.656 -7.305 1 93.75 102 PRO B CA 1
ATOM 2686 C C . PRO B 1 102 ? 17.328 -0.171 -7.004 1 93.75 102 PRO B C 1
ATOM 2688 O O . PRO B 1 102 ? 17.625 0.202 -5.863 1 93.75 102 PRO B O 1
ATOM 2691 N N . THR B 1 103 ? 17.125 0.687 -7.992 1 94.06 103 THR B N 1
ATOM 2692 C CA . THR B 1 103 ? 17.438 2.1 -7.836 1 94.06 103 THR B CA 1
ATOM 2693 C C . THR B 1 103 ? 16.219 2.889 -7.379 1 94.06 103 THR B C 1
ATOM 2695 O O . THR B 1 103 ? 16.281 4.109 -7.215 1 94.06 103 THR B O 1
ATOM 2698 N N . ALA B 1 104 ? 15.125 2.248 -7.113 1 96.94 104 ALA B N 1
ATOM 2699 C CA . ALA B 1 104 ? 13.883 2.945 -6.793 1 96.94 104 ALA B CA 1
ATOM 2700 C C . ALA B 1 104 ? 13.883 3.428 -5.344 1 96.94 104 ALA B C 1
ATOM 2702 O O . ALA B 1 104 ? 13.242 2.822 -4.484 1 96.94 104 ALA B O 1
ATOM 2703 N N . SER B 1 105 ? 14.539 4.516 -5.086 1 98 105 SER B N 1
ATOM 2704 C CA . SER B 1 105 ? 14.523 5.215 -3.803 1 98 105 SER B CA 1
ATOM 2705 C C . SER B 1 105 ? 13.43 6.273 -3.764 1 98 105 SER B C 1
ATOM 2707 O O . SER B 1 105 ? 12.812 6.574 -4.789 1 98 105 SER B O 1
ATOM 2709 N N . LEU B 1 106 ? 13.18 6.852 -2.566 1 97.94 106 LEU B N 1
ATOM 2710 C CA . LEU B 1 106 ? 12.18 7.91 -2.473 1 97.94 106 LEU B CA 1
ATOM 2711 C C . LEU B 1 106 ? 12.594 9.125 -3.299 1 97.94 106 LEU B C 1
ATOM 2713 O O . LEU B 1 106 ? 11.742 9.906 -3.727 1 97.94 106 LEU B O 1
ATOM 2717 N N . GLU B 1 107 ? 13.867 9.281 -3.531 1 96.75 107 GLU B N 1
ATOM 2718 C CA . GLU B 1 107 ? 14.383 10.398 -4.309 1 96.75 107 GLU B CA 1
ATOM 2719 C C . GLU B 1 107 ? 14.148 10.195 -5.805 1 96.75 107 GLU B C 1
ATOM 2721 O O . GLU B 1 107 ? 13.875 11.148 -6.531 1 96.75 107 GLU B O 1
ATOM 2726 N N . THR B 1 108 ? 14.141 8.922 -6.262 1 96.56 108 THR B N 1
ATOM 2727 C CA . THR B 1 108 ? 14.273 8.703 -7.695 1 96.56 108 THR B CA 1
ATOM 2728 C C . THR B 1 108 ? 13.031 8.016 -8.258 1 96.56 108 THR B C 1
ATOM 2730 O O . THR B 1 108 ? 12.789 8.039 -9.461 1 96.56 108 THR B O 1
ATOM 2733 N N . VAL B 1 109 ? 12.266 7.336 -7.438 1 98.12 109 VAL B N 1
ATOM 2734 C CA . VAL B 1 109 ? 11.141 6.555 -7.934 1 98.12 109 VAL B CA 1
ATOM 2735 C C . VAL B 1 109 ? 10.078 7.488 -8.5 1 98.12 109 VAL B C 1
ATOM 2737 O O . VAL B 1 109 ? 9.82 8.562 -7.949 1 98.12 109 VAL B O 1
ATOM 2740 N N . ASP B 1 110 ? 9.5 7.129 -9.641 1 97.62 110 ASP B N 1
ATOM 2741 C CA . ASP B 1 110 ? 8.43 7.934 -10.211 1 97.62 110 ASP B CA 1
ATOM 2742 C C . ASP B 1 110 ? 7.145 7.117 -10.352 1 97.62 110 ASP B C 1
ATOM 2744 O O . ASP B 1 110 ? 7.109 5.938 -10.008 1 97.62 110 ASP B O 1
ATOM 2748 N N . ALA B 1 111 ? 6.09 7.785 -10.805 1 98.44 111 ALA B N 1
ATOM 2749 C CA . ALA B 1 111 ? 4.77 7.164 -10.906 1 98.44 111 ALA B CA 1
ATOM 2750 C C . ALA B 1 111 ? 4.801 5.961 -11.844 1 98.44 111 ALA B C 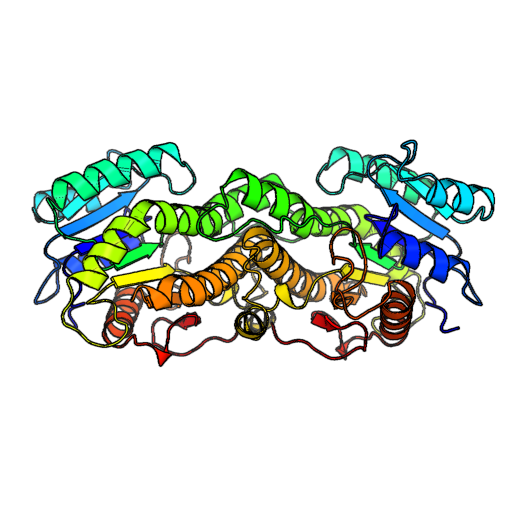1
ATOM 2752 O O . ALA B 1 111 ? 4.184 4.93 -11.57 1 98.44 111 ALA B O 1
ATOM 2753 N N . GLU B 1 112 ? 5.465 6.078 -12.914 1 98.19 112 GLU B N 1
ATOM 2754 C CA . GLU B 1 112 ? 5.535 5.012 -13.906 1 98.19 112 GLU B CA 1
ATOM 2755 C C . GLU B 1 112 ? 6.152 3.748 -13.32 1 98.19 112 GLU B C 1
ATOM 2757 O O . GLU B 1 112 ? 5.625 2.648 -13.508 1 98.19 112 GLU B O 1
ATOM 2762 N N . GLU B 1 113 ? 7.25 3.928 -12.617 1 98.5 113 GLU B N 1
ATOM 2763 C CA . GLU B 1 113 ? 7.918 2.795 -11.984 1 98.5 113 GLU B CA 1
ATOM 2764 C C . GLU B 1 113 ? 7.031 2.156 -10.922 1 98.5 113 GLU B C 1
ATOM 2766 O O . GLU B 1 113 ? 6.938 0.931 -10.836 1 98.5 113 GLU B O 1
ATOM 2771 N N . MET B 1 114 ? 6.383 2.965 -10.117 1 98.88 114 MET B N 1
ATOM 2772 C CA . MET B 1 114 ? 5.473 2.447 -9.109 1 98.88 114 MET B CA 1
ATOM 2773 C C . MET B 1 114 ? 4.371 1.608 -9.742 1 98.88 114 MET B C 1
ATOM 2775 O O . MET B 1 114 ? 4.098 0.491 -9.297 1 98.88 114 MET B O 1
ATOM 2779 N N . ILE B 1 115 ? 3.787 2.129 -10.797 1 98.81 115 ILE B N 1
ATOM 2780 C CA . ILE B 1 115 ? 2.635 1.491 -11.43 1 98.81 115 ILE B CA 1
ATOM 2781 C C . ILE B 1 115 ? 3.078 0.22 -12.148 1 98.81 115 ILE B C 1
ATOM 2783 O O . ILE B 1 115 ? 2.422 -0.819 -12.047 1 98.81 115 ILE B O 1
ATOM 2787 N N . ARG B 1 116 ? 4.152 0.281 -12.867 1 98.5 116 ARG B N 1
ATOM 2788 C CA . ARG B 1 116 ? 4.668 -0.879 -13.586 1 98.5 116 ARG B CA 1
ATOM 2789 C C . ARG B 1 116 ? 4.945 -2.035 -12.633 1 98.5 116 ARG B C 1
ATOM 2791 O O . ARG B 1 116 ? 4.566 -3.176 -12.898 1 98.5 116 ARG B O 1
ATOM 2798 N N . THR B 1 117 ? 5.582 -1.756 -11.531 1 98.88 117 THR B N 1
ATOM 2799 C CA . THR B 1 117 ? 5.93 -2.777 -10.555 1 98.88 117 THR B CA 1
ATOM 2800 C C . THR B 1 117 ? 4.676 -3.342 -9.891 1 98.88 117 THR B C 1
ATOM 2802 O O . THR B 1 117 ? 4.547 -4.555 -9.727 1 98.88 117 THR B O 1
ATOM 2805 N N . TYR B 1 118 ? 3.752 -2.488 -9.562 1 98.94 118 TYR B N 1
ATOM 2806 C CA . TYR B 1 118 ? 2.492 -2.898 -8.953 1 98.94 118 TYR B CA 1
ATOM 2807 C C . TYR B 1 118 ? 1.69 -3.785 -9.898 1 98.94 118 TYR B C 1
ATOM 2809 O O . TYR B 1 118 ? 1.114 -4.789 -9.477 1 98.94 118 TYR B O 1
ATOM 2817 N N . LYS B 1 119 ? 1.631 -3.43 -11.141 1 98.88 119 LYS B N 1
ATOM 2818 C CA . LYS B 1 119 ? 0.885 -4.16 -12.156 1 98.88 119 LYS B CA 1
ATOM 2819 C C . LYS B 1 119 ? 1.391 -5.594 -12.289 1 98.88 119 LYS B C 1
ATOM 2821 O O . LYS B 1 119 ? 0.596 -6.531 -12.383 1 98.88 119 LYS B O 1
ATOM 2826 N N . THR B 1 120 ? 2.635 -5.742 -12.203 1 98.81 120 THR B N 1
ATOM 2827 C CA . THR B 1 120 ? 3.225 -7.066 -12.367 1 98.81 120 THR B CA 1
ATOM 2828 C C . THR B 1 120 ? 3.184 -7.84 -11.047 1 98.81 120 THR B C 1
ATOM 2830 O O . THR B 1 120 ? 2.715 -8.977 -11.008 1 98.81 120 THR B O 1
ATOM 2833 N N . ASN B 1 121 ? 3.58 -7.234 -9.961 1 98.94 121 ASN B N 1
ATOM 2834 C CA . ASN B 1 121 ? 3.869 -7.938 -8.711 1 98.94 121 ASN B CA 1
ATOM 2835 C C . ASN B 1 121 ? 2.598 -8.203 -7.91 1 98.94 121 ASN B C 1
ATOM 2837 O O . ASN B 1 121 ? 2.578 -9.07 -7.039 1 98.94 121 ASN B O 1
ATOM 2841 N N . ALA B 1 122 ? 1.533 -7.406 -8.141 1 98.94 122 ALA B N 1
ATOM 2842 C CA . ALA B 1 122 ? 0.331 -7.551 -7.32 1 98.94 122 ALA B CA 1
ATOM 2843 C C . ALA B 1 122 ? -0.899 -7.789 -8.195 1 98.94 122 ALA B C 1
ATOM 2845 O O . ALA B 1 122 ? -1.63 -8.758 -7.992 1 98.94 122 ALA B O 1
ATOM 2846 N N . VAL B 1 123 ? -1.05 -6.988 -9.203 1 98.94 123 VAL B N 1
ATOM 2847 C CA . VAL B 1 123 ? -2.213 -7.145 -10.07 1 98.94 123 VAL B CA 1
ATOM 2848 C C . VAL B 1 123 ? -2.107 -8.453 -10.844 1 98.94 123 VAL B C 1
ATOM 2850 O O . VAL B 1 123 ? -3.107 -9.148 -11.047 1 98.94 123 VAL B O 1
ATOM 2853 N N . GLY B 1 124 ? -0.911 -8.766 -11.305 1 98.88 124 GLY B N 1
ATOM 2854 C CA . GLY B 1 124 ? -0.679 -10.016 -12.016 1 98.88 124 GLY B CA 1
ATOM 2855 C C . GLY B 1 124 ? -1.211 -11.227 -11.273 1 98.88 124 GLY B C 1
ATOM 2856 O O . GLY B 1 124 ? -2.096 -11.93 -11.766 1 98.88 124 GLY B O 1
ATOM 2857 N N . PRO B 1 125 ? -0.71 -11.453 -10.039 1 98.94 125 PRO B N 1
ATOM 2858 C CA . PRO B 1 125 ? -1.189 -12.578 -9.234 1 98.94 125 PRO B CA 1
ATOM 2859 C C . PRO B 1 125 ? -2.701 -12.547 -9.016 1 98.94 125 PRO B C 1
ATOM 2861 O O . PRO B 1 125 ? -3.338 -13.602 -8.93 1 98.94 125 PRO B O 1
ATOM 2864 N N . MET B 1 126 ? -3.303 -11.367 -8.883 1 98.94 126 MET B N 1
ATOM 2865 C CA . MET B 1 126 ? -4.75 -11.242 -8.734 1 98.94 126 MET B CA 1
ATOM 2866 C C . MET B 1 126 ? -5.465 -11.75 -9.984 1 98.94 126 MET B C 1
ATOM 2868 O O . MET B 1 126 ? -6.375 -12.578 -9.891 1 98.94 126 MET B O 1
ATOM 2872 N N . LEU B 1 127 ? -5.016 -11.305 -11.117 1 98.88 127 LEU B N 1
ATOM 2873 C CA . LEU B 1 127 ? -5.621 -11.695 -12.391 1 98.88 127 LEU B CA 1
ATOM 2874 C C . LEU B 1 127 ? -5.441 -13.188 -12.648 1 98.88 127 LEU B C 1
ATOM 2876 O O . LEU B 1 127 ? -6.363 -13.852 -13.117 1 98.88 127 LEU B O 1
ATOM 2880 N N . MET B 1 128 ? -4.258 -13.688 -12.336 1 98.88 128 MET B N 1
ATOM 2881 C CA . MET B 1 128 ? -3.986 -15.109 -12.5 1 98.88 128 MET B CA 1
ATOM 2882 C C . MET B 1 128 ? -4.945 -15.953 -11.664 1 98.88 128 MET B C 1
ATOM 2884 O O . MET B 1 128 ? -5.539 -16.906 -12.172 1 98.88 128 MET B O 1
ATOM 2888 N N . ALA B 1 129 ? -5.066 -15.578 -10.414 1 98.81 129 ALA B N 1
ATOM 2889 C CA . ALA B 1 129 ? -5.965 -16.328 -9.531 1 98.81 129 ALA B CA 1
ATOM 2890 C C . ALA B 1 129 ? -7.402 -16.281 -10.039 1 98.81 129 ALA B C 1
ATOM 2892 O O . ALA B 1 129 ? -8.102 -17.297 -10.047 1 98.81 129 ALA B O 1
ATOM 2893 N N . GLN B 1 130 ? -7.852 -15.094 -10.508 1 98.44 130 GLN B N 1
ATOM 2894 C CA . GLN B 1 130 ? -9.203 -14.945 -11.039 1 98.44 130 GLN B CA 1
ATOM 2895 C C . GLN B 1 130 ? -9.414 -15.852 -12.25 1 98.44 130 GLN B C 1
ATOM 2897 O O . GLN B 1 130 ? -10.422 -16.562 -12.328 1 98.44 130 GLN B O 1
ATOM 2902 N N . ALA B 1 131 ? -8.492 -15.781 -13.156 1 98.69 131 ALA B N 1
ATOM 2903 C CA . ALA B 1 131 ? -8.641 -16.469 -14.438 1 98.69 131 ALA B CA 1
ATOM 2904 C C . ALA B 1 131 ? -8.609 -17.984 -14.242 1 98.69 131 ALA B C 1
ATOM 2906 O O . ALA B 1 131 ? -9.32 -18.719 -14.938 1 98.69 131 ALA B O 1
ATOM 2907 N N . PHE B 1 132 ? -7.84 -18.469 -13.297 1 98.88 132 PHE B N 1
ATOM 2908 C CA . PHE B 1 132 ? -7.648 -19.906 -13.141 1 98.88 132 PHE B CA 1
ATOM 2909 C C . PHE B 1 132 ? -8.516 -20.453 -12.016 1 98.88 132 PHE B C 1
ATOM 2911 O O . PHE B 1 132 ? -8.445 -21.641 -11.695 1 98.88 132 PHE B O 1
ATOM 2918 N N . LEU B 1 133 ? -9.367 -19.609 -11.43 1 98.75 133 LEU B N 1
ATOM 2919 C CA . LEU B 1 133 ? -10.188 -19.984 -10.289 1 98.75 133 LEU B CA 1
ATOM 2920 C C . LEU B 1 133 ? -11.078 -21.188 -10.625 1 98.75 133 LEU B C 1
ATOM 2922 O O . LEU B 1 133 ? -11.203 -22.109 -9.828 1 98.75 133 LEU B O 1
ATOM 2926 N N . PRO B 1 134 ? -11.695 -21.234 -11.836 1 98.56 134 PRO B N 1
ATOM 2927 C CA . PRO B 1 134 ? -12.531 -22.406 -12.141 1 98.56 134 PRO B CA 1
ATOM 2928 C C . PRO B 1 134 ? -11.75 -23.719 -12.109 1 98.56 134 PRO B C 1
ATOM 2930 O O . PRO B 1 134 ? -12.258 -24.719 -11.617 1 98.56 134 PRO B O 1
ATOM 2933 N N . LEU B 1 135 ? -10.539 -23.719 -12.578 1 98.88 135 LEU B N 1
ATOM 2934 C CA . LEU B 1 135 ? -9.734 -24.938 -12.602 1 98.88 135 LEU B CA 1
ATOM 2935 C C . LEU B 1 135 ? -9.25 -25.297 -11.195 1 98.88 135 LEU B C 1
ATOM 2937 O O . LEU B 1 135 ? -9.133 -26.469 -10.859 1 98.88 135 LEU B O 1
ATOM 2941 N N . LEU B 1 136 ? -8.961 -24.266 -10.391 1 98.94 136 LEU B N 1
ATOM 2942 C CA . LEU B 1 136 ? -8.586 -24.5 -9.008 1 98.94 136 LEU B CA 1
ATOM 2943 C C . LEU B 1 136 ? -9.75 -25.062 -8.211 1 98.94 136 LEU B C 1
ATOM 2945 O O . LEU B 1 136 ? -9.578 -26.016 -7.438 1 98.94 136 LEU B O 1
ATOM 2949 N N . LYS B 1 137 ? -10.898 -24.516 -8.406 1 98.75 137 LYS B N 1
ATOM 2950 C CA . LYS B 1 137 ? -12.102 -25.031 -7.75 1 98.75 137 LYS B CA 1
ATOM 2951 C C . LYS B 1 137 ? -12.367 -26.469 -8.156 1 98.75 137 LYS B C 1
ATOM 2953 O O . LYS B 1 137 ? -12.781 -27.297 -7.328 1 98.75 137 LYS B O 1
ATOM 2958 N N . LYS B 1 138 ? -12.203 -26.734 -9.43 1 98.69 138 LYS B N 1
ATOM 2959 C CA . LYS B 1 138 ? -12.391 -28.094 -9.914 1 98.69 138 LYS B CA 1
ATOM 2960 C C . LYS B 1 138 ? -11.461 -29.078 -9.195 1 98.69 138 LYS B C 1
ATOM 2962 O O . LYS B 1 138 ? -11.891 -30.125 -8.734 1 98.69 138 LYS B O 1
ATOM 2967 N N . ALA B 1 139 ? -10.18 -28.703 -9.07 1 98.75 139 ALA B N 1
ATOM 2968 C CA . ALA B 1 139 ? -9.234 -29.562 -8.352 1 98.75 139 ALA B CA 1
ATOM 2969 C C . ALA B 1 139 ? -9.664 -29.75 -6.902 1 98.75 139 ALA B C 1
ATOM 2971 O O . ALA B 1 139 ? -9.578 -30.859 -6.367 1 98.75 139 ALA B O 1
ATOM 2972 N N . ALA B 1 140 ? -10.07 -28.703 -6.328 1 98.56 140 ALA B N 1
ATOM 2973 C CA . ALA B 1 140 ? -10.516 -28.766 -4.938 1 98.56 140 ALA B CA 1
ATOM 2974 C C . ALA B 1 140 ? -11.695 -29.719 -4.781 1 98.56 140 ALA B C 1
ATOM 2976 O O . ALA B 1 140 ? -11.734 -30.516 -3.842 1 98.56 140 ALA B O 1
ATOM 2977 N N . ARG B 1 141 ? -12.609 -29.641 -5.688 1 97.56 141 ARG B N 1
ATOM 2978 C CA . ARG B 1 141 ? -13.82 -30.453 -5.625 1 97.56 141 ARG B CA 1
ATOM 2979 C C . ARG B 1 141 ? -13.508 -31.922 -5.891 1 97.56 141 ARG B C 1
ATOM 2981 O O . ARG B 1 141 ? -14.148 -32.812 -5.332 1 97.56 141 ARG B O 1
ATOM 2988 N N . GLU B 1 142 ? -12.547 -32.125 -6.699 1 96.56 142 GLU B N 1
ATOM 2989 C CA . GLU B 1 142 ? -12.211 -33.469 -7.109 1 96.56 142 GLU B CA 1
ATOM 2990 C C . GLU B 1 142 ? -11.359 -34.188 -6.059 1 96.56 142 GLU B C 1
ATOM 2992 O O . GLU B 1 142 ? -11.203 -35.406 -6.09 1 96.56 142 GLU B O 1
ATOM 2997 N N . SER B 1 143 ? -10.859 -33.406 -5.176 1 96.19 143 SER B N 1
ATOM 2998 C CA . SER B 1 143 ? -9.969 -34 -4.168 1 96.19 143 SER B CA 1
ATOM 2999 C C . SER B 1 143 ? -10.758 -34.688 -3.07 1 96.19 143 SER B C 1
ATOM 3001 O O . SER B 1 143 ? -11.805 -34.219 -2.639 1 96.19 143 SER B O 1
ATOM 3003 N N . THR B 1 144 ? -10.211 -35.781 -2.594 1 93.31 144 THR B N 1
ATOM 3004 C CA . THR B 1 144 ? -10.812 -36.5 -1.476 1 93.31 144 THR B CA 1
ATOM 3005 C C . THR B 1 144 ? -10.156 -36.094 -0.159 1 93.31 144 THR B C 1
ATOM 3007 O O . THR B 1 144 ? -10.578 -36.531 0.914 1 93.31 144 THR B O 1
ATOM 3010 N N . GLU B 1 145 ? -9.156 -35.312 -0.236 1 91.69 145 GLU B N 1
ATOM 3011 C CA . GLU B 1 145 ? -8.438 -34.844 0.953 1 91.69 145 GLU B CA 1
ATOM 3012 C C . GLU B 1 145 ? -9.258 -33.844 1.739 1 91.69 145 GLU B C 1
ATOM 3014 O O . GLU B 1 145 ? -9.914 -32.969 1.152 1 91.69 145 GLU B O 1
ATOM 3019 N N . LYS B 1 146 ? -9.18 -34.125 3.051 1 92.94 146 LYS B N 1
ATOM 3020 C CA . LYS B 1 146 ? -9.82 -33.125 3.914 1 92.94 146 LYS B CA 1
ATOM 3021 C C . LYS B 1 146 ? -8.898 -31.953 4.184 1 92.94 146 LYS B C 1
ATOM 3023 O O . LYS B 1 146 ? -7.676 -32.094 4.18 1 92.94 146 LYS B O 1
ATOM 3028 N N . GLY B 1 147 ? -9.445 -30.75 4.395 1 95.81 147 GLY B N 1
ATOM 3029 C CA . GLY B 1 147 ? -8.68 -29.562 4.734 1 95.81 147 GLY B CA 1
ATOM 3030 C C . GLY B 1 147 ? -8.039 -28.906 3.531 1 95.81 147 GLY B C 1
ATOM 3031 O O . GLY B 1 147 ? -8.461 -29.125 2.396 1 95.81 147 GLY B O 1
ATOM 3032 N N . LEU B 1 148 ? -7.16 -27.969 3.803 1 98.31 148 LEU B N 1
ATOM 3033 C CA . LEU B 1 148 ? -6.461 -27.234 2.754 1 98.31 148 LEU B CA 1
ATOM 3034 C C . LEU B 1 148 ? -5.055 -27.797 2.551 1 98.31 148 LEU B C 1
ATOM 3036 O O . LEU B 1 148 ? -4.379 -28.156 3.518 1 98.31 148 LEU B O 1
ATOM 3040 N N . SER B 1 149 ? -4.605 -27.844 1.311 1 97.94 149 SER B N 1
ATOM 3041 C CA . SER B 1 149 ? -3.254 -28.281 0.979 1 97.94 149 SER B CA 1
ATOM 3042 C C . SER B 1 149 ? -2.918 -27.984 -0.479 1 97.94 149 SER B C 1
ATOM 3044 O O . SER B 1 149 ? -3.812 -27.734 -1.288 1 97.94 149 SER B O 1
ATOM 3046 N N . CYS B 1 150 ? -1.652 -28.094 -0.803 1 97.19 150 CYS B N 1
ATOM 3047 C CA . CYS B 1 150 ? -1.207 -27.906 -2.178 1 97.19 150 CYS B CA 1
ATOM 3048 C C . CYS B 1 150 ? -1.629 -29.078 -3.059 1 97.19 150 CYS B C 1
ATOM 3050 O O . CYS B 1 150 ? -1.725 -28.938 -4.277 1 97.19 150 CYS B O 1
ATOM 3052 N N . SER B 1 151 ? -1.812 -30.266 -2.459 1 95.81 151 SER B N 1
ATOM 3053 C CA . SER B 1 151 ? -2.234 -31.438 -3.223 1 95.81 151 SER B CA 1
ATOM 3054 C C . SER B 1 151 ? -3.68 -31.312 -3.686 1 95.81 151 SER B C 1
ATOM 3056 O O . SER B 1 151 ? -4.062 -31.875 -4.711 1 95.81 151 SER B O 1
ATOM 3058 N N . LYS B 1 152 ? -4.504 -30.578 -2.922 1 97.56 152 LYS B N 1
ATOM 3059 C CA . LYS B 1 152 ? -5.902 -30.344 -3.266 1 97.56 152 LYS B CA 1
ATOM 3060 C C . LYS B 1 152 ? -6.035 -29.172 -4.23 1 97.56 152 LYS B C 1
ATOM 3062 O O . LYS B 1 152 ? -6.262 -29.359 -5.43 1 97.56 152 LYS B O 1
ATOM 3067 N N . ALA B 1 153 ? -5.781 -27.953 -3.773 1 98.75 153 ALA B N 1
ATOM 3068 C CA . ALA B 1 153 ? -5.758 -26.719 -4.555 1 98.75 153 ALA B CA 1
ATOM 3069 C C . ALA B 1 153 ? -5.105 -25.578 -3.771 1 98.75 153 ALA B C 1
ATOM 3071 O O . ALA B 1 153 ? -5.418 -25.375 -2.598 1 98.75 153 ALA B O 1
ATOM 3072 N N . ALA B 1 154 ? -4.184 -24.906 -4.414 1 98.94 154 ALA B N 1
ATOM 3073 C CA . ALA B 1 154 ? -3.484 -23.844 -3.693 1 98.94 154 ALA B CA 1
ATOM 3074 C C . ALA B 1 154 ? -2.99 -22.766 -4.648 1 98.94 154 ALA B C 1
ATOM 3076 O O . ALA B 1 154 ? -2.68 -23.047 -5.809 1 98.94 154 ALA B O 1
ATOM 3077 N N . ILE B 1 155 ? -2.971 -21.578 -4.16 1 98.94 155 ILE B N 1
ATOM 3078 C CA . ILE B 1 155 ? -2.301 -20.422 -4.766 1 98.94 155 ILE B CA 1
ATOM 3079 C C . ILE B 1 155 ? -1.124 -20 -3.889 1 98.94 155 ILE B C 1
ATOM 3081 O O . ILE B 1 155 ? -1.303 -19.672 -2.713 1 98.94 155 ILE B O 1
ATOM 3085 N N . ILE B 1 156 ? 0.042 -20.078 -4.457 1 98.94 156 ILE B N 1
ATOM 3086 C CA . ILE B 1 156 ? 1.252 -19.609 -3.789 1 98.94 156 ILE B CA 1
ATOM 3087 C C . ILE B 1 156 ? 1.74 -18.328 -4.453 1 98.94 156 ILE B C 1
ATOM 3089 O O . ILE B 1 156 ? 2.033 -18.312 -5.648 1 98.94 156 ILE B O 1
ATOM 3093 N N . ASN B 1 157 ? 1.729 -17.281 -3.693 1 98.94 157 ASN B N 1
ATOM 3094 C CA . ASN B 1 157 ? 2.324 -16.016 -4.145 1 98.94 157 ASN B CA 1
ATOM 3095 C C . ASN B 1 157 ? 3.762 -15.875 -3.652 1 98.94 157 ASN B C 1
ATOM 3097 O O . ASN B 1 157 ? 4.004 -15.812 -2.447 1 98.94 157 ASN B O 1
ATOM 3101 N N . ILE B 1 158 ? 4.734 -15.852 -4.594 1 98.94 158 ILE B N 1
ATOM 3102 C CA . ILE B 1 158 ? 6.109 -15.602 -4.176 1 98.94 158 ILE B CA 1
ATOM 3103 C C . ILE B 1 158 ? 6.27 -14.125 -3.805 1 98.94 158 ILE B C 1
ATOM 3105 O O . ILE B 1 158 ? 6.234 -13.25 -4.676 1 98.94 158 ILE B O 1
ATOM 3109 N N . SER B 1 159 ? 6.355 -13.898 -2.535 1 98.81 159 SER B N 1
ATOM 3110 C CA . SER B 1 159 ? 6.59 -12.57 -1.974 1 98.81 159 SER B CA 1
ATOM 3111 C C . SER B 1 159 ? 8.023 -12.422 -1.486 1 98.81 159 SER B C 1
ATOM 3113 O O . SER B 1 159 ? 8.961 -12.906 -2.127 1 98.81 159 SER B O 1
ATOM 3115 N N . THR B 1 160 ? 8.289 -11.688 -0.531 1 98.62 160 THR B N 1
ATOM 3116 C CA . THR B 1 160 ? 9.609 -11.367 -0.001 1 98.62 160 THR B CA 1
ATOM 3117 C C . THR B 1 160 ? 9.5 -10.82 1.422 1 98.62 160 THR B C 1
ATOM 3119 O O . THR B 1 160 ? 8.461 -10.281 1.811 1 98.62 160 THR B O 1
ATOM 3122 N N . ILE B 1 161 ? 10.547 -10.953 2.193 1 98.5 161 ILE B N 1
ATOM 3123 C CA . ILE B 1 161 ? 10.625 -10.297 3.494 1 98.5 161 ILE B CA 1
ATOM 3124 C C . ILE B 1 161 ? 10.539 -8.781 3.312 1 98.5 161 ILE B C 1
ATOM 3126 O O . ILE B 1 161 ? 10.078 -8.07 4.207 1 98.5 161 ILE B O 1
ATOM 3130 N N . MET B 1 162 ? 10.922 -8.266 2.18 1 98.44 162 MET B N 1
ATOM 3131 C CA . MET B 1 162 ? 10.883 -6.836 1.907 1 98.44 162 MET B CA 1
ATOM 3132 C C . MET B 1 162 ? 9.445 -6.348 1.749 1 98.44 162 MET B C 1
ATOM 3134 O O . MET B 1 162 ? 9.188 -5.145 1.732 1 98.44 162 MET B O 1
ATOM 3138 N N . GLY B 1 163 ? 8.469 -7.234 1.646 1 98.81 163 GLY B N 1
ATOM 3139 C CA . GLY B 1 163 ? 7.059 -6.875 1.656 1 98.81 163 GLY B CA 1
ATOM 3140 C C . GLY B 1 163 ? 6.48 -6.762 3.055 1 98.81 163 GLY B C 1
ATOM 3141 O O . GLY B 1 163 ? 5.32 -6.379 3.225 1 98.81 163 GLY B O 1
ATOM 3142 N N . SER B 1 164 ? 7.27 -7.215 4.086 1 98.88 164 SER B N 1
ATOM 3143 C CA . SER B 1 164 ? 6.895 -7.035 5.484 1 98.88 164 SER B CA 1
ATOM 3144 C C . SER B 1 164 ? 7.133 -5.602 5.941 1 98.88 164 SER B C 1
ATOM 3146 O O . SER B 1 164 ? 8.266 -5.125 5.938 1 98.88 164 SER B O 1
ATOM 3148 N N . ILE B 1 165 ? 6.102 -4.961 6.324 1 98.88 165 ILE B N 1
ATOM 3149 C CA . ILE B 1 165 ? 6.25 -3.594 6.812 1 98.88 165 ILE B CA 1
ATOM 3150 C C . ILE B 1 165 ? 7.008 -3.598 8.141 1 98.88 165 ILE B C 1
ATOM 3152 O O . ILE B 1 165 ? 7.906 -2.781 8.352 1 98.88 165 ILE B O 1
ATOM 3156 N N . GLU B 1 166 ? 6.695 -4.551 8.977 1 98.75 166 GLU B N 1
ATOM 3157 C CA . GLU B 1 166 ? 7.316 -4.664 10.297 1 98.75 166 GLU B CA 1
ATOM 3158 C C . GLU B 1 166 ? 8.828 -4.863 10.18 1 98.75 166 GLU B C 1
ATOM 3160 O O . GLU B 1 166 ? 9.586 -4.336 10.992 1 98.75 166 GLU B O 1
ATOM 3165 N N . LYS B 1 167 ? 9.305 -5.562 9.18 1 98.56 167 LYS B N 1
ATOM 3166 C CA . LYS B 1 167 ? 10.711 -5.934 9.078 1 98.56 167 LYS B CA 1
ATOM 3167 C C . LYS B 1 167 ? 11.484 -4.945 8.219 1 98.56 167 LYS B C 1
ATOM 3169 O O . LYS B 1 167 ? 12.695 -5.09 8.023 1 98.56 167 LYS B O 1
ATOM 3174 N N . THR B 1 168 ? 10.828 -3.898 7.766 1 98.62 168 THR B N 1
ATOM 3175 C CA . THR B 1 168 ? 11.43 -2.955 6.832 1 98.62 168 THR B CA 1
ATOM 3176 C C . THR B 1 168 ? 12.719 -2.363 7.41 1 98.62 168 THR B C 1
ATOM 3178 O O . THR B 1 168 ? 13.727 -2.27 6.715 1 98.62 168 THR B O 1
ATOM 3181 N N . PRO B 1 169 ? 12.812 -1.989 8.688 1 98 169 PRO B N 1
ATOM 3182 C CA . PRO B 1 169 ? 14.023 -1.351 9.195 1 98 169 PRO B CA 1
ATOM 3183 C C . PRO B 1 169 ? 15.258 -2.242 9.062 1 98 169 PRO B C 1
ATOM 3185 O O . PRO B 1 169 ? 16.375 -1.741 8.906 1 98 169 PRO B O 1
ATOM 3188 N N . GLU B 1 170 ? 15.062 -3.533 9.008 1 96.62 170 GLU B N 1
ATOM 3189 C CA . GLU B 1 170 ? 16.172 -4.477 9.031 1 96.62 170 GLU B CA 1
ATOM 3190 C C . GLU B 1 170 ? 16.859 -4.555 7.668 1 96.62 170 GLU B C 1
ATOM 3192 O O . GLU B 1 170 ? 17.984 -5.027 7.559 1 96.62 170 GLU B O 1
ATOM 3197 N N . SER B 1 171 ? 16.188 -4.113 6.664 1 93.94 171 SER B N 1
ATOM 3198 C CA . SER B 1 171 ? 16.734 -4.293 5.324 1 93.94 171 SER B CA 1
ATOM 3199 C C . SER B 1 171 ? 16.672 -3 4.523 1 93.94 171 SER B C 1
ATOM 3201 O O . SER B 1 171 ? 16.734 -3.023 3.291 1 93.94 171 SER B O 1
ATOM 3203 N N . PHE B 1 172 ? 16.641 -1.858 5.176 1 96.5 172 PHE B N 1
ATOM 3204 C CA . PHE B 1 172 ? 16.312 -0.618 4.48 1 96.5 172 PHE B CA 1
ATOM 3205 C C . PHE B 1 172 ? 17.562 -0.001 3.861 1 96.5 172 PHE B C 1
ATOM 3207 O O . PHE B 1 172 ? 17.484 1.021 3.176 1 96.5 172 PHE B O 1
ATOM 3214 N N . PHE B 1 173 ? 18.719 -0.521 3.949 1 91.75 173 PHE B N 1
ATOM 3215 C CA . PHE B 1 173 ? 19.906 -0.073 3.223 1 91.75 173 PHE B CA 1
ATOM 3216 C C . PHE B 1 173 ? 19.703 -0.202 1.719 1 91.75 173 PHE B C 1
ATOM 3218 O O . PHE B 1 173 ? 20.422 0.409 0.932 1 91.75 173 PHE B O 1
ATOM 3225 N N . LYS B 1 174 ? 18.719 -0.967 1.286 1 90.88 174 LYS B N 1
ATOM 3226 C CA . LYS B 1 174 ? 18.172 -1.035 -0.06 1 90.88 174 LYS B CA 1
ATOM 3227 C C . LYS B 1 174 ? 16.703 -0.585 -0.071 1 90.88 174 LYS B C 1
ATOM 3229 O O . LYS B 1 174 ? 15.797 -1.401 0.089 1 90.88 174 LYS B O 1
ATOM 3234 N N . PRO B 1 175 ? 16.375 0.663 -0.34 1 94.31 175 PRO B N 1
ATOM 3235 C CA . PRO B 1 175 ? 15.023 1.174 -0.117 1 94.31 175 PRO B CA 1
ATOM 3236 C C . PRO B 1 175 ? 14 0.563 -1.07 1 94.31 175 PRO B C 1
ATOM 3238 O O . PRO B 1 175 ? 12.891 0.222 -0.653 1 94.31 175 PRO B O 1
ATOM 3241 N N . VAL B 1 176 ? 14.336 0.383 -2.391 1 97.88 176 VAL B N 1
ATOM 3242 C CA . VAL B 1 176 ? 13.578 -0.266 -3.455 1 97.88 176 VAL B CA 1
ATOM 3243 C C . VAL B 1 176 ? 12.086 -0.041 -3.234 1 97.88 176 VAL B C 1
ATOM 3245 O O . VAL B 1 176 ? 11.305 -0.997 -3.182 1 97.88 176 VAL B O 1
ATOM 3248 N N . ILE B 1 177 ? 11.625 1.173 -3.25 1 98.81 177 ILE B N 1
ATOM 3249 C CA . ILE B 1 177 ? 10.328 1.652 -2.789 1 98.81 177 ILE B CA 1
ATOM 3250 C C . ILE B 1 177 ? 9.211 0.964 -3.576 1 98.81 177 ILE B C 1
ATOM 3252 O O . ILE B 1 177 ? 8.266 0.436 -2.99 1 98.81 177 ILE B O 1
ATOM 3256 N N . SER B 1 178 ? 9.32 0.958 -4.902 1 98.88 178 SER B N 1
ATOM 3257 C CA . SER B 1 178 ? 8.266 0.388 -5.73 1 98.88 178 SER B CA 1
ATOM 3258 C C . SER B 1 178 ? 8.078 -1.097 -5.438 1 98.88 178 SER B C 1
ATOM 3260 O O . SER B 1 178 ? 6.945 -1.581 -5.383 1 98.88 178 SER B O 1
ATOM 3262 N N . TYR B 1 179 ? 9.18 -1.795 -5.223 1 98.81 179 TYR B N 1
ATOM 3263 C CA . TYR B 1 179 ? 9.133 -3.225 -4.934 1 98.81 179 TYR B CA 1
ATOM 3264 C C . TYR B 1 179 ? 8.484 -3.49 -3.582 1 98.81 179 TYR B C 1
ATOM 3266 O O . TYR B 1 179 ? 7.555 -4.297 -3.48 1 98.81 179 TYR B O 1
ATOM 3274 N N . ARG B 1 180 ? 8.914 -2.773 -2.518 1 98.94 180 ARG B N 1
ATOM 3275 C CA . ARG B 1 180 ? 8.367 -2.955 -1.176 1 98.94 180 ARG B CA 1
ATOM 3276 C C . ARG B 1 180 ? 6.867 -2.678 -1.152 1 98.94 180 ARG B C 1
ATOM 3278 O O . ARG B 1 180 ? 6.094 -3.469 -0.61 1 98.94 180 ARG B O 1
ATOM 3285 N N . CYS B 1 181 ? 6.457 -1.573 -1.771 1 98.94 181 CYS B N 1
ATOM 3286 C CA . CYS B 1 181 ? 5.043 -1.221 -1.785 1 98.94 181 CYS B CA 1
ATOM 3287 C C . CYS B 1 181 ? 4.23 -2.26 -2.549 1 98.94 181 CYS B C 1
ATOM 3289 O O . CYS B 1 181 ? 3.158 -2.668 -2.1 1 98.94 181 CYS B O 1
ATOM 3291 N N . SER B 1 182 ? 4.699 -2.725 -3.674 1 98.94 182 SER B N 1
ATOM 3292 C CA . SER B 1 182 ? 3.982 -3.713 -4.473 1 98.94 182 SER B CA 1
ATOM 3293 C C . SER B 1 182 ? 3.846 -5.035 -3.723 1 98.94 182 SER B C 1
ATOM 3295 O O . SER B 1 182 ? 2.805 -5.688 -3.795 1 98.94 182 SER B O 1
ATOM 3297 N N . LYS B 1 183 ? 4.91 -5.418 -3.035 1 98.94 183 LYS B N 1
ATOM 3298 C CA . LYS B 1 183 ? 4.898 -6.707 -2.35 1 98.94 183 LYS B CA 1
ATOM 3299 C C . LYS B 1 183 ? 4.098 -6.633 -1.053 1 98.94 183 LYS B C 1
ATOM 3301 O O . LYS B 1 183 ? 3.49 -7.621 -0.634 1 98.94 183 LYS B O 1
ATOM 3306 N N . ALA B 1 184 ? 4.023 -5.445 -0.425 1 98.94 184 ALA B N 1
ATOM 3307 C CA . ALA B 1 184 ? 3.059 -5.27 0.656 1 98.94 184 ALA B CA 1
ATOM 3308 C C . ALA B 1 184 ? 1.628 -5.434 0.149 1 98.94 184 ALA B C 1
ATOM 3310 O O . ALA B 1 184 ? 0.792 -6.047 0.817 1 98.94 184 ALA B O 1
ATOM 3311 N N . ALA B 1 185 ? 1.36 -4.887 -0.995 1 99 185 ALA B N 1
ATOM 3312 C CA . ALA B 1 185 ? 0.05 -5.059 -1.616 1 99 185 ALA B CA 1
ATOM 3313 C C . ALA B 1 185 ? -0.216 -6.527 -1.934 1 99 185 ALA B C 1
ATOM 3315 O O . ALA B 1 185 ? -1.329 -7.023 -1.737 1 99 185 ALA B O 1
ATOM 3316 N N . LEU B 1 186 ? 0.779 -7.215 -2.428 1 99 186 LEU B N 1
ATOM 3317 C CA . LEU B 1 186 ? 0.654 -8.641 -2.701 1 99 186 LEU B CA 1
ATOM 3318 C C . LEU B 1 186 ? 0.332 -9.414 -1.427 1 99 186 LEU B C 1
ATOM 3320 O O . LEU B 1 186 ? -0.474 -10.352 -1.447 1 99 186 LEU B O 1
ATOM 3324 N N . ASN B 1 187 ? 1.018 -9.055 -0.328 1 99 187 ASN B N 1
ATOM 3325 C CA . ASN B 1 187 ? 0.739 -9.688 0.957 1 99 187 ASN B CA 1
ATOM 3326 C C . ASN B 1 187 ? -0.714 -9.492 1.378 1 99 187 ASN B C 1
ATOM 3328 O O . ASN B 1 187 ? -1.363 -10.422 1.85 1 99 187 ASN B O 1
ATOM 3332 N N . MET B 1 188 ? -1.203 -8.289 1.158 1 98.94 188 MET B N 1
ATOM 3333 C CA . MET B 1 188 ? -2.611 -8.023 1.438 1 98.94 188 MET B CA 1
ATOM 3334 C C . MET B 1 188 ? -3.512 -8.867 0.537 1 98.94 188 MET B C 1
ATOM 3336 O O . MET B 1 188 ? -4.484 -9.461 1.004 1 98.94 188 MET B O 1
ATOM 3340 N N . LEU B 1 189 ? -3.197 -8.906 -0.695 1 98.94 189 LEU B N 1
ATOM 3341 C CA . LEU B 1 189 ? -3.959 -9.719 -1.637 1 98.94 189 LEU B CA 1
ATOM 3342 C C . LEU B 1 189 ? -4.004 -11.172 -1.187 1 98.94 189 LEU B C 1
ATOM 3344 O O . LEU B 1 189 ? -5.051 -11.82 -1.255 1 98.94 189 LEU B O 1
ATOM 3348 N N . THR B 1 190 ? -2.879 -11.672 -0.743 1 98.94 190 THR B N 1
ATOM 3349 C CA . THR B 1 190 ? -2.779 -13.055 -0.279 1 98.94 190 THR B CA 1
ATOM 3350 C C . THR B 1 190 ? -3.764 -13.312 0.858 1 98.94 190 THR B C 1
ATOM 3352 O O . THR B 1 190 ? -4.465 -14.328 0.857 1 98.94 190 THR B O 1
ATOM 3355 N N . LYS B 1 191 ? -3.781 -12.414 1.818 1 98.94 191 LYS B N 1
ATOM 3356 C CA . LYS B 1 191 ? -4.719 -12.539 2.932 1 98.94 191 LYS B CA 1
ATOM 3357 C C . LYS B 1 191 ? -6.164 -12.531 2.438 1 98.94 191 LYS B C 1
ATOM 3359 O O . LYS B 1 191 ? -6.965 -13.375 2.846 1 98.94 191 LYS B O 1
ATOM 3364 N N . CYS B 1 192 ? -6.504 -11.656 1.519 1 98.88 192 CYS B N 1
ATOM 3365 C CA . CYS B 1 192 ? -7.852 -11.555 0.97 1 98.88 192 CYS B CA 1
ATOM 3366 C C . CYS B 1 192 ? -8.219 -12.82 0.196 1 98.88 192 CYS B C 1
ATOM 3368 O O . CYS B 1 192 ? -9.344 -13.305 0.299 1 98.88 192 CYS B O 1
ATOM 3370 N N . GLN B 1 193 ? -7.277 -13.289 -0.565 1 98.88 193 GLN B N 1
ATOM 3371 C CA . GLN B 1 193 ? -7.496 -14.523 -1.301 1 98.88 193 GLN B CA 1
ATOM 3372 C C . GLN B 1 193 ? -7.766 -15.688 -0.351 1 98.88 193 GLN B C 1
ATOM 3374 O O . GLN B 1 193 ? -8.68 -16.484 -0.58 1 98.88 193 GLN B O 1
ATOM 3379 N N . ALA B 1 194 ? -6.949 -15.766 0.64 1 98.88 194 ALA B N 1
ATOM 3380 C CA . ALA B 1 194 ? -7.121 -16.844 1.613 1 98.88 194 ALA B CA 1
ATOM 3381 C C . ALA B 1 194 ? -8.516 -16.812 2.225 1 98.88 194 ALA B C 1
ATOM 3383 O O . ALA B 1 194 ? -9.172 -17.844 2.334 1 98.88 194 ALA B O 1
ATOM 3384 N N . LEU B 1 195 ? -8.969 -15.672 2.617 1 98.5 195 LEU B N 1
ATOM 3385 C CA . LEU B 1 195 ? -10.273 -15.523 3.258 1 98.5 195 LEU B CA 1
ATOM 3386 C C . LEU B 1 195 ? -11.398 -15.836 2.281 1 98.5 195 LEU B C 1
ATOM 3388 O O . LEU B 1 195 ? -12.43 -16.391 2.672 1 98.5 195 LEU B O 1
ATOM 3392 N N . THR B 1 196 ? -11.227 -15.516 1.039 1 98.5 196 THR B N 1
ATOM 3393 C CA . THR B 1 196 ? -12.281 -15.664 0.046 1 98.5 196 THR B CA 1
ATOM 3394 C C . THR B 1 196 ? -12.297 -17.078 -0.518 1 98.5 196 THR B C 1
ATOM 3396 O O . THR B 1 196 ? -13.352 -17.719 -0.584 1 98.5 196 THR B O 1
ATOM 3399 N N . TYR B 1 197 ? -11.133 -17.562 -0.868 1 98.56 197 TYR B N 1
ATOM 3400 C CA . TYR B 1 197 ? -11.055 -18.828 -1.612 1 98.56 197 TYR B CA 1
ATOM 3401 C C . TYR B 1 197 ? -11 -20.016 -0.667 1 98.56 197 TYR B C 1
ATOM 3403 O O . TYR B 1 197 ? -11.211 -21.156 -1.085 1 98.56 197 TYR B O 1
ATOM 3411 N N . GLY B 1 198 ? -10.703 -19.734 0.622 1 97.75 198 GLY B N 1
ATOM 3412 C CA . GLY B 1 198 ? -10.648 -20.812 1.595 1 97.75 198 GLY B CA 1
ATOM 3413 C C . GLY B 1 198 ? -11.93 -21.625 1.656 1 97.75 198 GLY B C 1
ATOM 3414 O O . GLY B 1 198 ? -11.891 -22.844 1.85 1 97.75 198 GLY B O 1
ATOM 3415 N N . GLU B 1 199 ? -13.023 -20.953 1.402 1 93.06 199 GLU B N 1
ATOM 3416 C CA . GLU B 1 199 ? -14.312 -21.625 1.454 1 93.06 199 GLU B CA 1
ATOM 3417 C C . GLU B 1 199 ? -14.461 -22.625 0.309 1 93.06 199 GLU B C 1
ATOM 3419 O O . GLU B 1 199 ? -15.172 -23.625 0.439 1 93.06 199 GLU B O 1
ATOM 3424 N N . ALA B 1 200 ? -13.789 -22.406 -0.716 1 97.12 200 ALA B N 1
ATOM 3425 C CA . ALA B 1 200 ? -13.836 -23.266 -1.892 1 97.12 200 ALA B CA 1
ATOM 3426 C C . ALA B 1 200 ? -12.758 -24.344 -1.818 1 97.12 200 ALA B C 1
ATOM 3428 O O . ALA B 1 200 ? -12.531 -25.078 -2.789 1 97.12 200 ALA B O 1
ATOM 3429 N N . GLY B 1 201 ? -12.031 -24.422 -0.687 1 98.31 201 GLY B N 1
ATOM 3430 C CA . GLY B 1 201 ? -11.023 -25.438 -0.511 1 98.31 201 GLY B CA 1
ATOM 3431 C C . GLY B 1 201 ? -9.688 -25.094 -1.14 1 98.31 201 GLY B C 1
ATOM 3432 O O . GLY B 1 201 ? -8.883 -25.969 -1.446 1 98.31 201 GLY B O 1
ATOM 3433 N N . ILE B 1 202 ? -9.445 -23.812 -1.384 1 98.88 202 ILE B N 1
ATOM 3434 C CA . ILE B 1 202 ? -8.211 -23.375 -2.014 1 98.88 202 ILE B CA 1
ATOM 3435 C C . ILE B 1 202 ? -7.316 -22.703 -0.976 1 98.88 202 ILE B C 1
ATOM 3437 O O . ILE B 1 202 ? -7.715 -21.703 -0.358 1 98.88 202 ILE B O 1
ATOM 3441 N N . LEU B 1 203 ? -6.145 -23.25 -0.756 1 98.88 203 LEU B N 1
ATOM 3442 C CA . LEU B 1 203 ? -5.129 -22.703 0.136 1 98.88 203 LEU B CA 1
ATOM 3443 C C . LEU B 1 203 ? -4.414 -21.531 -0.517 1 98.88 203 LEU B C 1
ATOM 3445 O O . LEU B 1 203 ? -4.078 -21.578 -1.702 1 98.88 203 LEU B O 1
ATOM 3449 N N . CYS B 1 204 ? -4.207 -20.406 0.202 1 98.94 204 CYS B N 1
ATOM 3450 C CA . CYS B 1 204 ? -3.441 -19.266 -0.292 1 98.94 204 CYS B CA 1
ATOM 3451 C C . CYS B 1 204 ? -2.359 -18.875 0.703 1 98.94 204 CYS B C 1
ATOM 3453 O O . CYS B 1 204 ? -2.65 -18.609 1.874 1 98.94 204 CYS B O 1
ATOM 3455 N N . VAL B 1 205 ? -1.095 -18.844 0.245 1 98.94 205 VAL B N 1
ATOM 3456 C CA . VAL B 1 205 ? 0.039 -18.516 1.104 1 98.94 205 VAL B CA 1
ATOM 3457 C C . VAL B 1 205 ? 1.051 -17.672 0.326 1 98.94 205 VAL B C 1
ATOM 3459 O O . VAL B 1 205 ? 1.224 -17.859 -0.88 1 98.94 205 VAL B O 1
ATOM 3462 N N . ALA B 1 206 ? 1.651 -16.703 1.017 1 98.94 206 ALA B N 1
ATOM 3463 C CA . ALA B 1 206 ? 2.805 -15.984 0.479 1 98.94 206 ALA B CA 1
ATOM 3464 C C . ALA B 1 206 ? 4.113 -16.609 0.971 1 98.94 206 ALA B C 1
ATOM 3466 O O . ALA B 1 206 ? 4.227 -16.969 2.141 1 98.94 206 ALA B O 1
ATOM 3467 N N . LEU B 1 207 ? 5.117 -16.734 0.072 1 98.94 207 LEU B N 1
ATOM 3468 C CA . LEU B 1 207 ? 6.398 -17.328 0.447 1 98.94 207 LEU B CA 1
ATOM 3469 C C . LEU B 1 207 ? 7.547 -16.375 0.113 1 98.94 207 LEU B C 1
ATOM 3471 O O . LEU B 1 207 ? 7.566 -15.773 -0.961 1 98.94 207 LEU B O 1
ATOM 3475 N N . HIS B 1 208 ? 8.43 -16.203 1.004 1 98.88 208 HIS B N 1
ATOM 3476 C CA . HIS B 1 208 ? 9.711 -15.539 0.813 1 98.88 208 HIS B CA 1
ATOM 3477 C C . HIS B 1 208 ? 10.812 -16.547 0.506 1 98.88 208 HIS B C 1
ATOM 3479 O O . HIS B 1 208 ? 11.148 -17.375 1.351 1 98.88 208 HIS B O 1
ATOM 3485 N N . PRO B 1 209 ? 11.344 -16.484 -0.64 1 98.75 209 PRO B N 1
ATOM 3486 C CA . PRO B 1 209 ? 12.297 -17.531 -1.035 1 98.75 209 PRO B CA 1
ATOM 3487 C C . PRO B 1 209 ? 13.664 -17.344 -0.379 1 98.75 209 PRO B C 1
ATOM 3489 O O . PRO B 1 209 ? 14.531 -18.219 -0.493 1 98.75 209 PRO B O 1
ATOM 3492 N N . GLY B 1 210 ? 13.852 -16.203 0.358 1 98.25 210 GLY B N 1
ATOM 3493 C CA . GLY B 1 210 ? 15.18 -15.82 0.816 1 98.25 210 GLY B CA 1
ATOM 3494 C C . GLY B 1 210 ? 15.891 -14.875 -0.135 1 98.25 210 GLY B C 1
ATOM 3495 O O . GLY B 1 210 ? 15.312 -14.453 -1.142 1 98.25 210 GLY B O 1
ATOM 3496 N N . TRP B 1 211 ? 17.047 -14.43 0.267 1 97.38 211 TRP B N 1
ATOM 3497 C CA . TRP B 1 211 ? 17.922 -13.688 -0.641 1 97.38 211 TRP B CA 1
ATOM 3498 C C . TRP B 1 211 ? 18.75 -14.641 -1.486 1 97.38 211 TRP B C 1
ATOM 3500 O O . TRP B 1 211 ? 19.734 -15.203 -1.005 1 97.38 211 TRP B O 1
ATOM 3510 N N . VAL B 1 212 ? 18.375 -14.766 -2.766 1 98.38 212 VAL B N 1
ATOM 3511 C CA . VAL B 1 212 ? 18.828 -15.867 -3.604 1 98.38 212 VAL B CA 1
ATOM 3512 C C . VAL B 1 212 ? 19.781 -15.344 -4.684 1 98.38 212 VAL B C 1
ATOM 3514 O O . VAL B 1 212 ? 19.547 -14.273 -5.254 1 98.38 212 VAL B O 1
ATOM 3517 N N . LYS B 1 213 ? 20.812 -16.094 -5.02 1 96.94 213 LYS B N 1
ATOM 3518 C CA . LYS B 1 213 ? 21.766 -15.734 -6.07 1 96.94 213 LYS B CA 1
ATOM 3519 C C . LYS B 1 213 ? 21.125 -15.875 -7.453 1 96.94 213 LYS B C 1
ATOM 3521 O O . LYS B 1 213 ? 21.266 -16.906 -8.109 1 96.94 213 LYS B O 1
ATOM 3526 N N . THR B 1 214 ? 20.484 -14.859 -7.883 1 95.62 214 THR B N 1
ATOM 3527 C CA . THR B 1 214 ? 19.844 -14.703 -9.188 1 95.62 214 THR B CA 1
ATOM 3528 C C . THR B 1 214 ? 20.141 -13.32 -9.766 1 95.62 214 THR B C 1
ATOM 3530 O O . THR B 1 214 ? 20.812 -12.5 -9.133 1 95.62 214 THR B O 1
ATOM 3533 N N . ASP B 1 215 ? 19.75 -13.086 -11.008 1 90.62 215 ASP B N 1
ATOM 3534 C CA . ASP B 1 215 ? 19.859 -11.75 -11.586 1 90.62 215 ASP B CA 1
ATOM 3535 C C . ASP B 1 215 ? 19.203 -10.703 -10.695 1 90.62 215 ASP B C 1
ATOM 3537 O O . ASP B 1 215 ? 19.75 -9.617 -10.492 1 90.62 215 ASP B O 1
ATOM 3541 N N . MET B 1 216 ? 18.094 -10.992 -10.102 1 89.31 216 MET B N 1
ATOM 3542 C CA . MET B 1 216 ? 17.344 -10.078 -9.242 1 89.31 216 MET B CA 1
ATOM 3543 C C . MET B 1 216 ? 17.984 -9.977 -7.867 1 89.31 216 MET B C 1
ATOM 3545 O O . MET B 1 216 ? 18.078 -8.883 -7.301 1 89.31 216 MET B O 1
ATOM 3549 N N . GLY B 1 217 ? 18.469 -11.086 -7.258 1 91.81 217 GLY B N 1
ATOM 3550 C CA . GLY B 1 217 ? 18.984 -11.133 -5.898 1 91.81 217 GLY B CA 1
ATOM 3551 C C . GLY B 1 217 ? 20.438 -10.742 -5.793 1 91.81 217 GLY B C 1
ATOM 3552 O O . GLY B 1 217 ? 20.953 -10.547 -4.691 1 91.81 217 GLY B O 1
ATOM 3553 N N . SER B 1 218 ? 21.172 -10.773 -6.855 1 88.88 218 SER B N 1
ATOM 3554 C CA . SER B 1 218 ? 22.609 -10.492 -6.945 1 88.88 218 SER B CA 1
ATOM 3555 C C . SER B 1 218 ? 23.438 -11.711 -6.559 1 88.88 218 SER B C 1
ATOM 3557 O O . SER B 1 218 ? 22.922 -12.656 -5.953 1 88.88 218 SER B O 1
ATOM 3559 N N . GLN B 1 219 ? 24.672 -11.609 -6.871 1 91.38 219 GLN B N 1
ATOM 3560 C CA . GLN B 1 219 ? 25.578 -12.703 -6.547 1 91.38 219 GLN B CA 1
ATOM 3561 C C . GLN B 1 219 ? 26.062 -12.609 -5.105 1 91.38 219 GLN B C 1
ATOM 3563 O O . GLN B 1 219 ? 26.656 -13.555 -4.578 1 91.38 219 GLN B O 1
ATOM 3568 N N . GLU B 1 220 ? 25.719 -11.594 -4.418 1 92 220 GLU B N 1
ATOM 3569 C CA . GLU B 1 220 ? 26.094 -11.406 -3.021 1 92 220 GLU B CA 1
ATOM 3570 C C . GLU B 1 220 ? 25.094 -12.07 -2.08 1 92 220 GLU B C 1
ATOM 3572 O O . GLU B 1 220 ? 25.312 -12.117 -0.867 1 92 220 GLU B O 1
ATOM 3577 N N . ALA B 1 221 ? 24.078 -12.602 -2.674 1 94.62 221 ALA B N 1
ATOM 3578 C CA . ALA B 1 221 ? 23.031 -13.211 -1.871 1 94.62 221 ALA B CA 1
ATOM 3579 C C . ALA B 1 221 ? 23.562 -14.398 -1.078 1 94.62 221 ALA B C 1
ATOM 3581 O O . ALA B 1 221 ? 24.547 -15.023 -1.472 1 94.62 221 ALA B O 1
ATOM 3582 N N . ASP B 1 222 ? 22.875 -14.789 -0.02 1 95.06 222 ASP B N 1
ATOM 3583 C CA . ASP B 1 222 ? 23.359 -15.812 0.891 1 95.06 222 ASP B CA 1
ATOM 3584 C C . ASP B 1 222 ? 22.922 -17.203 0.443 1 95.06 222 ASP B C 1
ATOM 3586 O O . ASP B 1 222 ? 23.531 -18.203 0.813 1 95.06 222 ASP B O 1
ATOM 3590 N N . LEU B 1 223 ? 21.844 -17.297 -0.367 1 98 223 LEU B N 1
ATOM 3591 C CA . LEU B 1 223 ? 21.297 -18.594 -0.729 1 98 223 LEU B CA 1
ATOM 3592 C C . LEU B 1 223 ? 21.547 -18.906 -2.201 1 98 223 LEU B C 1
ATOM 3594 O O . LEU B 1 223 ? 21.422 -18.031 -3.055 1 98 223 LEU B O 1
ATOM 3598 N N . THR B 1 224 ? 21.938 -20.156 -2.447 1 98.19 224 THR B N 1
ATOM 3599 C CA . THR B 1 224 ? 21.875 -20.609 -3.83 1 98.19 224 THR B CA 1
ATOM 3600 C C . THR B 1 224 ? 20.438 -20.828 -4.27 1 98.19 224 THR B C 1
ATOM 3602 O O . THR B 1 224 ? 19.547 -21.016 -3.436 1 98.19 224 THR B O 1
ATOM 3605 N N . VAL B 1 225 ? 20.234 -20.797 -5.52 1 98.44 225 VAL B N 1
ATOM 3606 C CA . VAL B 1 225 ? 18.906 -21 -6.066 1 98.44 225 VAL B CA 1
ATOM 3607 C C . VAL B 1 225 ? 18.406 -22.406 -5.695 1 98.44 225 VAL B C 1
ATOM 3609 O O . VAL B 1 225 ? 17.25 -22.578 -5.32 1 98.44 225 VAL B O 1
ATOM 3612 N N . ASP B 1 226 ? 19.25 -23.406 -5.773 1 97.88 226 ASP B N 1
ATOM 3613 C CA . ASP B 1 226 ? 18.922 -24.797 -5.449 1 97.88 226 ASP B CA 1
ATOM 3614 C C . ASP B 1 226 ? 18.453 -24.922 -4.004 1 97.88 226 ASP B C 1
ATOM 3616 O O . ASP B 1 226 ? 17.406 -25.516 -3.74 1 97.88 226 ASP B O 1
ATOM 3620 N N . THR B 1 227 ? 19.172 -24.297 -3.078 1 98.31 227 THR B N 1
ATOM 3621 C CA . THR B 1 227 ? 18.844 -24.375 -1.658 1 98.31 227 THR B CA 1
ATOM 3622 C C . THR B 1 227 ? 17.516 -23.688 -1.374 1 98.31 227 THR B C 1
ATOM 3624 O O . THR B 1 227 ? 16.656 -24.234 -0.666 1 98.31 227 THR B O 1
ATOM 3627 N N . SER B 1 228 ? 17.328 -22.531 -1.928 1 98.56 228 SER B N 1
ATOM 3628 C CA . SER B 1 228 ? 16.094 -21.797 -1.749 1 98.56 228 SER B CA 1
ATOM 3629 C C . SER B 1 228 ? 14.891 -22.609 -2.223 1 98.56 228 SER B C 1
ATOM 3631 O O . SER B 1 228 ? 13.922 -22.781 -1.481 1 98.56 228 SER B O 1
ATOM 3633 N N . VAL B 1 229 ? 14.977 -23.141 -3.389 1 98.31 229 VAL B N 1
ATOM 3634 C CA . VAL B 1 229 ? 13.844 -23.828 -4.008 1 98.31 229 VAL B CA 1
ATOM 3635 C C . VAL B 1 229 ? 13.57 -25.141 -3.277 1 98.31 229 VAL B C 1
ATOM 3637 O O . VAL B 1 229 ? 12.414 -25.516 -3.08 1 98.31 229 VAL B O 1
ATOM 3640 N N . ARG B 1 230 ? 14.602 -25.875 -2.857 1 97.81 230 ARG B N 1
ATOM 3641 C CA . ARG B 1 230 ? 14.391 -27.078 -2.039 1 97.81 230 ARG B CA 1
ATOM 3642 C C . ARG B 1 230 ? 13.617 -26.734 -0.768 1 97.81 230 ARG B C 1
ATOM 3644 O O . ARG B 1 230 ? 12.719 -27.484 -0.366 1 97.81 230 ARG B O 1
ATOM 3651 N N . GLY B 1 231 ? 14.047 -25.594 -0.18 1 98.25 231 GLY B N 1
ATOM 3652 C CA . GLY B 1 231 ? 13.312 -25.141 0.99 1 98.25 231 GLY B CA 1
ATOM 3653 C C . GLY B 1 231 ? 11.859 -24.812 0.698 1 98.25 231 GLY B C 1
ATOM 3654 O O . GLY B 1 231 ? 10.969 -25.25 1.426 1 98.25 231 GLY B O 1
ATOM 3655 N N . LEU B 1 232 ? 11.609 -24.078 -0.375 1 98.38 232 LEU B N 1
ATOM 3656 C CA . LEU B 1 232 ? 10.25 -23.734 -0.762 1 98.38 232 LEU B CA 1
ATOM 3657 C C . LEU B 1 232 ? 9.406 -24.984 -0.979 1 98.38 232 LEU B C 1
ATOM 3659 O O . LEU B 1 232 ? 8.273 -25.062 -0.493 1 98.38 232 LEU B O 1
ATOM 3663 N N . LEU B 1 233 ? 9.93 -25.969 -1.745 1 98 233 LEU B N 1
ATOM 3664 C CA . LEU B 1 233 ? 9.18 -27.188 -2.037 1 98 233 LEU B CA 1
ATOM 3665 C C . LEU B 1 233 ? 8.898 -27.969 -0.758 1 98 233 LEU B C 1
ATOM 3667 O O . LEU B 1 233 ? 7.832 -28.562 -0.618 1 98 233 LEU B O 1
ATOM 3671 N N . SER B 1 234 ? 9.867 -27.969 0.196 1 97.56 234 SER B N 1
ATOM 3672 C CA . SER B 1 234 ? 9.633 -28.609 1.485 1 97.56 234 SER B CA 1
ATOM 3673 C C . SER B 1 234 ? 8.5 -27.922 2.248 1 97.56 234 SER B C 1
ATOM 3675 O O . SER B 1 234 ? 7.707 -28.578 2.916 1 97.56 234 SER B O 1
ATOM 3677 N N . VAL B 1 235 ? 8.453 -26.625 2.152 1 98.25 235 VAL B N 1
ATOM 3678 C CA . VAL B 1 235 ? 7.395 -25.859 2.816 1 98.25 235 VAL B CA 1
ATOM 3679 C C . VAL B 1 235 ? 6.047 -26.188 2.182 1 98.25 235 VAL B C 1
ATOM 3681 O O . VAL B 1 235 ? 5.055 -26.391 2.887 1 98.25 235 VAL B O 1
ATOM 3684 N N . LEU B 1 236 ? 5.953 -26.281 0.862 1 98.06 236 LEU B N 1
ATOM 3685 C CA . LEU B 1 236 ? 4.707 -26.594 0.174 1 98.06 236 LEU B CA 1
ATOM 3686 C C . LEU B 1 236 ? 4.113 -27.906 0.688 1 98.06 236 LEU B C 1
ATOM 3688 O O . LEU B 1 236 ? 2.893 -28.047 0.764 1 98.06 236 LEU B O 1
ATOM 3692 N N . LEU B 1 237 ? 4.934 -28.844 1.107 1 95.94 237 LEU B N 1
ATOM 3693 C CA . LEU B 1 237 ? 4.516 -30.188 1.529 1 95.94 237 LEU B CA 1
ATOM 3694 C C . LEU B 1 237 ? 3.742 -30.125 2.842 1 95.94 237 LEU B C 1
ATOM 3696 O O . LEU B 1 237 ? 2.908 -30.984 3.117 1 95.94 237 LEU B O 1
ATOM 3700 N N . ILE B 1 238 ? 3.975 -29.078 3.594 1 95.5 238 ILE B N 1
ATOM 3701 C CA . ILE B 1 238 ? 3.432 -29.109 4.945 1 95.5 238 ILE B CA 1
ATOM 3702 C C . ILE B 1 238 ? 2.338 -28.062 5.094 1 95.5 238 ILE B C 1
ATOM 3704 O O . ILE B 1 238 ? 1.73 -27.922 6.156 1 95.5 238 ILE B O 1
ATOM 3708 N N . LEU B 1 239 ? 2.102 -27.25 4.102 1 98 239 LEU B N 1
ATOM 3709 C CA . LEU B 1 239 ? 1.104 -26.188 4.191 1 98 239 LEU B CA 1
ATOM 3710 C C . LEU B 1 239 ? -0.28 -26.766 4.465 1 98 239 LEU B C 1
ATOM 3712 O O . LEU B 1 239 ? -0.651 -27.797 3.896 1 98 239 LEU B O 1
ATOM 3716 N N . SER B 1 240 ? -1.009 -26.141 5.301 1 97.81 240 SER B N 1
ATOM 3717 C CA . SER B 1 240 ? -2.352 -26.516 5.73 1 97.81 240 SER B CA 1
ATOM 3718 C C . SER B 1 240 ? -3.178 -25.281 6.098 1 97.81 240 SER B C 1
ATOM 3720 O O . SER B 1 240 ? -2.773 -24.156 5.828 1 97.81 240 SER B O 1
ATOM 3722 N N . GLU B 1 241 ? -4.305 -25.5 6.699 1 97.62 241 GLU B N 1
ATOM 3723 C CA . GLU B 1 241 ? -5.203 -24.422 7.105 1 97.62 241 GLU B CA 1
ATOM 3724 C C . GLU B 1 241 ? -4.5 -23.422 8.031 1 97.62 241 GLU B C 1
ATOM 3726 O O . GLU B 1 241 ? -4.758 -22.219 7.973 1 97.62 241 GLU B O 1
ATOM 3731 N N . LYS B 1 242 ? -3.605 -23.938 8.797 1 97.5 242 LYS B N 1
ATOM 3732 C CA . LYS B 1 242 ? -2.945 -23.094 9.797 1 97.5 242 LYS B CA 1
ATOM 3733 C C . LYS B 1 242 ? -2.02 -22.078 9.133 1 97.5 242 LYS B C 1
ATOM 3735 O O . LYS B 1 242 ? -1.628 -21.078 9.75 1 97.5 242 LYS B O 1
ATOM 3740 N N . HIS B 1 243 ? -1.637 -22.312 7.898 1 98.56 243 HIS B N 1
ATOM 3741 C CA . HIS B 1 243 ? -0.686 -21.469 7.188 1 98.56 243 HIS B CA 1
ATOM 3742 C C . HIS B 1 243 ? -1.401 -20.516 6.23 1 98.56 243 HIS B C 1
ATOM 3744 O O . HIS B 1 243 ? -0.784 -19.594 5.68 1 98.56 243 HIS B O 1
ATOM 3750 N N . SER B 1 244 ? -2.721 -20.766 5.984 1 98.69 244 SER B N 1
ATOM 3751 C CA . SER B 1 244 ? -3.439 -20 4.973 1 98.69 244 SER B CA 1
ATOM 3752 C C . SER B 1 244 ? -3.484 -18.516 5.336 1 98.69 244 SER B C 1
ATOM 3754 O O . SER B 1 244 ? -3.762 -18.172 6.48 1 98.69 244 SER B O 1
ATOM 3756 N N . GLY B 1 245 ? -3.152 -17.703 4.406 1 98.75 245 GLY B N 1
ATOM 3757 C CA . GLY B 1 245 ? -3.205 -16.266 4.594 1 98.75 245 GLY B CA 1
ATOM 3758 C C . GLY B 1 245 ? -2.014 -15.711 5.359 1 98.75 245 GLY B C 1
ATOM 3759 O O . GLY B 1 245 ? -2.123 -14.688 6.039 1 98.75 245 GLY B O 1
ATOM 3760 N N . THR B 1 246 ? -0.847 -16.438 5.316 1 98.81 246 THR B N 1
ATOM 3761 C CA . THR B 1 246 ? 0.343 -15.984 6.027 1 98.81 246 THR B CA 1
ATOM 3762 C C . THR B 1 246 ? 1.497 -15.75 5.059 1 98.81 246 THR B C 1
ATOM 3764 O O . THR B 1 246 ? 1.397 -16.094 3.875 1 98.81 246 THR B O 1
ATOM 3767 N N . LEU B 1 247 ? 2.473 -15.094 5.551 1 98.94 247 LEU B N 1
ATOM 3768 C CA . LEU B 1 247 ? 3.77 -14.969 4.895 1 98.94 247 LEU B CA 1
ATOM 3769 C C . LEU B 1 247 ? 4.816 -15.836 5.586 1 98.94 247 LEU B C 1
ATOM 3771 O O . LEU B 1 247 ? 5.105 -15.641 6.77 1 98.94 247 LEU B O 1
ATOM 3775 N N . LEU B 1 248 ? 5.328 -16.812 4.844 1 98.94 248 LEU B N 1
ATOM 3776 C CA . LEU B 1 248 ? 6.355 -17.703 5.375 1 98.94 248 LEU B CA 1
ATOM 3777 C C . LEU B 1 248 ? 7.648 -17.578 4.574 1 98.94 248 LEU B C 1
ATOM 3779 O O . LEU B 1 248 ? 7.621 -17.266 3.387 1 98.94 248 LEU B O 1
ATOM 3783 N N . ASN B 1 249 ? 8.758 -17.812 5.211 1 98.81 249 ASN B N 1
ATOM 3784 C CA . ASN B 1 249 ? 10 -17.875 4.449 1 98.81 249 ASN B CA 1
ATOM 3785 C C . ASN B 1 249 ? 10.281 -19.281 3.936 1 98.81 249 ASN B C 1
ATOM 3787 O O . ASN B 1 249 ? 9.492 -20.203 4.176 1 98.81 249 ASN B O 1
ATOM 3791 N N . TRP B 1 250 ? 11.391 -19.484 3.273 1 98.62 250 TRP B N 1
ATOM 3792 C CA . TRP B 1 250 ? 11.734 -20.719 2.568 1 98.62 250 TRP B CA 1
ATOM 3793 C C . TRP B 1 250 ? 11.953 -21.875 3.549 1 98.62 250 TRP B C 1
ATOM 3795 O O . TRP B 1 250 ? 11.992 -23.031 3.15 1 98.62 250 TRP B O 1
ATOM 3805 N N . GLU B 1 251 ? 12.008 -21.531 4.816 1 98.44 251 GLU B N 1
ATOM 3806 C CA . GLU B 1 251 ? 12.148 -22.547 5.848 1 98.44 251 GLU B CA 1
ATOM 3807 C C . GLU B 1 251 ? 10.82 -22.844 6.535 1 98.44 251 GLU B C 1
ATOM 3809 O O . GLU B 1 251 ? 10.75 -23.656 7.457 1 98.44 251 GLU B O 1
ATOM 3814 N N . GLY B 1 252 ? 9.836 -22.109 6.199 1 98.44 252 GLY B N 1
ATOM 3815 C CA . GLY B 1 252 ? 8.523 -22.344 6.781 1 98.44 252 GLY B CA 1
ATOM 3816 C C . GLY B 1 252 ? 8.266 -21.484 8.016 1 98.44 252 GLY B C 1
ATOM 3817 O O . GLY B 1 252 ? 7.297 -21.719 8.742 1 98.44 252 GLY B O 1
ATOM 3818 N N . LYS B 1 253 ? 9.141 -20.578 8.234 1 98.62 253 LYS B N 1
ATOM 3819 C CA . LYS B 1 253 ? 8.969 -19.703 9.383 1 98.62 253 LYS B CA 1
ATOM 3820 C C . LYS B 1 253 ? 8.117 -18.484 9.023 1 98.62 253 LYS B C 1
ATOM 3822 O O . LYS B 1 253 ? 8.312 -17.875 7.977 1 98.62 253 LYS B O 1
ATOM 3827 N N . ALA B 1 254 ? 7.25 -18.125 9.953 1 98.69 254 ALA B N 1
ATOM 3828 C CA . ALA B 1 254 ? 6.332 -17 9.719 1 98.69 254 ALA B CA 1
ATOM 3829 C C . ALA B 1 254 ? 7.074 -15.672 9.742 1 98.69 254 ALA B C 1
ATOM 3831 O O . ALA B 1 254 ? 7.969 -15.461 10.562 1 98.69 254 ALA B O 1
ATOM 3832 N N . ILE B 1 255 ? 6.762 -14.828 8.852 1 98.81 255 ILE B N 1
ATOM 3833 C CA . ILE B 1 255 ? 7.223 -13.445 8.805 1 98.81 255 ILE B CA 1
ATOM 3834 C C . ILE B 1 255 ? 6.059 -12.5 9.109 1 98.81 255 ILE B C 1
ATOM 3836 O O . ILE B 1 255 ? 4.977 -12.633 8.531 1 98.81 255 ILE B O 1
ATOM 3840 N N . PRO B 1 256 ? 6.242 -11.609 10.102 1 98.75 256 PRO B N 1
ATOM 3841 C CA . PRO B 1 256 ? 5.164 -10.648 10.359 1 98.75 256 PRO B CA 1
ATOM 3842 C C . PRO B 1 256 ? 4.879 -9.75 9.156 1 98.75 256 PRO B C 1
ATOM 3844 O O . PRO B 1 256 ? 5.715 -9.633 8.258 1 98.75 256 PRO B O 1
ATOM 3847 N N . TRP B 1 257 ? 3.717 -9.172 9.141 1 98.56 257 TRP B N 1
ATOM 3848 C CA . TRP B 1 257 ? 3.355 -8.32 8.008 1 98.56 257 TRP B CA 1
ATOM 3849 C C . TRP B 1 257 ? 4.145 -7.02 8.039 1 98.56 257 TRP B C 1
ATOM 3851 O O . TRP B 1 257 ? 4.363 -6.438 9.102 1 98.56 257 TRP B O 1
#

InterPro domains:
  IPR002347 Short-chain dehydrogenase/reductase SDR [PF00106] (8-219)
  IPR002347 Short-chain dehydrogenase/reductase SDR [PR00080] (88-99)
  IPR002347 Short-chain dehydrogenase/reductase SDR [PR00080] (153-161)
  IPR002347 Short-chain dehydrogenase/reductase SDR [PR00080] (179-198)
  IPR002347 Short-chain dehydrogenase/reductase SDR [PR00081] (8-25)
  IPR002347 Short-chain dehydrogenase/reductase SDR [PR00081] (88-99)
  IPR002347 Short-chain dehydrogenase/reductase SDR [PR00081] (147-163)
  IPR002347 Short-chain dehydrogenase/reductase SDR [PR00081] (179-198)
  IPR002347 Short-chain dehydrogenase/reductase SDR [PR00081] (200-217)
  IPR036291 NAD(P)-binding domain superfamily [SSF51735] (7-257)
  IPR051468 Fungal Secondary Metabolite SDRs [PTHR43544] (7-257)

Foldseek 3Di:
DQAQLAQAEEEEPQLFFLNVLLVVVLQVDPDHHQAYEYEYQCCPDPSNVVVVVVCVVDVRYHYAHDDLLDLVSLLVRLVVRCVVCVQAAHLEYEYDDFDFDQPCDPVDNDPVLLVVRLSRQAVSLVSNCVNRVVRQLRQLVPDPDPFAASRRHEYERAAALLLAPVCVVVPCVRVRPSNNVSRVNNLVVQLVCLVVCVVSRYAGAYEHLAQEPTPRSHNPGDHHSNRSSVLQSVLRNPDGNVRGSFYAYSPRHGRHD/DQAQLAQAEEEEPQLFFLNVLLVVVLQVDPDHHQAYEYEYQCCPDPSNVVVVVVCVVDVRYHYAHDQLLDLVSLLVRLVVRCVVCVQAAHLEYEYDDFDFDQPQDPVDNDPVLLVVRLSRQAVSLVSNCVNRVVRQLRQQVPDPDPFAASRRHEYERAAALLLAPVCVVVPCVRVRPSNNVSRVNNLVVQLVCLVVCVVSRYAGAYEHLAQEPTPRSHNPGDHHSNRSSVLQSVLRNPDGNVRGSFYAYSPRHGRHD

Organism: NCBI:txid223781

Sequence (514 aa):
MAAVRARTVLLTGSNRGIGLELVKQLLGASRPPAWIFATCRDPEGPRAQELRDLASKHPNLVLVKLDVANPSAITDAVKIVEGKLNGTGLNLLINNAGIYTPTASLETVDAEEMIRTYKTNAVGPMLMAQAFLPLLKKAARESTEKGLSCSKAAIINISTIMGSIEKTPESFFKPVISYRCSKAALNMLTKCQALTYGEAGILCVALHPGWVKTDMGSQEADLTVDTSVRGLLSVLLILSEKHSGTLLNWEGKAIPWMAAVRARTVLLTGSNRGIGLELVKQLLGASRPPAWIFATCRDPEGPRAQELRDLASKHPNLVLVKLDVANPSAITDAVKIVEGKLNGTGLNLLINNAGIYTPTASLETVDAEEMIRTYKTNAVGPMLMAQAFLPLLKKAARESTEKGLSCSKAAIINISTIMGSIEKTPESFFKPVISYRCSKAALNMLTKCQALTYGEAGILCVALHPGWVKTDMGSQEADLTVDTSVRGLLSVLLILSEKHSGTLLNWEGKAIPW